Protein AF-0000000080599894 (afdb_homodimer)

InterPro domains:
  IPR005841 Alpha-D-phosphohexomutase superfamily [PR00509] (97-111)
  IPR005841 Alpha-D-phosphohexomutase superfamily [PR00509] (175-194)
  IPR005841 Alpha-D-phosphohexomutase superfamily [PR00509] (235-250)
  IPR005844 Alpha-D-phosphohexomutase, alpha/beta/alpha domain I [PF02878] (3-137)
  IPR005845 Alpha-D-phosphohexomutase, alpha/beta/alpha domain II [PF02879] (159-255)
  IPR005846 Alpha-D-phosphohexomutase, alpha/beta/alpha domain III [PF02880] (259-369)
  IPR006352 Phosphoglucosamine mutase, bacterial type [TIGR01455] (5-380)
  IPR006352 Phosphoglucosamine mutase, bacterial type [cd05802] (4-382)
  IPR016055 Alpha-D-phosphohexomutase, alpha/beta/alpha I/II/III [SSF53738] (3-182)
  IPR016055 Alpha-D-phosphohexomutase, alpha/beta/alpha I/II/III [SSF53738] (158-258)
  IPR016055 Alpha-D-phosphohexomutase, alpha/beta/alpha I/II/III [SSF53738] (259-366)
  IPR016066 Alpha-D-phosphohexomutase, conserved site [PS00710] (98-107)
  IPR050060 Phosphoglucosamine mutase [PTHR42946] (4-364)

Organism: Caenorhabditis remanei (NCBI:txid31234)

Secondary structure (DSSP, 8-state):
---S-BTTBEEEEBTTTB-HHHHHHHHHHHHHHHTHHHHHTTS--EEEEEE-S-THHHHHHHHHHHHHHHTT-EEEEEEE--HHHHHHHHHHHT-SEEEEE--TTS-TTEEEEEEEETTTEEPPHHHHHHHHHHTTSPPPPP-GGGSPPEEE-TTHHHHHHHHHHHTTTT---TT-EEEEE-TTSTHHHHHHHHHHHTT-EEEEES----SS-TTSS-STT--HHHHHHHHHHT-SEEEEE-TTS--EEEEETTS-EE-HHHHHHHHHHHHHHTT-SGGGEEEEETTS-HHHHHHHHHTT-EEEEE-SSHHHHHHHHHHHT-SEEE-TTS-EEETTT-SS--HHHHHHHHHHHHHHH---HHHHGGGS----------TT--/---S-BTTBEEEEBTTTB-HHHHHHHHHHHHHHHTHHHHHTTS--EEEEEE-S-THHHHHHHHHHHHHHHTT-EEEEEEE--HHHHHHHHHHHT-SEEEEE--TTS-TTEEEEEEEETTTEEPPHHHHHHHHHHTTSPPPPP-GGGSPPEEE-TTHHHHHHHHHHHTTTT---TT-EEEEE-TTSTHHHHHHHHHHHTT-EEEEES----SS-TTSS-STT--HHHHHHHHHHT-SEEEEE-TTS--EEEEETTS-EE-HHHHHHHHHHHHHHTT-SGGGEEEEETTS-HHHHHHHHHTT-EEEEE-SSHHHHHHHHHHHT-SEEE-TTS-EEETTT-SS--HHHHHHHHHHHHHHH---HHHHGGGS----------TT--

Foldseek 3Di:
DPQCQDQFFHKDQECPRQDLVNLLLLLLLCLVLLVVVCVVVVHAAEEEEEEKLAPSSVSSSVSNCNNNQQNQHAYAYAYQAFLQLQLQVLAVVQGQKYKYWAPWQDASSMIGIGMAGRNSAGDDPVSSVSSVVSSVDDRDTDDDPSGYHYDYPVCSLVVVLVLLLVVLVPQALAPFEEEEWEQLASCLPNLVVSNVVSHYHYHYDSNNHDNHRRNPCTFLVHCVVVLVVLQVVQGQKYWGAHRNQLFIWMAGSNSDTCFQLLLQQLVLVVCVVVVNFPVLEEEEEPPHFPQSCVLSVVVVHHYHYFHDGQVGSLVVCVVVVGQWYAYRSGNIDGPVRTNGRGHSSSVVVLSSSCSVVVDGSVVSSVSTDGDDDPPPPDPPRD/DPQCQDQFFHKDQECPRQDLVNLLLLLLLCLVLLVVVCVVVVHAAEEEEEEKLAPSSVSSSVSNCNNNQQNQHAYAYAYQAFLQLQLQVLAVVQGQKYKYWAPWQDARRMIGIGMAGRNSAGDDPVSSVSSVVSSVDDRDTDDDPSGYHYDYPVCSLVVVLVLLLVVLVPQALAPFEEEEWEQLASCLPRLVVSNVVSHYHYHYDSNNHDNHRRNPCTFLVHCVVVLVVLQVVQGQKYWGAHRNQLFIWMAGSNSDTCFQLLLQLLVLLVCVVVVNFVVLEEEEEPPHFPQSCVLSVVVVHHYHYFHDGQVGSLVVCVVVVGQWYAYRSGNIDGPVRTNGRGHSSSVVVLSSSCSVVVDGSVVSSVSTDGDDDPPPPDPPRD

Solvent-accessible surface area (backbone atoms only — not comparable to full-atom values): 36675 Å² total; per-residue (Å²): 129,77,76,68,58,55,89,77,28,33,70,31,46,26,27,71,68,47,26,46,66,53,33,19,45,49,26,33,17,38,42,60,60,59,27,42,66,30,54,75,66,73,42,75,26,34,32,38,37,30,18,24,49,36,40,62,34,49,19,36,51,25,10,26,49,8,19,22,10,36,52,24,22,28,33,33,40,45,48,64,35,22,50,35,46,47,25,47,49,11,36,73,71,64,26,39,20,28,38,36,31,44,42,44,71,45,56,36,42,38,28,21,45,29,59,23,33,54,62,13,28,69,64,54,70,68,56,53,50,50,26,59,56,40,54,78,45,87,79,72,51,27,45,56,88,48,37,15,47,74,42,78,34,87,58,48,67,58,57,44,45,53,50,56,59,55,72,49,72,79,62,54,31,64,90,39,33,37,29,39,26,18,6,15,17,16,30,35,65,54,47,62,49,46,46,42,74,40,40,25,46,75,47,77,40,46,55,72,57,76,29,64,50,25,36,65,81,29,13,54,88,28,52,64,63,51,32,53,48,16,49,76,70,64,19,47,27,24,36,19,17,25,16,21,19,31,19,26,28,36,25,22,40,86,40,49,79,36,43,16,43,44,48,49,48,47,49,50,53,53,28,45,77,69,73,58,30,39,91,35,32,40,31,33,28,68,82,47,51,63,19,46,57,50,39,31,51,76,66,70,29,44,73,47,70,30,59,86,51,69,65,44,33,49,50,54,28,66,76,70,60,34,28,39,30,30,34,52,82,9,36,34,28,46,51,88,80,34,68,45,31,26,10,59,59,50,47,52,50,53,51,42,49,29,53,73,68,70,43,56,49,63,62,52,46,60,66,42,53,87,50,95,69,90,75,79,79,66,88,85,73,119,128,78,75,70,60,56,92,79,28,32,70,32,46,26,27,71,68,47,26,43,66,55,33,19,44,49,25,34,18,37,42,59,60,59,27,41,67,30,53,76,66,73,42,76,26,34,32,36,37,32,17,24,50,37,40,60,33,48,20,36,50,24,10,26,48,7,18,22,10,36,53,25,24,29,33,34,40,45,48,65,34,22,52,36,48,48,25,47,49,12,35,74,72,64,26,38,21,25,37,37,32,43,42,42,72,45,56,35,41,39,28,21,45,29,60,24,34,57,63,14,28,70,65,53,69,70,56,53,50,49,26,59,56,40,55,76,45,86,79,73,51,28,46,57,88,47,38,15,48,75,42,77,36,87,58,49,67,57,56,44,43,53,51,56,58,56,73,48,72,79,62,54,32,65,90,39,33,36,29,38,25,17,5,15,17,15,29,35,62,54,46,62,49,46,46,41,74,40,40,26,46,76,47,79,41,46,56,74,58,75,28,64,50,26,35,64,79,29,14,54,88,27,53,65,64,51,30,52,49,16,50,76,69,63,20,50,28,24,36,19,17,25,15,20,19,32,20,25,29,36,23,22,42,85,40,49,78,37,44,16,43,44,49,49,47,46,50,50,53,52,29,45,75,69,72,58,29,38,91,35,35,39,32,35,29,68,80,44,49,63,20,45,57,49,37,32,50,77,67,70,28,45,73,48,71,30,57,87,51,68,64,44,33,49,50,54,28,65,76,71,60,35,27,39,29,31,35,50,82,9,38,35,29,44,49,87,80,35,68,44,32,26,9,59,58,51,47,52,52,53,50,43,49,29,55,73,69,69,44,55,49,63,62,53,48,59,66,43,55,88,53,98,70,90,75,78,78,66,89,86,75,119

Radius of gyration: 31.08 Å; Cα contacts (8 Å, |Δi|>4): 1995; chains: 2; bounding box: 52×96×67 Å

Structure (mmCIF, N/CA/C/O backbone):
data_AF-0000000080599894-model_v1
#
loop_
_entity.id
_entity.type
_entity.pdbx_description
1 polymer 'Phosphoglucosamine mutase'
#
loop_
_atom_site.group_PDB
_atom_site.id
_atom_site.type_symbol
_atom_site.label_atom_id
_atom_site.label_alt_id
_atom_site.label_comp_id
_atom_site.label_asym_id
_atom_site.label_entity_id
_atom_site.label_seq_id
_atom_site.pdbx_PDB_ins_code
_atom_site.Cartn_x
_atom_site.Cartn_y
_atom_site.Cartn_z
_atom_site.occupancy
_atom_site.B_iso_or_equiv
_atom_site.auth_seq_id
_atom_site.auth_comp_id
_atom_site.auth_asym_id
_atom_site.auth_atom_id
_atom_site.pdbx_PDB_model_num
ATOM 1 N N . MET A 1 1 ? 5.992 -26.5 19.812 1 36.72 1 MET A N 1
ATOM 2 C CA . MET A 1 1 ? 5.199 -25.75 18.844 1 36.72 1 MET A CA 1
ATOM 3 C C . MET A 1 1 ? 5.406 -26.297 17.438 1 36.72 1 MET A C 1
ATOM 5 O O . MET A 1 1 ? 6.539 -26.562 17.031 1 36.72 1 MET A O 1
ATOM 9 N N . GLY A 1 2 ? 4.48 -26.938 16.906 1 52.28 2 GLY A N 1
ATOM 10 C CA . GLY A 1 2 ? 4.641 -27.594 15.625 1 52.28 2 GLY A CA 1
ATOM 11 C C . GLY A 1 2 ? 5.266 -26.703 14.57 1 52.28 2 GLY A C 1
ATOM 12 O O . GLY A 1 2 ? 5.359 -25.484 14.766 1 52.28 2 GLY A O 1
ATOM 13 N N . ARG A 1 3 ? 5.883 -27.25 13.578 1 75.62 3 ARG A N 1
ATOM 14 C CA . ARG A 1 3 ? 6.574 -26.562 12.5 1 75.62 3 ARG A CA 1
ATOM 15 C C . ARG A 1 3 ? 5.656 -25.547 11.82 1 75.62 3 ARG A C 1
ATOM 17 O O . ARG A 1 3 ? 4.527 -25.875 11.445 1 75.62 3 ARG A O 1
ATOM 24 N N . LEU A 1 4 ? 6.035 -24.281 11.883 1 82.31 4 LEU A N 1
ATOM 25 C CA . LEU A 1 4 ? 5.293 -23.172 11.289 1 82.31 4 LEU A CA 1
ATOM 26 C C . LEU A 1 4 ? 5.117 -23.359 9.789 1 82.31 4 LEU A C 1
ATOM 28 O O . LEU A 1 4 ? 4.016 -23.188 9.266 1 82.31 4 LEU A O 1
ATOM 32 N N . PHE A 1 5 ? 6.207 -23.781 9.258 1 84.69 5 PHE A N 1
ATOM 33 C CA . PHE A 1 5 ? 6.164 -24.016 7.812 1 84.69 5 PHE A CA 1
ATOM 34 C C . PHE A 1 5 ? 5.637 -25.406 7.496 1 84.69 5 PHE A C 1
ATOM 36 O O . PHE A 1 5 ? 6.172 -26.406 7.977 1 84.69 5 PHE A O 1
ATOM 43 N N . GLY A 1 6 ? 4.543 -25.438 6.762 1 77.56 6 GLY A N 1
ATOM 44 C CA . GLY A 1 6 ? 4.074 -26.703 6.219 1 77.56 6 GLY A CA 1
ATOM 45 C C . GLY A 1 6 ? 4.742 -27.078 4.91 1 77.56 6 GLY A C 1
ATOM 46 O O . GLY A 1 6 ? 5.922 -26.797 4.707 1 77.56 6 GLY A O 1
ATOM 47 N N . THR A 1 7 ? 4.062 -27.812 4.105 1 66.75 7 THR A N 1
ATOM 48 C CA . THR A 1 7 ? 4.605 -28.281 2.84 1 66.75 7 THR A CA 1
ATOM 49 C C . THR A 1 7 ? 4.918 -27.125 1.91 1 66.75 7 THR A C 1
ATOM 51 O O . THR A 1 7 ? 5.914 -27.156 1.181 1 66.75 7 THR A O 1
ATOM 54 N N . ASP A 1 8 ? 4.094 -26.109 1.947 1 76.06 8 ASP A N 1
ATOM 55 C CA . ASP A 1 8 ? 4.316 -25 1.024 1 76.06 8 ASP A CA 1
ATOM 56 C C . ASP A 1 8 ? 4.105 -23.656 1.718 1 76.06 8 ASP A C 1
ATOM 58 O O . ASP A 1 8 ? 3.324 -22.828 1.251 1 76.06 8 ASP A O 1
ATOM 62 N N . GLY A 1 9 ? 4.852 -23.453 2.82 1 87.06 9 GLY A N 1
ATOM 63 C CA . GLY A 1 9 ? 4.773 -22.188 3.514 1 87.06 9 GLY A CA 1
ATOM 64 C C . GLY A 1 9 ? 3.873 -22.219 4.734 1 87.06 9 GLY A C 1
ATOM 65 O O . GLY A 1 9 ? 3.604 -23.297 5.277 1 87.06 9 GLY A O 1
ATOM 66 N N . VAL A 1 10 ? 3.533 -21.109 5.215 1 93.62 10 VAL A N 1
ATOM 67 C CA . VAL A 1 10 ? 2.635 -20.953 6.355 1 93.62 10 VAL A CA 1
ATOM 68 C C . VAL A 1 10 ? 1.199 -20.781 5.859 1 93.62 10 VAL A C 1
ATOM 70 O O . VAL A 1 10 ? 0.938 -20 4.953 1 93.62 10 VAL A O 1
ATOM 73 N N . ARG A 1 11 ? 0.28 -21.625 6.445 1 95.19 11 ARG A N 1
ATOM 74 C CA . ARG A 1 11 ? -1.118 -21.547 6.031 1 95.19 11 ARG A CA 1
ATOM 75 C C . ARG A 1 11 ? -2.051 -21.734 7.227 1 95.19 11 ARG A C 1
ATOM 77 O O . ARG A 1 11 ? -1.687 -22.375 8.211 1 95.19 11 ARG A O 1
ATOM 84 N N . GLY A 1 12 ? -3.172 -21.141 7.098 1 97 12 GLY A N 1
ATOM 85 C CA . GLY A 1 12 ? -4.215 -21.281 8.102 1 97 12 GLY A CA 1
ATOM 86 C C . GLY A 1 12 ? -5.285 -20.219 8 1 97 12 GLY A C 1
ATOM 87 O O . GLY A 1 12 ? -5.336 -19.469 7.023 1 97 12 GLY A O 1
ATOM 88 N N . LEU A 1 13 ? -6.203 -20.25 8.953 1 98.12 13 LEU A N 1
ATOM 89 C CA . LEU A 1 13 ? -7.246 -19.234 9.008 1 98.12 13 LEU A CA 1
ATOM 90 C C . LEU A 1 13 ? -6.645 -17.844 9.219 1 98.12 13 LEU A C 1
ATOM 92 O O . LEU A 1 13 ? -5.957 -17.609 10.219 1 98.12 13 LEU A O 1
ATOM 96 N N . ALA A 1 14 ? -6.898 -16.938 8.273 1 98.5 14 ALA A N 1
ATOM 97 C CA . ALA A 1 14 ? -6.379 -15.57 8.391 1 98.5 14 ALA A CA 1
ATOM 98 C C . ALA A 1 14 ? -7.008 -14.844 9.578 1 98.5 14 ALA A C 1
ATOM 100 O O . ALA A 1 14 ? -8.211 -14.953 9.812 1 98.5 14 ALA A O 1
ATOM 101 N N . GLY A 1 15 ? -6.219 -14.109 10.305 1 98 15 GLY A N 1
ATOM 102 C CA . GLY A 1 15 ? -6.691 -13.406 11.477 1 98 15 GLY A CA 1
ATOM 103 C C . GLY A 1 15 ? -6.551 -14.211 12.758 1 98 15 GLY A C 1
ATOM 104 O O . GLY A 1 15 ? -6.602 -13.648 13.859 1 98 15 GLY A O 1
ATOM 105 N N . VAL A 1 16 ? -6.344 -15.523 12.617 1 97.19 16 VAL A N 1
ATOM 106 C CA . VAL A 1 16 ? -6.211 -16.406 13.773 1 97.19 16 VAL A CA 1
ATOM 107 C C . VAL A 1 16 ? -4.891 -17.156 13.703 1 97.19 16 VAL A C 1
ATOM 109 O O . VAL A 1 16 ? -4.004 -16.969 14.539 1 97.19 16 VAL A O 1
ATOM 112 N N . ASP A 1 17 ? -4.727 -17.953 12.594 1 96.62 17 ASP A N 1
ATOM 113 C CA . ASP A 1 17 ? -3.486 -18.703 12.391 1 96.62 17 ASP A CA 1
ATOM 114 C C . ASP A 1 17 ? -2.434 -17.828 11.711 1 96.62 17 ASP A C 1
ATOM 116 O O . ASP A 1 17 ? -1.253 -17.891 12.062 1 96.62 17 ASP A O 1
ATOM 120 N N . VAL A 1 18 ? -2.861 -17.109 10.719 1 98 18 VAL A N 1
ATOM 121 C CA . VAL A 1 18 ? -2.012 -16.172 10 1 98 18 VAL A CA 1
ATOM 122 C C . VAL A 1 18 ? -2.391 -14.742 10.375 1 98 18 VAL A C 1
ATOM 124 O O . VAL A 1 18 ? -3.211 -14.109 9.703 1 98 18 VAL A O 1
ATOM 127 N N . THR A 1 19 ? -1.774 -14.234 11.406 1 98.12 19 THR A N 1
ATOM 128 C CA . THR A 1 19 ? -2.102 -12.914 11.93 1 98.12 19 THR A CA 1
ATOM 129 C C . THR A 1 19 ? -1.172 -11.852 11.352 1 98.12 19 THR A C 1
ATOM 131 O O . THR A 1 19 ? -0.152 -12.18 10.742 1 98.12 19 THR A O 1
ATOM 134 N N . ALA A 1 20 ? -1.531 -10.602 11.555 1 98.5 20 ALA A N 1
ATOM 135 C CA . ALA A 1 20 ? -0.668 -9.5 11.133 1 98.5 20 ALA A CA 1
ATOM 136 C C . ALA A 1 20 ? 0.67 -9.539 11.859 1 98.5 20 ALA A C 1
ATOM 138 O O . ALA A 1 20 ? 1.718 -9.273 11.266 1 98.5 20 ALA A O 1
ATOM 139 N N . GLU A 1 21 ? 0.65 -9.875 13.133 1 97.19 21 GLU A N 1
ATOM 140 C CA . GLU A 1 21 ? 1.863 -9.961 13.945 1 97.19 21 GLU A CA 1
ATOM 141 C C . GLU A 1 21 ? 2.787 -11.062 13.43 1 97.19 21 GLU A C 1
ATOM 143 O O . GLU A 1 21 ? 3.998 -10.859 13.305 1 97.19 21 GLU A O 1
ATOM 148 N N . LEU A 1 22 ? 2.154 -12.195 13.164 1 97.19 22 LEU A N 1
ATOM 149 C CA . LEU A 1 22 ? 2.938 -13.305 12.641 1 97.19 22 LEU A CA 1
ATOM 150 C C . LEU A 1 22 ? 3.578 -12.938 11.305 1 97.19 22 LEU A C 1
ATOM 152 O O . LEU A 1 22 ? 4.758 -13.219 11.078 1 97.19 22 LEU A O 1
ATOM 156 N N . ALA A 1 23 ? 2.789 -12.375 10.406 1 98.62 23 ALA A N 1
ATOM 157 C CA . ALA A 1 23 ? 3.268 -11.992 9.086 1 98.62 23 ALA A CA 1
ATOM 158 C C . ALA A 1 23 ? 4.434 -11.016 9.188 1 98.62 23 ALA A C 1
ATOM 160 O O . ALA A 1 23 ? 5.434 -11.148 8.477 1 98.62 23 ALA A O 1
ATOM 161 N N . LEU A 1 24 ? 4.312 -10 10.078 1 98.5 24 LEU A N 1
ATOM 162 C CA . LEU A 1 24 ? 5.352 -9 10.273 1 98.5 24 LEU A CA 1
ATOM 163 C C . LEU A 1 24 ? 6.641 -9.641 10.773 1 98.5 24 LEU A C 1
ATOM 165 O O . LEU A 1 24 ? 7.715 -9.406 10.219 1 98.5 24 LEU A O 1
ATOM 169 N N . GLY A 1 25 ? 6.523 -10.445 11.789 1 97.94 25 GLY A N 1
ATOM 170 C CA . GLY A 1 25 ? 7.691 -11.109 12.344 1 97.94 25 GLY A CA 1
ATOM 171 C C . GLY A 1 25 ? 8.352 -12.07 11.359 1 97.94 25 GLY A C 1
ATOM 172 O O . GLY A 1 25 ? 9.578 -12.148 11.297 1 97.94 25 GLY A O 1
ATOM 173 N N . LEU A 1 26 ? 7.508 -12.797 10.664 1 98.12 26 LEU A N 1
ATOM 174 C CA . LEU A 1 26 ? 8.008 -13.719 9.648 1 98.12 26 LEU A CA 1
ATOM 175 C C . LEU A 1 26 ? 8.805 -12.969 8.578 1 98.12 26 LEU A C 1
ATOM 177 O O . LEU A 1 26 ? 9.859 -13.438 8.156 1 98.12 26 LEU A O 1
ATOM 181 N N . ALA A 1 27 ? 8.297 -11.867 8.18 1 98.56 27 ALA A N 1
ATOM 182 C CA . ALA A 1 27 ? 8.953 -11.055 7.156 1 98.56 27 ALA A CA 1
ATOM 183 C C . ALA A 1 27 ? 10.289 -10.523 7.652 1 98.56 27 ALA A C 1
ATOM 185 O O . ALA A 1 27 ? 11.281 -10.516 6.914 1 98.56 27 ALA A O 1
ATOM 186 N N . GLN A 1 28 ? 10.352 -10.039 8.891 1 98.5 28 GLN A N 1
ATOM 187 C CA . GLN A 1 28 ? 11.602 -9.555 9.461 1 98.5 28 GLN A CA 1
ATOM 188 C C . GLN A 1 28 ? 12.641 -10.672 9.531 1 98.5 28 GLN A C 1
ATOM 190 O O . GLN A 1 28 ? 13.812 -10.453 9.227 1 98.5 28 GLN A O 1
ATOM 195 N N . SER A 1 29 ? 12.18 -11.844 9.938 1 98.06 29 SER A N 1
ATOM 196 C CA . SER A 1 29 ? 13.07 -12.992 10.031 1 98.06 29 SER A CA 1
ATOM 197 C C . SER A 1 29 ? 13.57 -13.422 8.656 1 98.06 29 SER A C 1
ATOM 199 O O . SER A 1 29 ? 14.742 -13.758 8.484 1 98.06 29 SER A O 1
ATOM 201 N N . ALA A 1 30 ? 12.648 -13.43 7.695 1 98.12 30 ALA A N 1
ATOM 202 C CA . ALA A 1 30 ? 13.031 -13.758 6.324 1 98.12 30 ALA A CA 1
ATOM 203 C C . ALA A 1 30 ? 14.047 -12.75 5.781 1 98.12 30 ALA A C 1
ATOM 205 O O . ALA A 1 30 ? 14.977 -13.125 5.066 1 98.12 30 ALA A O 1
ATOM 206 N N . ALA A 1 31 ? 13.828 -11.461 6.082 1 98.25 31 ALA A N 1
ATOM 207 C CA . ALA A 1 31 ? 14.773 -10.43 5.66 1 98.25 31 ALA A CA 1
ATOM 208 C C . ALA A 1 31 ? 16.188 -10.734 6.16 1 98.25 31 ALA A C 1
ATOM 210 O O . ALA A 1 31 ? 17.156 -10.57 5.43 1 98.25 31 ALA A O 1
ATOM 211 N N . PHE A 1 32 ? 16.266 -11.141 7.383 1 97.06 32 PHE A N 1
ATOM 212 C CA . PHE A 1 32 ? 17.531 -11.461 8.008 1 97.06 32 PHE A CA 1
ATOM 213 C C . PHE A 1 32 ? 18.203 -12.641 7.316 1 97.06 32 PHE A C 1
ATOM 215 O O . PHE A 1 32 ? 19.406 -12.609 7.047 1 97.06 32 PHE A O 1
ATOM 222 N N . VAL A 1 33 ? 17.453 -13.703 7.008 1 97.81 33 VAL A N 1
ATOM 223 C CA . VAL A 1 33 ? 18.016 -14.953 6.5 1 97.81 33 VAL A CA 1
ATOM 224 C C . VAL A 1 33 ? 18.234 -14.852 4.992 1 97.81 33 VAL A C 1
ATOM 226 O O . VAL A 1 33 ? 19.328 -15.148 4.496 1 97.81 33 VAL A O 1
ATOM 229 N N . LEU A 1 34 ? 17.266 -14.367 4.242 1 98.38 34 LEU A N 1
ATOM 230 C CA . LEU A 1 34 ? 17.297 -14.383 2.781 1 98.38 34 LEU A CA 1
ATOM 231 C C . LEU A 1 34 ? 18.031 -13.156 2.244 1 98.38 34 LEU A C 1
ATOM 233 O O . LEU A 1 34 ? 18.406 -13.125 1.07 1 98.38 34 LEU A O 1
ATOM 237 N N . GLY A 1 35 ? 18.203 -12.164 3.098 1 97.12 35 GLY A N 1
ATOM 238 C CA . GLY A 1 35 ? 18.938 -10.977 2.699 1 97.12 35 GLY A CA 1
ATOM 239 C C . GLY A 1 35 ? 20.422 -11.062 2.988 1 97.12 35 GLY A C 1
ATOM 240 O O . GLY A 1 35 ? 21.156 -10.094 2.795 1 97.12 35 GLY A O 1
ATOM 241 N N . ARG A 1 36 ? 20.906 -12.164 3.465 1 95.56 36 ARG A N 1
ATOM 242 C CA . ARG A 1 36 ? 22.266 -12.344 3.934 1 95.56 36 ARG A CA 1
ATOM 243 C C . ARG A 1 36 ? 23.266 -12.039 2.828 1 95.56 36 ARG A C 1
ATOM 245 O O . ARG A 1 36 ? 24.281 -11.359 3.062 1 95.56 36 ARG A O 1
ATOM 252 N N . ASP A 1 37 ? 23.031 -12.555 1.626 1 95.19 37 ASP A N 1
ATOM 253 C CA . ASP A 1 37 ? 23.953 -12.344 0.521 1 95.19 37 ASP A CA 1
ATOM 254 C C . ASP A 1 37 ? 24.078 -10.859 0.178 1 95.19 37 ASP A C 1
ATOM 256 O O . ASP A 1 37 ? 25.172 -10.359 -0.074 1 95.19 37 ASP A O 1
ATOM 260 N N . ALA A 1 38 ? 23 -10.219 0.155 1 96.06 38 ALA A N 1
ATOM 261 C CA . ALA A 1 38 ? 23.016 -8.781 -0.11 1 96.06 38 ALA A CA 1
ATOM 262 C C . ALA A 1 38 ? 23.844 -8.039 0.941 1 96.06 38 ALA A C 1
ATOM 264 O O . ALA A 1 38 ? 24.625 -7.156 0.607 1 96.06 38 ALA A O 1
ATOM 265 N N . ARG A 1 39 ? 23.609 -8.359 2.178 1 92.56 39 ARG A N 1
ATOM 266 C CA . ARG A 1 39 ? 24.344 -7.73 3.266 1 92.56 39 ARG A CA 1
ATOM 267 C C . ARG A 1 39 ? 25.844 -7.977 3.121 1 92.56 39 ARG A C 1
ATOM 269 O O . ARG A 1 39 ? 26.656 -7.07 3.332 1 92.56 39 ARG A O 1
ATOM 276 N N . THR A 1 40 ? 26.234 -9.18 2.77 1 94.56 40 THR A N 1
ATOM 277 C CA . THR A 1 40 ? 27.625 -9.531 2.566 1 94.56 40 THR A CA 1
ATOM 278 C C . THR A 1 40 ? 28.234 -8.719 1.429 1 94.56 40 THR A C 1
ATOM 280 O O . THR A 1 40 ? 29.406 -8.359 1.472 1 94.56 40 THR A O 1
ATOM 283 N N . GLU A 1 41 ? 27.453 -8.406 0.515 1 96.12 41 GLU A N 1
ATOM 284 C CA . GLU A 1 41 ? 27.891 -7.641 -0.641 1 96.12 41 GLU A CA 1
ATOM 285 C C . GLU A 1 41 ? 27.734 -6.141 -0.398 1 96.12 41 GLU A C 1
ATOM 287 O O . GLU A 1 41 ? 27.953 -5.332 -1.305 1 96.12 41 GLU A O 1
ATOM 292 N N . SER A 1 42 ? 27.281 -5.754 0.702 1 94.38 42 SER A N 1
ATOM 293 C CA . SER A 1 42 ? 27.109 -4.363 1.113 1 94.38 42 SER A CA 1
ATOM 294 C C . SER A 1 42 ? 26.094 -3.646 0.227 1 94.38 42 SER A C 1
ATOM 296 O O . SER A 1 42 ? 26.328 -2.512 -0.197 1 94.38 42 SER A O 1
ATOM 298 N N . ARG A 1 43 ? 25.156 -4.371 -0.14 1 95.75 43 ARG A N 1
ATOM 299 C CA . ARG A 1 43 ? 24.047 -3.781 -0.873 1 95.75 43 ARG A CA 1
ATOM 300 C C . ARG A 1 43 ? 22.719 -4.031 -0.153 1 95.75 43 ARG A C 1
ATOM 302 O O . ARG A 1 43 ? 22.625 -4.926 0.689 1 95.75 43 ARG A O 1
ATOM 309 N N . ARG A 1 44 ? 21.75 -3.316 -0.478 1 97 44 ARG A N 1
ATOM 310 C CA . ARG A 1 44 ? 20.406 -3.504 0.079 1 97 44 ARG A CA 1
ATOM 311 C C . ARG A 1 44 ? 19.672 -4.637 -0.632 1 97 44 ARG A C 1
ATOM 313 O O . ARG A 1 44 ? 19.703 -4.727 -1.861 1 97 44 ARG A O 1
ATOM 320 N N . ALA A 1 45 ? 19.078 -5.492 0.141 1 98.69 45 ALA A N 1
ATOM 321 C CA . ALA A 1 45 ? 18.297 -6.578 -0.44 1 98.69 45 ALA A CA 1
ATOM 322 C C . ALA A 1 45 ? 17 -6.055 -1.036 1 98.69 45 ALA A C 1
ATOM 324 O O . ALA A 1 45 ? 16.453 -5.051 -0.572 1 98.69 45 ALA A O 1
ATOM 325 N N . THR A 1 46 ? 16.531 -6.699 -2.047 1 98.88 46 THR A N 1
ATOM 326 C CA . THR A 1 46 ? 15.234 -6.426 -2.666 1 98.88 46 THR A CA 1
ATOM 327 C C . THR A 1 46 ? 14.344 -7.664 -2.623 1 98.88 46 THR A C 1
ATOM 329 O O . THR A 1 46 ? 14.812 -8.781 -2.877 1 98.88 46 THR A O 1
ATOM 332 N N . ALA A 1 47 ? 13.117 -7.457 -2.268 1 98.94 47 ALA A N 1
ATOM 333 C CA . ALA A 1 47 ? 12.133 -8.539 -2.264 1 98.94 47 ALA A CA 1
ATOM 334 C C . ALA A 1 47 ? 10.906 -8.164 -3.092 1 98.94 47 ALA A C 1
ATOM 336 O O . ALA A 1 47 ? 10.461 -7.012 -3.072 1 98.94 47 ALA A O 1
ATOM 337 N N . ILE A 1 48 ? 10.32 -9.133 -3.785 1 98.94 48 ILE A N 1
ATOM 338 C CA . ILE A 1 48 ? 9.039 -8.992 -4.465 1 98.94 48 ILE A CA 1
ATOM 339 C C . ILE A 1 48 ? 7.922 -9.531 -3.576 1 98.94 48 ILE A C 1
ATOM 341 O O . ILE A 1 48 ? 8.016 -10.648 -3.059 1 98.94 48 ILE A O 1
ATOM 345 N N . VAL A 1 49 ? 6.895 -8.758 -3.352 1 98.94 49 VAL A N 1
ATOM 346 C CA . VAL A 1 49 ? 5.734 -9.195 -2.584 1 98.94 49 VAL A CA 1
ATOM 347 C C . VAL A 1 49 ? 4.504 -9.258 -3.486 1 98.94 49 VAL A C 1
ATOM 349 O O . VAL A 1 49 ? 4.211 -8.297 -4.207 1 98.94 49 VAL A O 1
ATOM 352 N N . ALA A 1 50 ? 3.828 -10.367 -3.539 1 98.94 50 ALA A N 1
ATOM 353 C CA . ALA A 1 50 ? 2.617 -10.57 -4.328 1 98.94 50 ALA A CA 1
ATOM 354 C C . ALA A 1 50 ? 1.542 -11.281 -3.514 1 98.94 50 ALA A C 1
ATOM 356 O O . ALA A 1 50 ? 1.826 -11.836 -2.445 1 98.94 50 ALA A O 1
ATOM 357 N N . ARG A 1 51 ? 0.349 -11.242 -4.008 1 98.88 51 ARG A N 1
ATOM 358 C CA . ARG A 1 51 ? -0.75 -11.898 -3.303 1 98.88 51 ARG A CA 1
ATOM 359 C C . ARG A 1 51 ? -1.825 -12.359 -4.277 1 98.88 51 ARG A C 1
ATOM 361 O O . ARG A 1 51 ? -1.819 -11.977 -5.449 1 98.88 51 ARG A O 1
ATOM 368 N N . ASP A 1 52 ? -2.641 -13.266 -3.818 1 98.88 52 ASP A N 1
ATOM 369 C CA . ASP A 1 52 ? -3.893 -13.531 -4.52 1 98.88 52 ASP A CA 1
ATOM 370 C C . ASP A 1 52 ? -4.992 -12.578 -4.062 1 98.88 52 ASP A C 1
ATOM 372 O O . ASP A 1 52 ? -4.746 -11.68 -3.254 1 98.88 52 ASP A O 1
ATOM 376 N N . PRO A 1 53 ? -6.223 -12.648 -4.547 1 98.75 53 PRO A N 1
ATOM 377 C CA . PRO A 1 53 ? -7.184 -11.562 -4.34 1 98.75 53 PRO A CA 1
ATOM 378 C C . PRO A 1 53 ? -7.926 -11.672 -3.012 1 98.75 53 PRO A C 1
ATOM 380 O O . PRO A 1 53 ? -8.852 -10.898 -2.754 1 98.75 53 PRO A O 1
ATOM 383 N N . ARG A 1 54 ? -7.594 -12.633 -2.143 1 98.88 54 ARG A N 1
ATOM 384 C CA . ARG A 1 54 ? -8.258 -12.727 -0.845 1 98.88 54 ARG A CA 1
ATOM 385 C C . ARG A 1 54 ? -8.188 -11.391 -0.103 1 98.88 54 ARG A C 1
ATOM 387 O O . ARG A 1 54 ? -7.16 -10.711 -0.123 1 98.88 54 ARG A O 1
ATOM 394 N N . VAL A 1 55 ? -9.25 -11.055 0.604 1 98.69 55 VAL A N 1
ATOM 395 C CA . VAL A 1 55 ? -9.289 -9.789 1.335 1 98.69 55 VAL A CA 1
ATOM 396 C C . VAL A 1 55 ? -8.188 -9.781 2.398 1 98.69 55 VAL A C 1
ATOM 398 O O . VAL A 1 55 ? -7.562 -8.742 2.637 1 98.69 55 VAL A O 1
ATOM 401 N N . SER A 1 56 ? -7.957 -10.914 3.033 1 98.88 56 SER A N 1
ATOM 402 C CA . SER A 1 56 ? -6.953 -10.984 4.094 1 98.88 56 SER A CA 1
ATOM 403 C C . SER A 1 56 ? -5.555 -10.742 3.543 1 98.88 56 SER A C 1
ATOM 405 O O . SER A 1 56 ? -4.633 -10.414 4.297 1 98.88 56 SER A O 1
ATOM 407 N N . GLY A 1 57 ? -5.387 -10.953 2.264 1 98.88 57 GLY A N 1
ATOM 408 C CA . GLY A 1 57 ? -4.102 -10.672 1.641 1 98.88 57 GLY A CA 1
ATOM 409 C C . GLY A 1 57 ? -3.68 -9.219 1.77 1 98.88 57 GLY A C 1
ATOM 410 O O . GLY A 1 57 ? -2.486 -8.914 1.722 1 98.88 57 GLY A O 1
ATOM 411 N N . GLU A 1 58 ? -4.684 -8.375 1.925 1 98.81 58 GLU A N 1
ATOM 412 C CA . GLU A 1 58 ? -4.375 -6.957 2.021 1 98.81 58 GLU A CA 1
ATOM 413 C C . GLU A 1 58 ? -3.641 -6.637 3.322 1 98.81 58 GLU A C 1
ATOM 415 O O . GLU A 1 58 ? -2.578 -6.012 3.307 1 98.81 58 GLU A O 1
ATOM 420 N N . PHE A 1 59 ? -4.125 -7.117 4.492 1 98.88 59 PHE A N 1
ATOM 421 C CA . PHE A 1 59 ? -3.424 -6.773 5.723 1 98.88 59 PHE A CA 1
ATOM 422 C C . PHE A 1 59 ? -2.176 -7.633 5.891 1 98.88 59 PHE A C 1
ATOM 424 O O . PHE A 1 59 ? -1.179 -7.18 6.461 1 98.88 59 PHE A O 1
ATOM 431 N N . ILE A 1 60 ? -2.156 -8.844 5.309 1 98.94 60 ILE A N 1
ATOM 432 C CA . ILE A 1 60 ? -0.986 -9.703 5.43 1 98.94 60 ILE A CA 1
ATOM 433 C C . ILE A 1 60 ? 0.162 -9.141 4.602 1 98.94 60 ILE A C 1
ATOM 435 O O . ILE A 1 60 ? 1.297 -9.047 5.078 1 98.94 60 ILE A O 1
ATOM 439 N N . ALA A 1 61 ? -0.143 -8.766 3.367 1 98.94 61 ALA A N 1
ATOM 440 C CA . ALA A 1 61 ? 0.89 -8.18 2.514 1 98.94 61 ALA A CA 1
ATOM 441 C C . ALA A 1 61 ? 1.417 -6.875 3.102 1 98.94 61 ALA A C 1
ATOM 443 O O . ALA A 1 61 ? 2.611 -6.582 3.01 1 98.94 61 ALA A O 1
ATOM 444 N N . ALA A 1 62 ? 0.507 -6.098 3.68 1 98.94 62 ALA A N 1
ATOM 445 C CA . ALA A 1 62 ? 0.927 -4.859 4.332 1 98.94 62 ALA A CA 1
ATOM 446 C C . ALA A 1 62 ? 1.873 -5.148 5.496 1 98.94 62 ALA A C 1
ATOM 448 O O . ALA A 1 62 ? 2.904 -4.488 5.641 1 98.94 62 ALA A O 1
ATOM 449 N N . ALA A 1 63 ? 1.566 -6.094 6.316 1 98.94 63 ALA A N 1
ATOM 450 C CA . ALA A 1 63 ? 2.414 -6.484 7.441 1 98.94 63 ALA A CA 1
ATOM 451 C C . ALA A 1 63 ? 3.762 -7.012 6.957 1 98.94 63 ALA A C 1
ATOM 453 O O . ALA A 1 63 ? 4.805 -6.688 7.527 1 98.94 63 ALA A O 1
ATOM 454 N N . VAL A 1 64 ? 3.715 -7.797 5.883 1 98.94 64 VAL A N 1
ATOM 455 C CA . VAL A 1 64 ? 4.938 -8.344 5.297 1 98.94 64 VAL A CA 1
ATOM 456 C C . VAL A 1 64 ? 5.824 -7.203 4.797 1 98.94 64 VAL A C 1
ATOM 458 O O . VAL A 1 64 ? 7.016 -7.156 5.109 1 98.94 64 VAL A O 1
ATOM 461 N N . ALA A 1 65 ? 5.242 -6.293 4.082 1 98.94 65 ALA A N 1
ATOM 462 C CA . ALA A 1 65 ? 6.004 -5.164 3.549 1 98.94 65 ALA A CA 1
ATOM 463 C C . ALA A 1 65 ? 6.598 -4.32 4.676 1 98.94 65 ALA A C 1
ATOM 465 O O . ALA A 1 65 ? 7.75 -3.887 4.59 1 98.94 65 ALA A O 1
ATOM 466 N N . ALA A 1 66 ? 5.797 -4.113 5.699 1 98.94 66 ALA A N 1
ATOM 467 C CA . ALA A 1 66 ? 6.277 -3.361 6.859 1 98.94 66 ALA A CA 1
ATOM 468 C C . ALA A 1 66 ? 7.465 -4.062 7.508 1 98.94 66 ALA A C 1
ATOM 470 O O . ALA A 1 66 ? 8.461 -3.42 7.852 1 98.94 66 ALA A O 1
ATOM 471 N N . GLY A 1 67 ? 7.328 -5.359 7.66 1 98.88 67 GLY A N 1
ATOM 472 C CA . GLY A 1 67 ? 8.406 -6.125 8.258 1 98.88 67 GLY A CA 1
ATOM 473 C C . GLY A 1 67 ? 9.688 -6.086 7.438 1 98.88 67 GLY A C 1
ATOM 474 O O . GLY A 1 67 ? 10.773 -5.91 7.988 1 98.88 67 GLY A O 1
ATOM 475 N N . LEU A 1 68 ? 9.562 -6.238 6.16 1 98.88 68 LEU A N 1
ATOM 476 C CA . LEU A 1 68 ? 10.719 -6.238 5.27 1 98.88 68 LEU A CA 1
ATOM 477 C C . LEU A 1 68 ? 11.398 -4.875 5.266 1 98.88 68 LEU A C 1
ATOM 479 O O . LEU A 1 68 ? 12.609 -4.777 5.492 1 98.88 68 LEU A O 1
ATOM 483 N N . ALA A 1 69 ? 10.625 -3.818 5.074 1 98.88 69 ALA A N 1
ATOM 484 C CA . ALA A 1 69 ? 11.195 -2.477 4.965 1 98.88 69 ALA A CA 1
ATOM 485 C C . ALA A 1 69 ? 11.82 -2.035 6.285 1 98.88 69 ALA A C 1
ATOM 487 O O . ALA A 1 69 ? 12.875 -1.394 6.297 1 98.88 69 ALA A O 1
ATOM 488 N N . SER A 1 70 ? 11.188 -2.355 7.418 1 98.69 70 SER A N 1
ATOM 489 C CA . SER A 1 70 ? 11.727 -2.004 8.727 1 98.69 70 SER A CA 1
ATOM 490 C C . SER A 1 70 ? 13.039 -2.732 8.992 1 98.69 70 SER A C 1
ATOM 492 O O . SER A 1 70 ? 13.82 -2.32 9.859 1 98.69 70 SER A O 1
ATOM 494 N N . ALA A 1 71 ? 13.219 -3.822 8.25 1 98.25 71 ALA A N 1
ATOM 495 C CA . ALA A 1 71 ? 14.453 -4.594 8.383 1 98.25 71 ALA A CA 1
ATOM 496 C C . ALA A 1 71 ? 15.469 -4.211 7.312 1 98.25 71 ALA A C 1
ATOM 498 O O . ALA A 1 71 ? 16.5 -4.867 7.16 1 98.25 71 ALA A O 1
ATOM 499 N N . GLY A 1 72 ? 15.188 -3.197 6.523 1 98.19 72 GLY A N 1
ATOM 500 C CA . GLY A 1 72 ? 16.156 -2.645 5.586 1 98.19 72 GLY A CA 1
ATOM 501 C C . GLY A 1 72 ? 16.062 -3.254 4.199 1 98.19 72 GLY A C 1
ATOM 502 O O . GLY A 1 72 ? 16.984 -3.137 3.4 1 98.19 72 GLY A O 1
ATOM 503 N N . VAL A 1 73 ? 15.008 -3.98 3.914 1 98.75 73 VAL A N 1
ATOM 504 C CA . VAL A 1 73 ? 14.82 -4.605 2.609 1 98.75 73 VAL A CA 1
ATOM 505 C C . VAL A 1 73 ? 13.93 -3.729 1.738 1 98.75 73 VAL A C 1
ATOM 507 O O . VAL A 1 73 ? 12.883 -3.256 2.189 1 98.75 73 VAL A O 1
ATOM 510 N N . ASP A 1 74 ? 14.359 -3.43 0.509 1 98.81 74 ASP A N 1
ATOM 511 C CA . ASP A 1 74 ? 13.484 -2.762 -0.45 1 98.81 74 ASP A CA 1
ATOM 512 C C . ASP A 1 74 ? 12.391 -3.709 -0.952 1 98.81 74 ASP A C 1
ATOM 514 O O . ASP A 1 74 ? 12.68 -4.852 -1.313 1 98.81 74 ASP A O 1
ATOM 518 N N . VAL A 1 75 ? 11.195 -3.207 -0.97 1 98.94 75 VAL A N 1
ATOM 519 C CA . VAL A 1 75 ? 10.047 -4.02 -1.348 1 98.94 75 VAL A CA 1
ATOM 520 C C . VAL A 1 75 ? 9.477 -3.527 -2.678 1 98.94 75 VAL A C 1
ATOM 522 O O . VAL A 1 75 ? 9.203 -2.336 -2.84 1 98.94 75 VAL A O 1
ATOM 525 N N . LEU A 1 76 ? 9.359 -4.391 -3.594 1 98.94 76 LEU A N 1
ATOM 526 C CA . LEU A 1 76 ? 8.555 -4.184 -4.793 1 98.94 76 LEU A CA 1
ATOM 527 C C . LEU A 1 76 ? 7.219 -4.914 -4.684 1 98.94 76 LEU A C 1
ATOM 529 O O . LEU A 1 76 ? 7.176 -6.148 -4.707 1 98.94 76 LEU A O 1
ATOM 533 N N . ASP A 1 77 ? 6.145 -4.164 -4.527 1 98.88 77 ASP A N 1
ATOM 534 C CA . ASP A 1 77 ? 4.805 -4.715 -4.367 1 98.88 77 ASP A CA 1
ATOM 535 C C . ASP A 1 77 ? 4.16 -5 -5.723 1 98.88 77 ASP A C 1
ATOM 537 O O . ASP A 1 77 ? 3.723 -4.078 -6.414 1 98.88 77 ASP A O 1
ATOM 541 N N . ALA A 1 78 ? 3.965 -6.258 -6.055 1 98.88 78 ALA A N 1
ATOM 542 C CA . ALA A 1 78 ? 3.477 -6.668 -7.371 1 98.88 78 ALA A CA 1
ATOM 543 C C . ALA A 1 78 ? 1.957 -6.797 -7.375 1 98.88 78 ALA A C 1
ATOM 545 O O . ALA A 1 78 ? 1.354 -7.074 -8.414 1 98.88 78 ALA A O 1
ATOM 546 N N . GLY A 1 79 ? 1.303 -6.582 -6.238 1 98.38 79 GLY A N 1
ATOM 547 C CA . GLY A 1 79 ? -0.147 -6.676 -6.172 1 98.38 79 GLY A CA 1
ATOM 548 C C . GLY A 1 79 ? -0.668 -8.086 -6.387 1 98.38 79 GLY A C 1
ATOM 549 O O . GLY A 1 79 ? -0.098 -9.047 -5.871 1 98.38 79 GLY A O 1
ATOM 550 N N . VAL A 1 80 ? -1.794 -8.188 -7.02 1 98.75 80 VAL A N 1
ATOM 551 C CA . VAL A 1 80 ? -2.447 -9.469 -7.262 1 98.75 80 VAL A CA 1
ATOM 552 C C . VAL A 1 80 ? -1.897 -10.094 -8.547 1 98.75 80 VAL A C 1
ATOM 554 O O . VAL A 1 80 ? -2.18 -9.617 -9.648 1 98.75 80 VAL A O 1
ATOM 557 N N . ILE A 1 81 ? -1.11 -11.109 -8.398 1 98.75 81 ILE A N 1
ATOM 558 C CA . ILE A 1 81 ? -0.589 -11.891 -9.516 1 98.75 81 ILE A CA 1
ATOM 559 C C . ILE A 1 81 ? -0.45 -13.352 -9.109 1 98.75 81 ILE A C 1
ATOM 561 O O . ILE A 1 81 ? -0.442 -13.672 -7.914 1 98.75 81 ILE A O 1
ATOM 565 N N . PRO A 1 82 ? -0.322 -14.258 -10.008 1 98.88 82 PRO A N 1
ATOM 566 C CA . PRO A 1 82 ? -0.185 -15.68 -9.695 1 98.88 82 PRO A CA 1
ATOM 567 C C . PRO A 1 82 ? 1.118 -16 -8.961 1 98.88 82 PRO A C 1
ATOM 569 O O . PRO A 1 82 ? 2.096 -15.258 -9.086 1 98.88 82 PRO A O 1
ATOM 572 N N . THR A 1 83 ? 1.135 -17.109 -8.227 1 98.75 83 THR A N 1
ATOM 573 C CA . THR A 1 83 ? 2.326 -17.594 -7.543 1 98.75 83 THR A CA 1
ATOM 574 C C . THR A 1 83 ? 3.477 -17.781 -8.531 1 98.75 83 THR A C 1
ATOM 576 O O . THR A 1 83 ? 4.59 -17.312 -8.289 1 98.75 83 THR A O 1
ATOM 579 N N . PRO A 1 84 ? 3.266 -18.422 -9.68 1 98.81 84 PRO A N 1
ATOM 580 C CA . PRO A 1 84 ? 4.391 -18.578 -10.602 1 98.81 84 PRO A CA 1
ATOM 581 C C . PRO A 1 84 ? 4.887 -17.25 -11.156 1 98.81 84 PRO A C 1
ATOM 583 O O . PRO A 1 84 ? 6.066 -17.109 -11.5 1 98.81 84 PRO A O 1
ATOM 586 N N . ALA A 1 85 ? 3.992 -16.25 -11.289 1 98.94 85 ALA A N 1
ATOM 587 C CA . ALA A 1 85 ? 4.434 -14.922 -11.711 1 98.94 85 ALA A CA 1
ATOM 588 C C . ALA A 1 85 ? 5.391 -14.312 -10.688 1 98.94 85 ALA A C 1
ATOM 590 O O . ALA A 1 85 ? 6.414 -13.727 -11.062 1 98.94 85 ALA A O 1
ATOM 591 N N . ALA A 1 86 ? 5.066 -14.453 -9.438 1 98.88 86 ALA A N 1
ATOM 592 C CA . ALA A 1 86 ? 5.945 -13.961 -8.383 1 98.88 86 ALA A CA 1
ATOM 593 C C . ALA A 1 86 ? 7.324 -14.609 -8.469 1 98.88 86 ALA A C 1
ATOM 595 O O . ALA A 1 86 ? 8.344 -13.922 -8.406 1 98.88 86 ALA A O 1
ATOM 596 N N . ALA A 1 87 ? 7.328 -15.906 -8.648 1 98.81 87 ALA A N 1
ATOM 597 C CA . ALA A 1 87 ? 8.594 -16.641 -8.781 1 98.81 87 ALA A CA 1
ATOM 598 C C . ALA A 1 87 ? 9.383 -16.156 -9.992 1 98.81 87 ALA A C 1
ATOM 600 O O . ALA A 1 87 ? 10.578 -15.891 -9.891 1 98.81 87 ALA A O 1
ATOM 601 N N . TYR A 1 88 ? 8.703 -15.992 -11.086 1 98.88 88 TYR A N 1
ATOM 602 C CA . TYR A 1 88 ? 9.336 -15.516 -12.312 1 98.88 88 TYR A CA 1
ATOM 603 C C . TYR A 1 88 ? 9.945 -14.133 -12.102 1 98.88 88 TYR A C 1
ATOM 605 O O . TYR A 1 88 ? 11.078 -13.883 -12.516 1 98.88 88 TYR A O 1
ATOM 613 N N . LEU A 1 89 ? 9.18 -13.242 -11.445 1 98.94 89 LEU A N 1
ATOM 614 C CA . LEU A 1 89 ? 9.602 -11.852 -11.289 1 98.94 89 LEU A CA 1
ATOM 615 C C . LEU A 1 89 ? 10.836 -11.766 -10.398 1 98.94 89 LEU A C 1
ATOM 617 O O . LEU A 1 89 ? 11.688 -10.891 -10.602 1 98.94 89 LEU A O 1
ATOM 621 N N . VAL A 1 90 ? 10.945 -12.664 -9.375 1 98.88 90 VAL A N 1
ATOM 622 C CA . VAL A 1 90 ? 12.148 -12.688 -8.547 1 98.88 90 VAL A CA 1
ATOM 623 C C . VAL A 1 90 ? 13.367 -12.961 -9.422 1 98.88 90 VAL A C 1
ATOM 625 O O . VAL A 1 90 ? 14.375 -12.242 -9.336 1 98.88 90 VAL A O 1
ATOM 628 N N . ALA A 1 91 ? 13.227 -13.938 -10.289 1 98.69 91 ALA A N 1
ATOM 629 C CA . ALA A 1 91 ? 14.336 -14.289 -11.172 1 98.69 91 ALA A CA 1
ATOM 630 C C . ALA A 1 91 ? 14.594 -13.18 -12.195 1 98.69 91 ALA A C 1
ATOM 632 O O . ALA A 1 91 ? 15.742 -12.781 -12.406 1 98.69 91 ALA A O 1
ATOM 633 N N . ASP A 1 92 ? 13.57 -12.719 -12.773 1 98.56 92 ASP A N 1
ATOM 634 C CA . ASP A 1 92 ? 13.633 -11.75 -13.859 1 98.56 92 ASP A CA 1
ATOM 635 C C . ASP A 1 92 ? 14.289 -10.445 -13.406 1 98.56 92 ASP A C 1
ATOM 637 O O . ASP A 1 92 ? 15.07 -9.844 -14.141 1 98.56 92 ASP A O 1
ATOM 641 N N . THR A 1 93 ? 14.016 -9.984 -12.195 1 98.44 93 THR A N 1
ATOM 642 C CA . THR A 1 93 ? 14.492 -8.695 -11.703 1 98.44 93 THR A CA 1
ATOM 643 C C . THR A 1 93 ? 15.836 -8.844 -11 1 98.44 93 THR A C 1
ATOM 645 O O . THR A 1 93 ? 16.531 -7.855 -10.75 1 98.44 93 THR A O 1
ATOM 648 N N . GLY A 1 94 ? 16.188 -10.07 -10.672 1 98.38 94 GLY A N 1
ATOM 649 C CA . GLY A 1 94 ? 17.375 -10.289 -9.852 1 98.38 94 GLY A CA 1
ATOM 650 C C . GLY A 1 94 ? 17.156 -9.961 -8.391 1 98.38 94 GLY A C 1
ATOM 651 O O . GLY A 1 94 ? 18.109 -9.727 -7.652 1 98.38 94 GLY A O 1
ATOM 652 N N . ALA A 1 95 ? 15.906 -9.867 -7.938 1 98.75 95 ALA A N 1
ATOM 653 C CA . ALA A 1 95 ? 15.609 -9.656 -6.523 1 98.75 95 ALA A CA 1
ATOM 654 C C . ALA A 1 95 ? 16.203 -10.773 -5.664 1 98.75 95 ALA A C 1
ATOM 656 O O . ALA A 1 95 ? 16.406 -11.891 -6.145 1 98.75 95 ALA A O 1
ATOM 657 N N . ASP A 1 96 ? 16.422 -10.469 -4.43 1 98.81 96 ASP A N 1
ATOM 658 C CA . ASP A 1 96 ? 17.094 -11.414 -3.533 1 98.81 96 ASP A CA 1
ATOM 659 C C . ASP A 1 96 ? 16.125 -12.516 -3.1 1 98.81 96 ASP A C 1
ATOM 661 O O . ASP A 1 96 ? 16.547 -13.648 -2.852 1 98.81 96 ASP A O 1
ATOM 665 N N . PHE A 1 97 ? 14.867 -12.203 -2.955 1 98.75 97 PHE A N 1
ATOM 666 C CA . PHE A 1 97 ? 13.859 -13.203 -2.633 1 98.75 97 PHE A CA 1
ATOM 667 C C . PHE A 1 97 ? 12.461 -12.672 -2.916 1 98.75 97 PHE A C 1
ATOM 669 O O . PHE A 1 97 ? 12.305 -11.555 -3.406 1 98.75 97 PHE A O 1
ATOM 676 N N . GLY A 1 98 ? 11.438 -13.516 -2.789 1 98.81 98 GLY A N 1
ATOM 677 C CA . GLY A 1 98 ? 10.047 -13.141 -2.994 1 98.81 98 GLY A CA 1
ATOM 678 C C . GLY A 1 98 ? 9.117 -13.688 -1.924 1 98.81 98 GLY A C 1
ATOM 679 O O . GLY A 1 98 ? 9.453 -14.648 -1.23 1 98.81 98 GLY A O 1
ATOM 680 N N . VAL A 1 99 ? 8.008 -13.016 -1.743 1 98.88 99 VAL A N 1
ATOM 681 C CA . VAL A 1 99 ? 6.957 -13.445 -0.829 1 98.88 99 VAL A CA 1
ATOM 682 C C . VAL A 1 99 ? 5.625 -13.508 -1.569 1 98.88 99 VAL A C 1
ATOM 684 O O . VAL A 1 99 ? 5.23 -12.547 -2.238 1 98.88 99 VAL A O 1
ATOM 687 N N . MET A 1 100 ? 4.949 -14.625 -1.486 1 98.88 100 MET A N 1
ATOM 688 C CA . MET A 1 100 ? 3.605 -14.805 -2.033 1 98.88 100 MET A CA 1
ATOM 689 C C . MET A 1 100 ? 2.59 -15.031 -0.921 1 98.88 100 MET A C 1
ATOM 691 O O . MET A 1 100 ? 2.711 -15.992 -0.151 1 98.88 100 MET A O 1
ATOM 695 N N . VAL A 1 101 ? 1.632 -14.172 -0.839 1 98.94 101 VAL A N 1
ATOM 696 C CA . VAL A 1 101 ? 0.554 -14.305 0.136 1 98.94 101 VAL A CA 1
ATOM 697 C C . VAL A 1 101 ? -0.64 -15.008 -0.504 1 98.94 101 VAL A C 1
ATOM 699 O O . VAL A 1 101 ? -1.415 -14.391 -1.236 1 98.94 101 VAL A O 1
ATOM 702 N N . SER A 1 102 ? -0.764 -16.266 -0.217 1 98.5 102 SER A N 1
ATOM 703 C CA . SER A 1 102 ? -1.828 -17.062 -0.805 1 98.5 102 SER A CA 1
ATOM 704 C C . SER A 1 102 ? -1.945 -18.422 -0.109 1 98.5 102 SER A C 1
ATOM 706 O O . SER A 1 102 ? -0.942 -18.984 0.326 1 98.5 102 SER A O 1
ATOM 708 N N . ALA A 1 103 ? -3.166 -18.891 -0.043 1 97.56 103 ALA A N 1
ATOM 709 C CA . ALA A 1 103 ? -3.404 -20.25 0.422 1 97.56 103 ALA A CA 1
ATOM 710 C C . ALA A 1 103 ? -3.816 -21.156 -0.733 1 97.56 103 ALA A C 1
ATOM 712 O O . ALA A 1 103 ? -4.551 -22.125 -0.536 1 97.56 103 ALA A O 1
ATOM 713 N N . SER A 1 104 ? -3.471 -20.734 -1.873 1 96.31 104 SER A N 1
ATOM 714 C CA . SER A 1 104 ? -3.674 -21.547 -3.064 1 96.31 104 SER A CA 1
ATOM 715 C C . SER A 1 104 ? -5.145 -21.922 -3.238 1 96.31 104 SER A C 1
ATOM 717 O O . SER A 1 104 ? -5.992 -21.047 -3.42 1 96.31 104 SER A O 1
ATOM 719 N N . HIS A 1 105 ? -5.477 -23.25 -3.064 1 96.75 105 HIS A N 1
ATOM 720 C CA . HIS A 1 105 ? -6.809 -23.719 -3.406 1 96.75 105 HIS A CA 1
ATOM 721 C C . HIS A 1 105 ? -7.734 -23.688 -2.193 1 96.75 105 HIS A C 1
ATOM 723 O O . HIS A 1 105 ? -8.906 -24.047 -2.295 1 96.75 105 HIS A O 1
ATOM 729 N N . ASN A 1 106 ? -7.254 -23.188 -1.031 1 97.12 106 ASN A N 1
ATOM 730 C CA . ASN A 1 106 ? -8.078 -23.141 0.175 1 97.12 106 ASN A CA 1
ATOM 731 C C . ASN A 1 106 ? -9.234 -22.172 0.027 1 97.12 106 ASN A C 1
ATOM 733 O O . ASN A 1 106 ? -9.203 -21.281 -0.829 1 97.12 106 ASN A O 1
ATOM 737 N N . PRO A 1 107 ? -10.211 -22.375 0.893 1 97.69 107 PRO A N 1
ATOM 738 C CA . PRO A 1 107 ? -11.297 -21.391 0.903 1 97.69 107 PRO A CA 1
ATOM 739 C C . PRO A 1 107 ? -10.82 -19.984 1.278 1 97.69 107 PRO A C 1
ATOM 741 O O . PRO A 1 107 ? -9.75 -19.828 1.867 1 97.69 107 PRO A O 1
ATOM 744 N N . ALA A 1 108 ? -11.633 -19 1.003 1 98 108 ALA A N 1
ATOM 745 C CA . ALA A 1 108 ? -11.289 -17.578 1.071 1 98 108 ALA A CA 1
ATOM 746 C C . ALA A 1 108 ? -10.844 -17.188 2.477 1 98 108 ALA A C 1
ATOM 748 O O . ALA A 1 108 ? -9.93 -16.375 2.639 1 98 108 ALA A O 1
ATOM 749 N N . PRO A 1 109 ? -11.414 -17.766 3.582 1 98.38 109 PRO A N 1
ATOM 750 C CA . PRO A 1 109 ? -11.023 -17.312 4.918 1 98.38 109 PRO A CA 1
ATOM 751 C C . PRO A 1 109 ? -9.602 -17.734 5.289 1 98.38 109 PRO A C 1
ATOM 753 O O . PRO A 1 109 ? -9.016 -17.172 6.215 1 98.38 109 PRO A O 1
ATOM 756 N N . ASP A 1 110 ? -9.133 -18.719 4.562 1 98.31 110 ASP A N 1
ATOM 757 C CA . ASP A 1 110 ? -7.75 -19.125 4.773 1 98.31 110 ASP A CA 1
ATOM 758 C C . ASP A 1 110 ? -6.781 -18.219 4.012 1 98.31 110 ASP A C 1
ATOM 760 O O . ASP A 1 110 ? -7.172 -17.562 3.047 1 98.31 110 ASP A O 1
ATOM 764 N N . ASN A 1 111 ? -5.59 -18.156 4.453 1 98.5 111 ASN A N 1
ATOM 765 C CA . ASN A 1 111 ? -4.496 -17.531 3.711 1 98.5 111 ASN A CA 1
ATOM 766 C C . ASN A 1 111 ? -3.15 -18.156 4.082 1 98.5 111 ASN A C 1
ATOM 768 O O . ASN A 1 111 ? -3.092 -19.109 4.852 1 98.5 111 ASN A O 1
ATOM 772 N N . GLY A 1 112 ? -2.098 -17.688 3.408 1 98.12 112 GLY A N 1
ATOM 773 C CA . GLY A 1 112 ? -0.772 -18.25 3.635 1 98.12 112 GLY A CA 1
ATOM 774 C C . GLY A 1 112 ? 0.344 -17.344 3.139 1 98.12 112 GLY A C 1
ATOM 775 O O . GLY A 1 112 ? 0.089 -16.328 2.484 1 98.12 112 GLY A O 1
ATOM 776 N N . ILE A 1 113 ? 1.534 -17.656 3.582 1 98.56 113 ILE A N 1
ATOM 777 C CA . ILE A 1 113 ? 2.744 -16.953 3.186 1 98.56 113 ILE A CA 1
ATOM 778 C C . ILE A 1 113 ? 3.787 -17.938 2.684 1 98.56 113 ILE A C 1
ATOM 780 O O . ILE A 1 113 ? 4.152 -18.875 3.396 1 98.56 113 ILE A O 1
ATOM 784 N N . LYS A 1 114 ? 4.191 -17.75 1.42 1 96.62 114 LYS A N 1
ATOM 785 C CA . LYS A 1 114 ? 5.262 -18.516 0.79 1 96.62 114 LYS A CA 1
ATOM 786 C C . LYS A 1 114 ? 6.457 -17.609 0.463 1 96.62 114 LYS A C 1
ATOM 788 O O . LYS A 1 114 ? 6.285 -16.438 0.147 1 96.62 114 LYS A O 1
ATOM 793 N N . PHE A 1 115 ? 7.637 -18.234 0.547 1 97.94 115 PHE A N 1
ATOM 794 C CA . PHE A 1 115 ? 8.836 -17.5 0.171 1 97.94 115 PHE A CA 1
ATOM 795 C C . PHE A 1 115 ? 9.508 -18.141 -1.035 1 97.94 115 PHE A C 1
ATOM 797 O O . PHE A 1 115 ? 9.445 -19.359 -1.213 1 97.94 115 PHE A O 1
ATOM 804 N N . PHE A 1 116 ? 10.086 -17.344 -1.846 1 97.94 116 PHE A N 1
ATOM 805 C CA . PHE A 1 116 ? 10.961 -17.766 -2.932 1 97.94 116 PHE A CA 1
ATOM 806 C C . PHE A 1 116 ? 12.383 -17.25 -2.717 1 97.94 116 PHE A C 1
ATOM 808 O O . PHE A 1 116 ? 12.578 -16.078 -2.361 1 97.94 116 PHE A O 1
ATOM 815 N N . ALA A 1 117 ? 13.336 -18.094 -2.914 1 97.31 117 ALA A N 1
ATOM 816 C CA . ALA A 1 117 ? 14.742 -17.688 -2.875 1 97.31 117 ALA A CA 1
ATOM 817 C C . ALA A 1 117 ? 15.156 -17 -4.172 1 97.31 117 ALA A C 1
ATOM 819 O O . ALA A 1 117 ? 14.359 -16.891 -5.105 1 97.31 117 ALA A O 1
ATOM 820 N N . ALA A 1 118 ? 16.375 -16.469 -4.145 1 97.62 118 ALA A N 1
ATOM 821 C CA . ALA A 1 118 ? 16.953 -15.906 -5.363 1 97.62 118 ALA A CA 1
ATOM 822 C C . ALA A 1 118 ? 16.766 -16.844 -6.547 1 97.62 118 ALA A C 1
ATOM 824 O O . ALA A 1 118 ? 16.875 -18.062 -6.402 1 97.62 118 ALA A O 1
ATOM 825 N N . GLY A 1 119 ? 16.391 -16.234 -7.672 1 97.75 119 GLY A N 1
ATOM 826 C CA . GLY A 1 119 ? 16.125 -17.047 -8.859 1 97.75 119 GLY A CA 1
ATOM 827 C C . GLY A 1 119 ? 14.688 -17.531 -8.93 1 97.75 119 GLY A C 1
ATOM 828 O O . GLY A 1 119 ? 14.305 -18.219 -9.883 1 97.75 119 GLY A O 1
ATOM 829 N N . GLY A 1 120 ? 13.883 -17.203 -7.922 1 98.06 120 GLY A N 1
ATOM 830 C CA . GLY A 1 120 ? 12.484 -17.594 -7.918 1 98.06 120 GLY A CA 1
ATOM 831 C C . GLY A 1 120 ? 12.266 -19.047 -7.508 1 98.06 120 GLY A C 1
ATOM 832 O O . GLY A 1 120 ? 11.312 -19.688 -7.941 1 98.06 120 GLY A O 1
ATOM 833 N N . ARG A 1 121 ? 13.125 -19.578 -6.723 1 96.62 121 ARG A N 1
ATOM 834 C CA . ARG A 1 121 ? 13.078 -21 -6.344 1 96.62 121 ARG A CA 1
ATOM 835 C C . ARG A 1 121 ? 12.453 -21.172 -4.961 1 96.62 121 ARG A C 1
ATOM 837 O O . ARG A 1 121 ? 12.586 -20.297 -4.102 1 96.62 121 ARG A O 1
ATOM 844 N N . LYS A 1 122 ? 11.812 -22.281 -4.789 1 94.88 122 LYS A N 1
ATOM 845 C CA . LYS A 1 122 ? 11.289 -22.594 -3.459 1 94.88 122 LYS A CA 1
ATOM 846 C C . LYS A 1 122 ? 12.422 -22.734 -2.445 1 94.88 122 LYS A C 1
ATOM 848 O O . LYS A 1 122 ? 13.539 -23.094 -2.803 1 94.88 122 LYS A O 1
ATOM 853 N N . LEU A 1 123 ? 12.086 -22.469 -1.218 1 94.69 123 LEU A N 1
ATOM 854 C CA . LEU A 1 123 ? 13.094 -22.562 -0.167 1 94.69 123 LEU A CA 1
ATOM 855 C C . LEU A 1 123 ? 13.422 -24.016 0.162 1 94.69 123 LEU A C 1
ATOM 857 O O . LEU A 1 123 ? 12.523 -24.859 0.191 1 94.69 123 LEU A O 1
ATOM 861 N N . ALA A 1 124 ? 14.656 -24.234 0.422 1 91.19 124 ALA A N 1
ATOM 862 C CA . ALA A 1 124 ? 15.039 -25.516 1.036 1 91.19 124 ALA A CA 1
ATOM 863 C C . ALA A 1 124 ? 14.547 -25.594 2.479 1 91.19 124 ALA A C 1
ATOM 865 O O . ALA A 1 124 ? 14.383 -24.562 3.145 1 91.19 124 ALA A O 1
ATOM 866 N N . ASP A 1 125 ? 14.359 -26.766 2.963 1 89.81 125 ASP A N 1
ATOM 867 C CA . ASP A 1 125 ? 13.867 -26.984 4.32 1 89.81 125 ASP A CA 1
ATOM 868 C C . ASP A 1 125 ? 14.773 -26.312 5.348 1 89.81 125 ASP A C 1
ATOM 870 O O . ASP A 1 125 ? 14.289 -25.75 6.332 1 89.81 125 ASP A O 1
ATOM 874 N N . GLU A 1 126 ? 16.047 -26.391 5.121 1 93.69 126 GLU A N 1
ATOM 875 C CA . GLU A 1 126 ? 17.016 -25.844 6.074 1 93.69 126 GLU A CA 1
ATOM 876 C C . GLU A 1 126 ? 16.859 -24.328 6.195 1 93.69 126 GLU A C 1
ATOM 878 O O . GLU A 1 126 ? 17.062 -23.781 7.277 1 93.69 126 GLU A O 1
ATOM 883 N N . ILE A 1 127 ? 16.547 -23.672 5.105 1 95 127 ILE A N 1
ATOM 884 C CA . ILE A 1 127 ? 16.375 -22.219 5.109 1 95 127 ILE A CA 1
ATOM 885 C C . ILE A 1 127 ? 15.102 -21.859 5.855 1 95 127 ILE A C 1
ATOM 887 O O . ILE A 1 127 ? 15.07 -20.859 6.59 1 95 127 ILE A O 1
ATOM 891 N N . GLU A 1 128 ? 14.023 -22.625 5.66 1 94.62 128 GLU A N 1
ATOM 892 C CA . GLU A 1 128 ? 12.797 -22.422 6.418 1 94.62 128 GLU A CA 1
ATOM 893 C C . GLU A 1 128 ? 13.039 -22.547 7.918 1 94.62 128 GLU A C 1
ATOM 895 O O . GLU A 1 128 ? 12.516 -21.766 8.711 1 94.62 128 GLU A O 1
ATOM 900 N N . ASP A 1 129 ? 13.828 -23.531 8.25 1 94.94 129 ASP A N 1
ATOM 901 C CA . ASP A 1 129 ? 14.18 -23.734 9.648 1 94.94 129 ASP A CA 1
ATOM 902 C C . ASP A 1 129 ? 14.938 -22.531 10.203 1 94.94 129 ASP A C 1
ATOM 904 O O . ASP A 1 129 ? 14.734 -22.141 11.359 1 94.94 129 ASP A O 1
ATOM 908 N N . GLU A 1 130 ? 15.82 -22.016 9.383 1 96.62 130 GLU A N 1
ATOM 909 C CA . GLU A 1 130 ? 16.578 -20.844 9.797 1 96.62 130 GLU A CA 1
ATOM 910 C C . GLU A 1 130 ? 15.664 -19.641 10.039 1 96.62 130 GLU A C 1
ATOM 912 O O . GLU A 1 130 ? 15.867 -18.891 10.992 1 96.62 130 GLU A O 1
ATOM 917 N N . ILE A 1 131 ? 14.695 -19.469 9.203 1 97 131 ILE A N 1
ATOM 918 C CA . ILE A 1 131 ? 13.75 -18.375 9.344 1 97 131 ILE A CA 1
ATOM 919 C C . ILE A 1 131 ? 12.938 -18.547 10.625 1 97 131 ILE A C 1
ATOM 921 O O . ILE A 1 131 ? 12.75 -17.578 11.375 1 97 131 ILE A O 1
ATOM 925 N N . GLU A 1 132 ? 12.469 -19.75 10.852 1 95.62 132 GLU A N 1
ATOM 926 C CA . GLU A 1 132 ? 11.711 -20.031 12.062 1 95.62 132 GLU A CA 1
ATOM 927 C C . GLU A 1 132 ? 12.547 -19.75 13.312 1 95.62 132 GLU A C 1
ATOM 929 O O . GLU A 1 132 ? 12.039 -19.203 14.289 1 95.62 132 GLU A O 1
ATOM 934 N N . ALA A 1 133 ? 13.797 -20.156 13.258 1 96 133 ALA A N 1
ATOM 935 C CA . ALA A 1 133 ? 14.703 -19.906 14.383 1 96 133 ALA A CA 1
ATOM 936 C C . ALA A 1 133 ? 14.891 -18.406 14.609 1 96 133 ALA A C 1
ATOM 938 O O . ALA A 1 133 ? 14.969 -17.953 15.75 1 96 133 ALA A O 1
ATOM 939 N N . ALA A 1 134 ? 14.953 -17.688 13.516 1 96.19 134 ALA A N 1
ATOM 940 C CA . ALA A 1 134 ? 15.164 -16.25 13.586 1 96.19 134 ALA A CA 1
ATOM 941 C C . ALA A 1 134 ? 13.969 -15.547 14.227 1 96.19 134 ALA A C 1
ATOM 943 O O . ALA A 1 134 ? 14.109 -14.461 14.789 1 96.19 134 ALA A O 1
ATOM 944 N N . MET A 1 135 ? 12.812 -16.125 14.133 1 95.62 135 MET A N 1
ATOM 945 C CA . MET A 1 135 ? 11.594 -15.539 14.695 1 95.62 135 MET A CA 1
ATOM 946 C C . MET A 1 135 ? 11.672 -15.484 16.219 1 95.62 135 MET A C 1
ATOM 948 O O . MET A 1 135 ? 10.938 -14.727 16.859 1 95.62 135 MET A O 1
ATOM 952 N N . GLN A 1 136 ? 12.531 -16.266 16.797 1 93.94 136 GLN A N 1
ATOM 953 C CA . GLN A 1 136 ? 12.641 -16.359 18.25 1 93.94 136 GLN A CA 1
ATOM 954 C C . GLN A 1 136 ? 13.586 -15.289 18.797 1 93.94 136 GLN A C 1
ATOM 956 O O . GLN A 1 136 ? 13.719 -15.133 20.016 1 93.94 136 GLN A O 1
ATOM 961 N N . ARG A 1 137 ? 14.227 -14.578 17.891 1 90.31 137 ARG A N 1
ATOM 962 C CA . ARG A 1 137 ? 15.156 -13.531 18.297 1 90.31 137 ARG A CA 1
ATOM 963 C C . ARG A 1 137 ? 14.555 -12.148 18.078 1 90.31 137 ARG A C 1
ATOM 965 O O . ARG A 1 137 ? 13.703 -11.969 17.203 1 90.31 137 ARG A O 1
ATOM 972 N N . PRO A 1 138 ? 14.984 -11.242 18.953 1 88.94 138 PRO A N 1
ATOM 973 C CA . PRO A 1 138 ? 14.531 -9.875 18.688 1 88.94 138 PRO A CA 1
ATOM 974 C C . PRO A 1 138 ? 15.039 -9.344 17.344 1 88.94 138 PRO A C 1
ATOM 976 O O . PRO A 1 138 ? 16.172 -9.633 16.938 1 88.94 138 PRO A O 1
ATOM 979 N N . HIS A 1 139 ? 14.156 -8.672 16.719 1 88.81 139 HIS A N 1
ATOM 980 C CA . HIS A 1 139 ? 14.539 -8.07 15.453 1 88.81 139 HIS A CA 1
ATOM 981 C C . HIS A 1 139 ? 15.102 -6.664 15.656 1 88.81 139 HIS A C 1
ATOM 983 O O . HIS A 1 139 ? 14.516 -5.855 16.375 1 88.81 139 HIS A O 1
ATOM 989 N N . ALA A 1 140 ? 16.312 -6.465 15.172 1 84.38 140 ALA A N 1
ATOM 990 C CA . ALA A 1 140 ? 16.891 -5.121 15.227 1 84.38 140 ALA A CA 1
ATOM 991 C C . ALA A 1 140 ? 16.297 -4.227 14.141 1 84.38 140 ALA A C 1
ATOM 993 O O . ALA A 1 140 ? 16.266 -4.602 12.969 1 84.38 140 ALA A O 1
ATOM 994 N N . GLY A 1 141 ? 15.758 -3.148 14.547 1 90.62 141 GLY A N 1
ATOM 995 C CA . GLY A 1 141 ? 15.258 -2.207 13.555 1 90.62 141 GLY A CA 1
ATOM 996 C C . GLY A 1 141 ? 16.359 -1.428 12.867 1 90.62 141 GLY A C 1
ATOM 997 O O . GLY A 1 141 ? 17.516 -1.435 13.312 1 90.62 141 GLY A O 1
ATOM 998 N N . THR A 1 142 ? 16.062 -0.954 11.68 1 96.69 142 THR A N 1
ATOM 999 C CA . THR A 1 142 ? 16.953 -0.062 10.953 1 96.69 142 THR A CA 1
ATOM 1000 C C . THR A 1 142 ? 16.469 1.382 11.039 1 96.69 142 THR A C 1
ATOM 1002 O O . THR A 1 142 ? 15.312 1.634 11.359 1 96.69 142 THR A O 1
ATOM 1005 N N . THR A 1 143 ? 17.406 2.334 10.867 1 97.75 143 THR A N 1
ATOM 1006 C CA . THR A 1 143 ? 17.078 3.748 10.984 1 97.75 143 THR A CA 1
ATOM 1007 C C . THR A 1 143 ? 17.641 4.539 9.805 1 97.75 143 THR A C 1
ATOM 1009 O O . THR A 1 143 ? 18.531 4.062 9.102 1 97.75 143 THR A O 1
ATOM 1012 N N . GLY A 1 144 ? 17.047 5.707 9.602 1 97.38 144 GLY A N 1
ATOM 1013 C CA . GLY A 1 144 ? 17.562 6.625 8.602 1 97.38 144 GLY A CA 1
ATOM 1014 C C . GLY A 1 144 ? 17.656 6.016 7.219 1 97.38 144 GLY A C 1
ATOM 1015 O O . GLY A 1 144 ? 16.672 5.453 6.723 1 97.38 144 GLY A O 1
ATOM 1016 N N . ARG A 1 145 ? 18.812 6.031 6.672 1 97 145 ARG A N 1
ATOM 1017 C CA . ARG A 1 145 ? 19.016 5.629 5.281 1 97 145 ARG A CA 1
ATOM 1018 C C . ARG A 1 145 ? 19.016 4.109 5.145 1 97 145 ARG A C 1
ATOM 1020 O O . ARG A 1 145 ? 18.938 3.582 4.035 1 97 145 ARG A O 1
ATOM 1027 N N . GLU A 1 146 ? 19.047 3.385 6.234 1 97.38 146 GLU A N 1
ATOM 1028 C CA . GLU A 1 146 ? 19.062 1.926 6.195 1 97.38 146 GLU A CA 1
ATOM 1029 C C . GLU A 1 146 ? 17.656 1.354 6.074 1 97.38 146 GLU A C 1
ATOM 1031 O O . GLU A 1 146 ? 17.484 0.161 5.805 1 97.38 146 GLU A O 1
ATOM 1036 N N . VAL A 1 147 ? 16.641 2.201 6.234 1 98.44 147 VAL A N 1
ATOM 1037 C CA . VAL A 1 147 ? 15.25 1.774 6.102 1 98.44 147 VAL A CA 1
ATOM 1038 C C . VAL A 1 147 ? 14.945 1.453 4.641 1 98.44 147 VAL A C 1
ATOM 1040 O O . VAL A 1 147 ? 15.367 2.18 3.738 1 98.44 147 VAL A O 1
ATOM 1043 N N . GLY A 1 148 ? 14.273 0.316 4.41 1 98.56 148 GLY A N 1
ATOM 1044 C CA . GLY A 1 148 ? 13.891 -0.065 3.061 1 98.56 148 GLY A CA 1
ATOM 1045 C C . GLY A 1 148 ? 12.719 0.735 2.521 1 98.56 148 GLY A C 1
ATOM 1046 O O . GLY A 1 148 ? 11.953 1.319 3.291 1 98.56 148 GLY A O 1
ATOM 1047 N N . ARG A 1 149 ? 12.594 0.73 1.221 1 98.56 149 ARG A N 1
ATOM 1048 C CA . ARG A 1 149 ? 11.484 1.38 0.524 1 98.56 149 ARG A CA 1
ATOM 1049 C C . ARG A 1 149 ? 10.391 0.378 0.19 1 98.56 149 ARG A C 1
ATOM 1051 O O . ARG A 1 149 ? 10.648 -0.82 0.065 1 98.56 149 ARG A O 1
ATOM 1058 N N . ILE A 1 150 ? 9.219 0.863 0.148 1 98.75 150 ILE A N 1
ATOM 1059 C CA . ILE A 1 150 ? 8.086 0.118 -0.388 1 98.75 150 ILE A CA 1
ATOM 1060 C C . ILE A 1 150 ? 7.555 0.813 -1.641 1 98.75 150 ILE A C 1
ATOM 1062 O O . ILE A 1 150 ? 7.074 1.946 -1.572 1 98.75 150 ILE A O 1
ATOM 1066 N N . ARG A 1 151 ? 7.695 0.172 -2.785 1 98.12 151 ARG A N 1
ATOM 1067 C CA . ARG A 1 151 ? 7.285 0.77 -4.055 1 98.12 151 ARG A CA 1
ATOM 1068 C C . ARG A 1 151 ? 6.391 -0.179 -4.844 1 98.12 151 ARG A C 1
ATOM 1070 O O . ARG A 1 151 ? 6.516 -1.4 -4.723 1 98.12 151 ARG A O 1
ATOM 1077 N N . ARG A 1 152 ? 5.512 0.393 -5.609 1 97.81 152 ARG A N 1
ATOM 1078 C CA . ARG A 1 152 ? 4.695 -0.401 -6.52 1 97.81 152 ARG A CA 1
ATOM 1079 C C . ARG A 1 152 ? 5.535 -0.951 -7.668 1 97.81 152 ARG A C 1
ATOM 1081 O O . ARG A 1 152 ? 6.348 -0.23 -8.25 1 97.81 152 ARG A O 1
ATOM 1088 N N . PHE A 1 153 ? 5.371 -2.217 -7.918 1 98.31 153 PHE A N 1
ATOM 1089 C CA . PHE A 1 153 ? 5.969 -2.828 -9.094 1 98.31 153 PHE A CA 1
ATOM 1090 C C . PHE A 1 153 ? 5.07 -2.658 -10.312 1 98.31 153 PHE A C 1
ATOM 1092 O O . PHE A 1 153 ? 4.32 -3.568 -10.672 1 98.31 153 PHE A O 1
ATOM 1099 N N . ALA A 1 154 ? 5.133 -1.631 -11.109 1 95.44 154 ALA A N 1
ATOM 1100 C CA . ALA A 1 154 ? 4.141 -1.143 -12.062 1 95.44 154 ALA A CA 1
ATOM 1101 C C . ALA A 1 154 ? 4.035 -2.07 -13.266 1 95.44 154 ALA A C 1
ATOM 1103 O O . ALA A 1 154 ? 2.959 -2.227 -13.852 1 95.44 154 ALA A O 1
ATOM 1104 N N . ASP A 1 155 ? 5.066 -2.773 -13.703 1 97.56 155 ASP A N 1
ATOM 1105 C CA . ASP A 1 155 ? 4.98 -3.564 -14.922 1 97.56 155 ASP A CA 1
ATOM 1106 C C . ASP A 1 155 ? 5.102 -5.055 -14.625 1 97.56 155 ASP A C 1
ATOM 1108 O O . ASP A 1 155 ? 5.512 -5.836 -15.484 1 97.56 155 ASP A O 1
ATOM 1112 N N . ALA A 1 156 ? 4.777 -5.422 -13.383 1 98.44 156 ALA A N 1
ATOM 1113 C CA . ALA A 1 156 ? 4.887 -6.812 -12.938 1 98.44 156 ALA A CA 1
ATOM 1114 C C . ALA A 1 156 ? 4.078 -7.738 -13.836 1 98.44 156 ALA A C 1
ATOM 1116 O O . ALA A 1 156 ? 4.602 -8.727 -14.359 1 98.44 156 ALA A O 1
ATOM 1117 N N . GLU A 1 157 ? 2.799 -7.441 -14.102 1 98.25 157 GLU A N 1
ATOM 1118 C CA . GLU A 1 157 ? 1.912 -8.273 -14.906 1 98.25 157 GLU A CA 1
ATOM 1119 C C . GLU A 1 157 ? 2.414 -8.375 -16.344 1 98.25 157 GLU A C 1
ATOM 1121 O O . GLU A 1 157 ? 2.451 -9.469 -16.922 1 98.25 157 GLU A O 1
ATOM 1126 N N . ASP A 1 158 ? 2.826 -7.266 -16.922 1 98.5 158 ASP A N 1
ATOM 1127 C CA . ASP A 1 158 ? 3.262 -7.219 -18.312 1 98.5 158 ASP A CA 1
ATOM 1128 C C . ASP A 1 158 ? 4.492 -8.094 -18.531 1 98.5 158 ASP A C 1
ATOM 1130 O O . ASP A 1 158 ? 4.598 -8.781 -19.547 1 98.5 158 ASP A O 1
ATOM 1134 N N . ARG A 1 159 ? 5.414 -8.023 -17.594 1 98.69 159 ARG A N 1
ATOM 1135 C CA . ARG A 1 159 ? 6.629 -8.82 -17.703 1 98.69 159 ARG A CA 1
ATOM 1136 C C . ARG A 1 159 ? 6.301 -10.312 -17.766 1 98.69 159 ARG A C 1
ATOM 1138 O O . ARG A 1 159 ? 6.883 -11.047 -18.562 1 98.69 159 ARG A O 1
ATOM 1145 N N . TYR A 1 160 ? 5.379 -10.703 -16.984 1 98.88 160 TYR A N 1
ATOM 1146 C CA . TYR A 1 160 ? 4.988 -12.109 -16.938 1 98.88 160 TYR A CA 1
ATOM 1147 C C . TYR A 1 160 ? 4.215 -12.5 -18.188 1 98.88 160 TYR A C 1
ATOM 1149 O O . TYR A 1 160 ? 4.414 -13.586 -18.734 1 98.88 160 TYR A O 1
ATOM 1157 N N . VAL A 1 161 ? 3.355 -11.648 -18.672 1 98.88 161 VAL A N 1
ATOM 1158 C CA . VAL A 1 161 ? 2.596 -11.898 -19.891 1 98.88 161 VAL A CA 1
ATOM 1159 C C . VAL A 1 161 ? 3.555 -12.109 -21.062 1 98.88 161 VAL A C 1
ATOM 1161 O O . VAL A 1 161 ? 3.41 -13.062 -21.828 1 98.88 161 VAL A O 1
ATOM 1164 N N . VAL A 1 162 ? 4.531 -11.258 -21.156 1 98.81 162 VAL A N 1
ATOM 1165 C CA . VAL A 1 162 ? 5.508 -11.344 -22.234 1 98.81 162 VAL A CA 1
ATOM 1166 C C . VAL A 1 162 ? 6.285 -12.656 -22.125 1 98.81 162 VAL A C 1
ATOM 1168 O O . VAL A 1 162 ? 6.531 -13.32 -23.141 1 98.81 162 VAL A O 1
ATOM 1171 N N . HIS A 1 163 ? 6.648 -13.016 -20.938 1 98.88 163 HIS A N 1
ATOM 1172 C CA . HIS A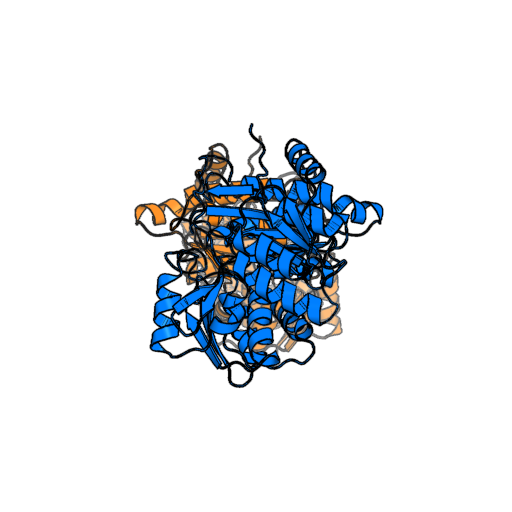 1 163 ? 7.328 -14.281 -20.703 1 98.88 163 HIS A CA 1
ATOM 1173 C C . HIS A 1 163 ? 6.484 -15.453 -21.188 1 98.88 163 HIS A C 1
ATOM 1175 O O . HIS A 1 163 ? 6.969 -16.297 -21.953 1 98.88 163 HIS A O 1
ATOM 1181 N N . LEU A 1 164 ? 5.227 -15.5 -20.781 1 98.94 164 LEU A N 1
ATOM 1182 C CA . LEU A 1 164 ? 4.336 -16.594 -21.156 1 98.94 164 LEU A CA 1
ATOM 1183 C C . LEU A 1 164 ? 4.203 -16.703 -22.672 1 98.94 164 LEU A C 1
ATOM 1185 O O . LEU A 1 164 ? 4.293 -17.812 -23.219 1 98.94 164 LEU A O 1
ATOM 1189 N N . LEU A 1 165 ? 4.012 -15.555 -23.297 1 98.88 165 LEU A N 1
ATOM 1190 C CA . LEU A 1 165 ? 3.871 -15.562 -24.75 1 98.88 165 LEU A CA 1
ATOM 1191 C C . LEU A 1 165 ? 5.145 -16.078 -25.422 1 98.88 165 LEU A C 1
ATOM 1193 O O . LEU A 1 165 ? 5.082 -16.797 -26.406 1 98.88 165 LEU A O 1
ATOM 1197 N N . GLY A 1 166 ? 6.27 -15.711 -24.891 1 98.75 166 GLY A N 1
ATOM 1198 C CA . GLY A 1 166 ? 7.547 -16.141 -25.438 1 98.75 166 GLY A CA 1
ATOM 1199 C C . GLY A 1 166 ? 7.742 -17.641 -25.391 1 98.75 166 GLY A C 1
ATOM 1200 O O . GLY A 1 166 ? 8.43 -18.219 -26.234 1 98.75 166 GLY A O 1
ATOM 1201 N N . THR A 1 167 ? 7.152 -18.328 -24.453 1 98.69 167 THR A N 1
ATOM 1202 C CA . THR A 1 167 ? 7.34 -19.75 -24.281 1 98.69 167 THR A CA 1
ATOM 1203 C C . THR A 1 167 ? 6.691 -20.531 -25.422 1 98.69 167 THR A C 1
ATOM 1205 O O . THR A 1 167 ? 6.98 -21.719 -25.609 1 98.69 167 THR A O 1
ATOM 1208 N N . LEU A 1 168 ? 5.793 -19.906 -26.156 1 98.44 168 LEU A N 1
ATOM 1209 C CA . LEU A 1 168 ? 5.066 -20.578 -27.234 1 98.44 168 LEU A CA 1
ATOM 1210 C C . LEU A 1 168 ? 5.93 -20.688 -28.484 1 98.44 168 LEU A C 1
ATOM 1212 O O . LEU A 1 168 ? 5.594 -21.438 -29.406 1 98.44 168 LEU A O 1
ATOM 1216 N N . GLU A 1 169 ? 7.023 -19.969 -28.531 1 96.94 169 GLU A N 1
ATOM 1217 C CA . GLU A 1 169 ? 7.988 -20.031 -29.625 1 96.94 169 GLU A CA 1
ATOM 1218 C C . GLU A 1 169 ? 7.312 -19.828 -30.969 1 96.94 169 GLU A C 1
ATOM 1220 O O . GLU A 1 169 ? 7.523 -20.609 -31.906 1 96.94 169 GLU A O 1
ATOM 1225 N N . GLY A 1 170 ? 6.363 -18.938 -31.016 1 96.62 170 GLY A N 1
ATOM 1226 C CA . GLY A 1 170 ? 5.762 -18.531 -32.281 1 96.62 170 GLY A CA 1
ATOM 1227 C C . GLY A 1 170 ? 4.453 -19.25 -32.562 1 96.62 170 GLY A C 1
ATOM 1228 O O . GLY A 1 170 ? 3.729 -18.859 -33.5 1 96.62 170 GLY A O 1
ATOM 1229 N N . VAL A 1 171 ? 4.145 -20.297 -31.828 1 98.06 171 VAL A N 1
ATOM 1230 C CA . VAL A 1 171 ? 2.861 -20.969 -32.031 1 98.06 171 VAL A CA 1
ATOM 1231 C C . VAL A 1 171 ? 1.722 -20.016 -31.688 1 98.06 171 VAL A C 1
ATOM 1233 O O . VAL A 1 171 ? 1.763 -19.328 -30.672 1 98.06 171 VAL A O 1
ATOM 1236 N N . ARG A 1 172 ? 0.776 -19.938 -32.562 1 98.5 172 ARG A N 1
ATOM 1237 C CA . ARG A 1 172 ? -0.417 -19.125 -32.375 1 98.5 172 ARG A CA 1
ATOM 1238 C C . ARG A 1 172 ? -1.631 -19.984 -32.062 1 98.5 172 ARG A C 1
ATOM 1240 O O . ARG A 1 172 ? -1.667 -21.172 -32.438 1 98.5 172 ARG A O 1
ATOM 1247 N N . LEU A 1 173 ? -2.623 -19.391 -31.406 1 98.81 173 LEU A N 1
ATOM 1248 C CA . LEU A 1 173 ? -3.801 -20.156 -31 1 98.81 173 LEU A CA 1
ATOM 1249 C C . LEU A 1 173 ? -5.031 -19.703 -31.797 1 98.81 173 LEU A C 1
ATOM 1251 O O . LEU A 1 173 ? -6.16 -19.906 -31.344 1 98.81 173 LEU A O 1
ATOM 1255 N N . ASP A 1 174 ? -4.77 -19.125 -32.938 1 98.25 174 ASP A N 1
ATOM 1256 C CA . ASP A 1 174 ? -5.871 -18.703 -33.812 1 98.25 174 ASP A CA 1
ATOM 1257 C C . ASP A 1 174 ? -6.793 -19.875 -34.125 1 98.25 174 ASP A C 1
ATOM 1259 O O . ASP A 1 174 ? -6.324 -20.969 -34.438 1 98.25 174 ASP A O 1
ATOM 1263 N N . GLY A 1 175 ? -8.133 -19.578 -34.094 1 97.5 175 GLY A N 1
ATOM 1264 C CA . GLY A 1 175 ? -9.109 -20.578 -34.438 1 97.5 175 GLY A CA 1
ATOM 1265 C C . GLY A 1 175 ? -9.539 -21.438 -33.25 1 97.5 175 GLY A C 1
ATOM 1266 O O . GLY A 1 175 ? -10.523 -22.172 -33.344 1 97.5 175 GLY A O 1
ATOM 1267 N N . LEU A 1 176 ? -8.867 -21.391 -32.125 1 98.62 176 LEU A N 1
ATOM 1268 C CA . LEU A 1 176 ? -9.234 -22.141 -30.938 1 98.62 176 LEU A CA 1
ATOM 1269 C C . LEU A 1 176 ? -10.141 -21.297 -30.031 1 98.62 176 LEU A C 1
ATOM 1271 O O . LEU A 1 176 ? -9.883 -20.109 -29.812 1 98.62 176 LEU A O 1
ATOM 1275 N N . HIS A 1 177 ? -11.203 -21.875 -29.625 1 98.88 177 HIS A N 1
ATOM 1276 C CA . HIS A 1 177 ? -12.055 -21.297 -28.594 1 98.88 177 HIS A CA 1
ATOM 1277 C C . HIS A 1 177 ? -11.781 -21.938 -27.234 1 98.88 177 HIS A C 1
ATOM 1279 O O . HIS A 1 177 ? -11.977 -23.141 -27.062 1 98.88 177 HIS A O 1
ATOM 1285 N N . VAL A 1 178 ? -11.352 -21.125 -26.297 1 98.94 178 VAL A N 1
ATOM 1286 C CA . VAL A 1 178 ? -10.953 -21.625 -24.984 1 98.94 178 VAL A CA 1
ATOM 1287 C C . VAL A 1 178 ? -11.844 -21.016 -23.906 1 98.94 178 VAL A C 1
ATOM 1289 O O . VAL A 1 178 ? -12.039 -19.797 -23.875 1 98.94 178 VAL A O 1
ATOM 1292 N N . VAL A 1 179 ? -12.398 -21.844 -23.047 1 98.94 179 VAL A N 1
ATOM 1293 C CA . VAL A 1 179 ? -13.055 -21.375 -21.828 1 98.94 179 VAL A CA 1
ATOM 1294 C C . VAL A 1 179 ? -12.062 -21.359 -20.672 1 98.94 179 VAL A C 1
ATOM 1296 O O . VAL A 1 179 ? -11.398 -22.375 -20.406 1 98.94 179 VAL A O 1
ATOM 1299 N N . LEU A 1 180 ? -11.906 -20.203 -20.031 1 98.94 180 LEU A N 1
ATOM 1300 C CA . LEU A 1 180 ? -10.992 -20.062 -18.906 1 98.94 180 LEU A CA 1
ATOM 1301 C C . LEU A 1 180 ? -11.758 -19.875 -17.609 1 98.94 180 LEU A C 1
ATOM 1303 O O . LEU A 1 180 ? -12.57 -18.953 -17.484 1 98.94 180 LEU A O 1
ATOM 1307 N N . ASP A 1 181 ? -11.555 -20.781 -16.688 1 98.94 181 ASP A N 1
ATOM 1308 C CA . ASP A 1 181 ? -12.016 -20.641 -15.32 1 98.94 181 ASP A CA 1
ATOM 1309 C C . ASP A 1 181 ? -10.898 -20.109 -14.422 1 98.94 181 ASP A C 1
ATOM 1311 O O . ASP A 1 181 ? -9.969 -20.844 -14.078 1 98.94 181 ASP A O 1
ATOM 1315 N N . CYS A 1 182 ? -11.055 -18.891 -13.945 1 98.94 182 CYS A N 1
ATOM 1316 C CA . CYS A 1 182 ? -9.961 -18.234 -13.234 1 98.94 182 CYS A CA 1
ATOM 1317 C C . CYS A 1 182 ? -10.156 -18.328 -11.727 1 98.94 182 CYS A C 1
ATOM 1319 O O . CYS A 1 182 ? -9.445 -17.672 -10.969 1 98.94 182 CYS A O 1
ATOM 1321 N N . ALA A 1 183 ? -11.172 -19.031 -11.281 1 98.88 183 ALA A N 1
ATOM 1322 C CA . ALA A 1 183 ? -11.414 -19.375 -9.883 1 98.88 183 ALA A CA 1
ATOM 1323 C C . ALA A 1 183 ? -11.617 -18.109 -9.047 1 98.88 183 ALA A C 1
ATOM 1325 O O . ALA A 1 183 ? -11.406 -18.125 -7.828 1 98.88 183 ALA A O 1
ATOM 1326 N N . HIS A 1 184 ? -11.891 -17.016 -9.656 1 98.81 184 HIS A N 1
ATOM 1327 C CA . HIS A 1 184 ? -11.906 -15.711 -9 1 98.81 184 HIS A CA 1
ATOM 1328 C C . HIS A 1 184 ? -10.594 -15.453 -8.266 1 98.81 184 HIS A C 1
ATOM 1330 O O . HIS A 1 184 ? -10.586 -14.867 -7.18 1 98.81 184 HIS A O 1
ATOM 1336 N N . GLY A 1 185 ? -9.469 -16 -8.867 1 98.88 185 GLY A N 1
ATOM 1337 C CA . GLY A 1 185 ? -8.164 -15.922 -8.234 1 98.88 185 GLY A CA 1
ATOM 1338 C C . GLY A 1 185 ? -7.203 -15.008 -8.961 1 98.88 185 GLY A C 1
ATOM 1339 O O . GLY A 1 185 ? -7.621 -14.039 -9.602 1 98.88 185 GLY A O 1
ATOM 1340 N N . ALA A 1 186 ? -5.945 -15.258 -8.805 1 98.88 186 ALA A N 1
ATOM 1341 C CA . ALA A 1 186 ? -4.867 -14.398 -9.273 1 98.88 186 ALA A CA 1
ATOM 1342 C C . ALA A 1 186 ? -4.73 -14.461 -10.789 1 98.88 186 ALA A C 1
ATOM 1344 O O . ALA A 1 186 ? -4.078 -13.602 -11.398 1 98.88 186 ALA A O 1
ATOM 1345 N N . ALA A 1 187 ? -5.355 -15.422 -11.383 1 98.75 187 ALA A N 1
ATOM 1346 C CA . ALA A 1 187 ? -5.266 -15.57 -12.836 1 98.75 187 ALA A CA 1
ATOM 1347 C C . ALA A 1 187 ? -6.289 -14.688 -13.547 1 98.75 187 ALA A C 1
ATOM 1349 O O . ALA A 1 187 ? -6.281 -14.586 -14.773 1 98.75 187 ALA A O 1
ATOM 1350 N N . ALA A 1 188 ? -7.168 -14.031 -12.836 1 98.62 188 ALA A N 1
ATOM 1351 C CA . ALA A 1 188 ? -8.352 -13.375 -13.383 1 98.62 188 ALA A CA 1
ATOM 1352 C C . ALA A 1 188 ? -7.973 -12.352 -14.445 1 98.62 188 ALA A C 1
ATOM 1354 O O . ALA A 1 188 ? -8.703 -12.172 -15.43 1 98.62 188 ALA A O 1
ATOM 1355 N N . GLY A 1 189 ? -6.883 -11.695 -14.273 1 98 189 GLY A N 1
ATOM 1356 C CA . GLY A 1 189 ? -6.449 -10.703 -15.25 1 98 189 GLY A CA 1
ATOM 1357 C C . GLY A 1 189 ? -5.543 -11.281 -16.312 1 98 189 GLY A C 1
ATOM 1358 O O . GLY A 1 189 ? -5.863 -11.219 -17.516 1 98 189 GLY A O 1
ATOM 1359 N N . ILE A 1 190 ? -4.566 -12.039 -15.961 1 98.75 190 ILE A N 1
ATOM 1360 C CA . ILE A 1 190 ? -3.443 -12.414 -16.812 1 98.75 190 ILE A CA 1
ATOM 1361 C C . ILE A 1 190 ? -3.857 -13.555 -17.734 1 98.75 190 ILE A C 1
ATOM 1363 O O . ILE A 1 190 ? -3.512 -13.555 -18.922 1 98.75 190 ILE A O 1
ATOM 1367 N N . SER A 1 191 ? -4.578 -14.5 -17.266 1 98.88 191 SER A N 1
ATOM 1368 C CA . SER A 1 191 ? -4.891 -15.68 -18.062 1 98.88 191 SER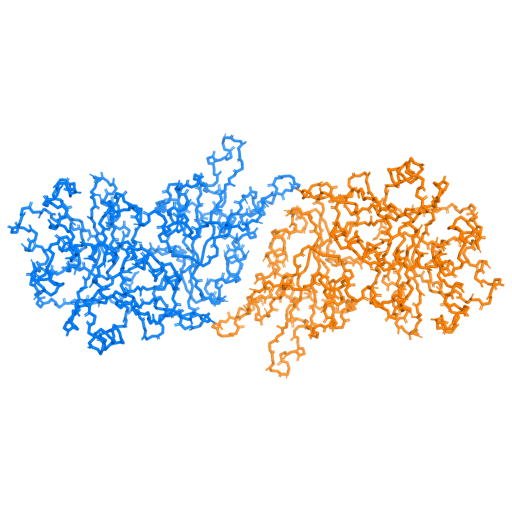 A CA 1
ATOM 1369 C C . SER A 1 191 ? -5.703 -15.32 -19.297 1 98.88 191 SER A C 1
ATOM 1371 O O . SER A 1 191 ? -5.309 -15.625 -20.422 1 98.88 191 SER A O 1
ATOM 1373 N N . PRO A 1 192 ? -6.855 -14.562 -19.109 1 98.94 192 PRO A N 1
ATOM 1374 C CA . PRO A 1 192 ? -7.582 -14.156 -20.312 1 98.94 192 PRO A CA 1
ATOM 1375 C C . PRO A 1 192 ? -6.734 -13.312 -21.266 1 98.94 192 PRO A C 1
ATOM 1377 O O . PRO A 1 192 ? -6.816 -13.477 -22.484 1 98.94 192 PRO A O 1
ATOM 1380 N N . GLU A 1 193 ? -5.898 -12.469 -20.703 1 98.81 193 GLU A N 1
ATOM 1381 C CA . GLU A 1 193 ? -5.07 -11.594 -21.531 1 98.81 193 GLU A CA 1
ATOM 1382 C C . GLU A 1 193 ? -4.098 -12.398 -22.391 1 98.81 193 GLU A C 1
ATOM 1384 O O . GLU A 1 193 ? -4.008 -12.195 -23.594 1 98.81 193 GLU A O 1
ATOM 1389 N N . VAL A 1 194 ? -3.424 -13.312 -21.812 1 98.81 194 VAL A N 1
ATOM 1390 C CA . VAL A 1 194 ? -2.342 -14 -22.516 1 98.81 194 VAL A CA 1
ATOM 1391 C C . VAL A 1 194 ? -2.922 -14.953 -23.547 1 98.81 194 VAL A C 1
ATOM 1393 O O . VAL A 1 194 ? -2.35 -15.133 -24.641 1 98.81 194 VAL A O 1
ATOM 1396 N N . PHE A 1 195 ? -4.023 -15.625 -23.297 1 98.94 195 PHE A N 1
ATOM 1397 C CA . PHE A 1 195 ? -4.66 -16.484 -24.281 1 98.94 195 PHE A CA 1
ATOM 1398 C C . PHE A 1 195 ? -5.172 -15.68 -25.453 1 98.94 195 PHE A C 1
ATOM 1400 O O . PHE A 1 195 ? -5.023 -16.094 -26.609 1 98.94 195 PHE A O 1
ATOM 1407 N N . SER A 1 196 ? -5.793 -14.5 -25.156 1 98.88 196 SER A N 1
ATOM 1408 C CA . SER A 1 196 ? -6.25 -13.609 -26.219 1 98.88 196 SER A CA 1
ATOM 1409 C C . SER A 1 196 ? -5.082 -13.109 -27.062 1 98.88 196 SER A C 1
ATOM 1411 O O . SER A 1 196 ? -5.152 -13.109 -28.281 1 98.88 196 SER A O 1
ATOM 1413 N N . ASP A 1 197 ? -4.035 -12.727 -26.375 1 98.81 197 ASP A N 1
ATOM 1414 C CA . ASP A 1 197 ? -2.857 -12.211 -27.078 1 98.81 197 ASP A CA 1
ATOM 1415 C C . ASP A 1 197 ? -2.223 -13.297 -27.938 1 98.81 197 ASP A C 1
ATOM 1417 O O . ASP A 1 197 ? -1.617 -12.992 -28.969 1 98.81 197 ASP A O 1
ATOM 1421 N N . ALA A 1 198 ? -2.371 -14.531 -27.531 1 98.81 198 ALA A N 1
ATOM 1422 C CA . ALA A 1 198 ? -1.834 -15.648 -28.312 1 98.81 198 ALA A CA 1
ATOM 1423 C C . ALA A 1 198 ? -2.723 -15.961 -29.516 1 98.81 198 ALA A C 1
ATOM 1425 O O . ALA A 1 198 ? -2.346 -16.75 -30.375 1 98.81 198 ALA A O 1
ATOM 1426 N N . GLY A 1 199 ? -3.938 -15.414 -29.531 1 98.81 199 GLY A N 1
ATOM 1427 C CA . GLY A 1 199 ? -4.773 -15.523 -30.703 1 98.81 199 GLY A CA 1
ATOM 1428 C C . GLY A 1 199 ? -6.078 -16.25 -30.453 1 98.81 199 GLY A C 1
ATOM 1429 O O . GLY A 1 199 ? -6.961 -16.281 -31.312 1 98.81 199 GLY A O 1
ATOM 1430 N N . ALA A 1 200 ? -6.305 -16.781 -29.297 1 98.88 200 ALA A N 1
ATOM 1431 C CA . ALA A 1 200 ? -7.48 -17.594 -29.031 1 98.88 200 ALA A CA 1
ATOM 1432 C C . ALA A 1 200 ? -8.727 -16.734 -28.844 1 98.88 200 ALA A C 1
ATOM 1434 O O . ALA A 1 200 ? -8.633 -15.594 -28.375 1 98.88 200 ALA A O 1
ATOM 1435 N N . LYS A 1 201 ? -9.859 -17.234 -29.266 1 98.88 201 LYS A N 1
ATOM 1436 C CA . LYS A 1 201 ? -11.133 -16.734 -28.734 1 98.88 201 LYS A CA 1
ATOM 1437 C C . LYS A 1 201 ? -11.352 -17.203 -27.297 1 98.88 201 LYS A C 1
ATOM 1439 O O . LYS A 1 201 ? -11.203 -18.391 -27 1 98.88 201 LYS A O 1
ATOM 1444 N N . VAL A 1 202 ? -11.734 -16.281 -26.406 1 98.88 202 VAL A N 1
ATOM 1445 C CA . VAL A 1 202 ? -11.766 -16.656 -24.984 1 98.88 202 VAL A CA 1
ATOM 1446 C C . VAL A 1 202 ? -13.156 -16.391 -24.422 1 98.88 202 VAL A C 1
ATOM 1448 O O . VAL A 1 202 ? -13.773 -15.359 -24.719 1 98.88 202 VAL A O 1
ATOM 1451 N N . THR A 1 203 ? -13.719 -17.328 -23.797 1 98.94 203 THR A N 1
ATOM 1452 C CA . THR A 1 203 ? -14.82 -17.172 -22.844 1 98.94 203 THR A CA 1
ATOM 1453 C C . THR A 1 203 ? -14.328 -17.359 -21.406 1 98.94 203 THR A C 1
ATOM 1455 O O . THR A 1 203 ? -13.68 -18.359 -21.094 1 98.94 203 THR A O 1
ATOM 1458 N N . VAL A 1 204 ? -14.602 -16.375 -20.547 1 98.88 204 VAL A N 1
ATOM 1459 C CA . VAL A 1 204 ? -13.992 -16.391 -19.219 1 98.88 204 VAL A CA 1
ATOM 1460 C C . VAL A 1 204 ? -15.07 -16.531 -18.141 1 98.88 204 VAL A C 1
ATOM 1462 O O . VAL A 1 204 ? -16.141 -15.906 -18.25 1 98.88 204 VAL A O 1
ATOM 1465 N N . ILE A 1 205 ? -14.883 -17.391 -17.219 1 98.81 205 ILE A N 1
ATOM 1466 C CA . ILE A 1 205 ? -15.719 -17.484 -16.016 1 98.81 205 ILE A CA 1
ATOM 1467 C C . ILE A 1 205 ? -14.836 -17.391 -14.773 1 98.81 205 ILE A C 1
ATOM 1469 O O . ILE A 1 205 ? -13.617 -17.531 -14.852 1 98.81 205 ILE A O 1
ATOM 1473 N N . GLY A 1 206 ? -15.453 -17.109 -13.641 1 98.5 206 GLY A N 1
ATOM 1474 C CA . GLY A 1 206 ? -14.703 -17.016 -12.398 1 98.5 206 GLY A CA 1
ATOM 1475 C C . GLY A 1 206 ? -13.656 -15.914 -12.422 1 98.5 206 GLY A C 1
ATOM 1476 O O . GLY A 1 206 ? -12.555 -16.078 -11.898 1 98.5 206 GLY A O 1
ATOM 1477 N N . ASN A 1 207 ? -13.883 -14.742 -13.031 1 98.38 207 ASN A N 1
ATOM 1478 C CA . ASN A 1 207 ? -12.859 -13.719 -13.203 1 98.38 207 ASN A CA 1
ATOM 1479 C C . ASN A 1 207 ? -13.281 -12.383 -12.586 1 98.38 207 ASN A C 1
ATOM 1481 O O . ASN A 1 207 ? -12.883 -11.32 -13.062 1 98.38 207 ASN A O 1
ATOM 1485 N N . ASP A 1 208 ? -14.102 -12.445 -11.57 1 98.31 208 ASP A N 1
ATOM 1486 C CA . ASP A 1 208 ? -14.555 -11.258 -10.852 1 98.31 208 ASP A CA 1
ATOM 1487 C C . ASP A 1 208 ? -14.281 -11.375 -9.359 1 98.31 208 ASP A C 1
ATOM 1489 O O . ASP A 1 208 ? -15.211 -11.414 -8.555 1 98.31 208 ASP A O 1
ATOM 1493 N N . PRO A 1 209 ? -13.016 -11.359 -8.984 1 98.75 209 PRO A N 1
ATOM 1494 C CA . PRO A 1 209 ? -12.688 -11.492 -7.559 1 98.75 209 PRO A CA 1
ATOM 1495 C C . PRO A 1 209 ? -13.227 -10.344 -6.715 1 98.75 209 PRO A C 1
ATOM 1497 O O . PRO A 1 209 ? -13.148 -9.18 -7.125 1 98.75 209 PRO A O 1
ATOM 1500 N N . ASP A 1 210 ? -13.758 -10.664 -5.523 1 98.12 210 ASP A N 1
ATOM 1501 C CA . ASP A 1 210 ? -14.297 -9.625 -4.648 1 98.12 210 ASP A CA 1
ATOM 1502 C C . ASP A 1 210 ? -13.703 -9.734 -3.244 1 98.12 210 ASP A C 1
ATOM 1504 O O . ASP A 1 210 ? -14.188 -9.086 -2.312 1 98.12 210 ASP A O 1
ATOM 1508 N N . GLY A 1 211 ? -12.711 -10.586 -3.092 1 98.12 211 GLY A N 1
ATOM 1509 C CA . GLY A 1 211 ? -12.047 -10.758 -1.807 1 98.12 211 GLY A CA 1
ATOM 1510 C C . GLY A 1 211 ? -12.57 -11.945 -1.021 1 98.12 211 GLY A C 1
ATOM 1511 O O . GLY A 1 211 ? -11.93 -12.406 -0.078 1 98.12 211 GLY A O 1
ATOM 1512 N N . PHE A 1 212 ? -13.719 -12.523 -1.424 1 98.44 212 PHE A N 1
ATOM 1513 C CA . PHE A 1 212 ? -14.383 -13.516 -0.577 1 98.44 212 PHE A CA 1
ATOM 1514 C C . PHE A 1 212 ? -14.789 -14.734 -1.389 1 98.44 212 PHE A C 1
ATOM 1516 O O . PHE A 1 212 ? -15.148 -15.773 -0.824 1 98.44 212 PHE A O 1
ATOM 1523 N N . ASN A 1 213 ? -14.648 -14.633 -2.703 1 98.56 213 ASN A N 1
ATOM 1524 C CA . ASN A 1 213 ? -15.273 -15.648 -3.539 1 98.56 213 ASN A CA 1
ATOM 1525 C C . ASN A 1 213 ? -14.227 -16.531 -4.219 1 98.56 213 ASN A C 1
ATOM 1527 O O . ASN A 1 213 ? -14.57 -17.391 -5.031 1 98.56 213 ASN A O 1
ATOM 1531 N N . ILE A 1 214 ? -12.953 -16.359 -3.916 1 98.75 214 ILE A N 1
ATOM 1532 C CA . ILE A 1 214 ? -11.883 -17.172 -4.492 1 98.75 214 ILE A CA 1
ATOM 1533 C C . ILE A 1 214 ? -12.148 -18.656 -4.23 1 98.75 214 ILE A C 1
ATOM 1535 O O . ILE A 1 214 ? -12.484 -19.031 -3.109 1 98.75 214 ILE A O 1
ATOM 1539 N N . ASN A 1 215 ? -12.117 -19.531 -5.238 1 98.62 215 ASN A N 1
ATOM 1540 C CA . ASN A 1 215 ? -12.227 -21 -5.18 1 98.62 215 ASN A CA 1
ATOM 1541 C C . ASN A 1 215 ? -13.617 -21.438 -4.746 1 98.62 215 ASN A C 1
ATOM 1543 O O . ASN A 1 215 ? -13.836 -22.609 -4.441 1 98.62 215 ASN A O 1
ATOM 1547 N N . ASP A 1 216 ? -14.562 -20.516 -4.645 1 98.5 216 ASP A N 1
ATOM 1548 C CA . ASP A 1 216 ? -15.883 -20.844 -4.113 1 98.5 216 ASP A CA 1
ATOM 1549 C C . ASP A 1 216 ? -16.734 -21.547 -5.164 1 98.5 216 ASP A C 1
ATOM 1551 O O . ASP A 1 216 ? -17.484 -20.891 -5.902 1 98.5 216 ASP A O 1
ATOM 1555 N N . GLY A 1 217 ? -16.656 -22.875 -5.164 1 98.19 217 GLY A N 1
ATOM 1556 C CA . GLY A 1 217 ? -17.406 -23.672 -6.121 1 98.19 217 GLY A CA 1
ATOM 1557 C C . GLY A 1 217 ? -16.953 -23.469 -7.555 1 98.19 217 GLY A C 1
ATOM 1558 O O . GLY A 1 217 ? -17.75 -23.641 -8.484 1 98.19 217 GLY A O 1
ATOM 1559 N N . ILE A 1 218 ? -15.789 -23.125 -7.789 1 98.19 218 ILE A N 1
ATOM 1560 C CA . ILE A 1 218 ? -15.25 -22.797 -9.102 1 98.19 218 ILE A CA 1
ATOM 1561 C C . ILE A 1 218 ? -13.758 -23.094 -9.141 1 98.19 218 ILE A C 1
ATOM 1563 O O . ILE A 1 218 ? -13.133 -23.312 -8.094 1 98.19 218 ILE A O 1
ATOM 1567 N N . GLY A 1 219 ? -13.172 -23.25 -10.328 1 98.44 219 GLY A N 1
ATOM 1568 C CA . GLY A 1 219 ? -11.742 -23.5 -10.461 1 98.44 219 GLY A CA 1
ATOM 1569 C C . GLY A 1 219 ? -11.391 -24.969 -10.594 1 98.44 219 GLY A C 1
ATOM 1570 O O . GLY A 1 219 ? -12.258 -25.797 -10.867 1 98.44 219 GLY A O 1
ATOM 1571 N N . SER A 1 220 ? -10.117 -25.25 -10.383 1 98.38 220 SER A N 1
ATOM 1572 C CA . SER A 1 220 ? -9.578 -26.578 -10.672 1 98.38 220 SER A CA 1
ATOM 1573 C C . SER A 1 220 ? -10.078 -27.609 -9.664 1 98.38 220 SER A C 1
ATOM 1575 O O . SER A 1 220 ? -10.016 -28.812 -9.922 1 98.38 220 SER A O 1
ATOM 1577 N N . THR A 1 221 ? -10.656 -27.094 -8.531 1 96.88 221 THR A N 1
ATOM 1578 C CA . THR A 1 221 ? -11.18 -28.047 -7.559 1 96.88 221 THR A CA 1
ATOM 1579 C C . THR A 1 221 ? -12.672 -28.266 -7.754 1 96.88 221 THR A C 1
ATOM 1581 O O . THR A 1 221 ? -13.273 -29.125 -7.113 1 96.88 221 THR A O 1
ATOM 1584 N N . HIS A 1 222 ? -13.297 -27.5 -8.578 1 98.25 222 HIS A N 1
ATOM 1585 C CA . HIS A 1 222 ? -14.703 -27.594 -8.945 1 98.25 222 HIS A CA 1
ATOM 1586 C C . HIS A 1 222 ? -14.906 -27.344 -10.438 1 98.25 222 HIS A C 1
ATOM 1588 O O . HIS A 1 222 ? -15.18 -26.203 -10.844 1 98.25 222 HIS A O 1
ATOM 1594 N N . LEU A 1 223 ? -15.023 -28.406 -11.227 1 98.75 223 LEU A N 1
ATOM 1595 C CA . LEU A 1 223 ? -14.93 -28.266 -12.672 1 98.75 223 LEU A CA 1
ATOM 1596 C C . LEU A 1 223 ? -16.312 -28.203 -13.305 1 98.75 223 LEU A C 1
ATOM 1598 O O . LEU A 1 223 ? -16.438 -28 -14.516 1 98.75 223 LEU A O 1
ATOM 1602 N N . GLU A 1 224 ? -17.375 -28.297 -12.516 1 98.62 224 GLU A N 1
ATOM 1603 C CA . GLU A 1 224 ? -18.734 -28.453 -13.031 1 98.62 224 GLU A CA 1
ATOM 1604 C C . GLU A 1 224 ? -19.109 -27.281 -13.938 1 98.62 224 GLU A C 1
ATOM 1606 O O . GLU A 1 224 ? -19.625 -27.5 -15.047 1 98.62 224 GLU A O 1
ATOM 1611 N N . GLN A 1 225 ? -18.844 -26.109 -13.484 1 98.62 225 GLN A N 1
ATOM 1612 C CA . GLN A 1 225 ? -19.219 -24.938 -14.266 1 98.62 225 GLN A CA 1
ATOM 1613 C C . GLN A 1 225 ? -18.391 -24.844 -15.547 1 98.62 225 GLN A C 1
ATOM 1615 O O . GLN A 1 225 ? -18.875 -24.406 -16.578 1 98.62 225 GLN A O 1
ATOM 1620 N N . LEU A 1 226 ? -17.172 -25.219 -15.461 1 98.88 226 LEU A N 1
ATOM 1621 C CA . LEU A 1 226 ? -16.328 -25.219 -16.656 1 98.88 226 LEU A CA 1
ATOM 1622 C C . LEU A 1 226 ? -16.844 -26.203 -17.688 1 98.88 226 LEU A C 1
ATOM 1624 O O . LEU A 1 226 ? -16.953 -25.859 -18.875 1 98.88 226 LEU A O 1
ATOM 1628 N N . ILE A 1 227 ? -17.141 -27.391 -17.266 1 98.88 227 ILE A N 1
ATOM 1629 C CA . ILE A 1 227 ? -17.672 -28.438 -18.156 1 98.88 227 ILE A CA 1
ATOM 1630 C C . ILE A 1 227 ? -18.922 -27.938 -18.844 1 98.88 227 ILE A C 1
ATOM 1632 O O . ILE A 1 227 ? -19.047 -28.031 -20.078 1 98.88 227 ILE A O 1
ATOM 1636 N N . GLU A 1 228 ? -19.812 -27.375 -18.062 1 98.81 228 GLU A N 1
ATOM 1637 C CA . GLU A 1 228 ? -21.078 -26.859 -18.609 1 98.81 228 GLU A CA 1
ATOM 1638 C C . GLU A 1 228 ? -20.812 -25.75 -19.641 1 98.81 228 GLU A C 1
ATOM 1640 O O . GLU A 1 228 ? -21.438 -25.734 -20.703 1 98.81 228 GLU A O 1
ATOM 1645 N N . THR A 1 229 ? -19.906 -24.859 -19.328 1 98.88 229 THR A N 1
ATOM 1646 C CA . THR A 1 229 ? -19.641 -23.719 -20.203 1 98.88 229 THR A CA 1
ATOM 1647 C C . THR A 1 229 ? -18.984 -24.188 -21.5 1 98.88 229 THR A C 1
ATOM 1649 O O . THR A 1 229 ? -19.297 -23.672 -22.578 1 98.88 229 THR A O 1
ATOM 1652 N N . VAL A 1 230 ? -18.047 -25.125 -21.422 1 98.88 230 VAL A N 1
ATOM 1653 C CA . VAL A 1 230 ? -17.391 -25.672 -22.609 1 98.88 230 VAL A CA 1
ATOM 1654 C C . VAL A 1 230 ? -18.438 -26.266 -23.547 1 98.88 230 VAL A C 1
ATOM 1656 O O . VAL A 1 230 ? -18.453 -25.969 -24.75 1 98.88 230 VAL A O 1
ATOM 1659 N N . ARG A 1 231 ? -19.312 -27.031 -23.062 1 98.62 231 ARG A N 1
ATOM 1660 C CA . ARG A 1 231 ? -20.344 -27.688 -23.844 1 98.62 231 ARG A CA 1
ATOM 1661 C C . ARG A 1 231 ? -21.297 -26.672 -24.453 1 98.62 231 ARG A C 1
ATOM 1663 O O . ARG A 1 231 ? -21.609 -26.75 -25.641 1 98.62 231 ARG A O 1
AT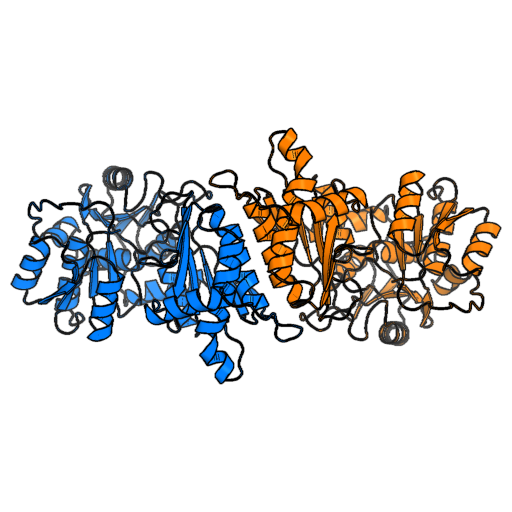OM 1670 N N . SER A 1 232 ? -21.75 -25.719 -23.625 1 98.69 232 SER A N 1
ATOM 1671 C CA . SER A 1 232 ? -22.781 -24.781 -24.047 1 98.69 232 SER A CA 1
ATOM 1672 C C . SER A 1 232 ? -22.234 -23.797 -25.078 1 98.69 232 SER A C 1
ATOM 1674 O O . SER A 1 232 ? -22.984 -23.328 -25.953 1 98.69 232 SER A O 1
ATOM 1676 N N . THR A 1 233 ? -20.938 -23.516 -25.062 1 98.69 233 THR A N 1
ATOM 1677 C CA . THR A 1 233 ? -20.359 -22.531 -25.969 1 98.69 233 THR A CA 1
ATOM 1678 C C . THR A 1 233 ? -19.75 -23.219 -27.188 1 98.69 233 THR A C 1
ATOM 1680 O O . THR A 1 233 ? -19.406 -22.547 -28.172 1 98.69 233 THR A O 1
ATOM 1683 N N . GLY A 1 234 ? -19.562 -24.547 -27.109 1 98.5 234 GLY A N 1
ATOM 1684 C CA . GLY A 1 234 ? -18.922 -25.266 -28.188 1 98.5 234 GLY A CA 1
ATOM 1685 C C . GLY A 1 234 ? -17.422 -25.016 -28.266 1 98.5 234 GLY A C 1
ATOM 1686 O O . GLY A 1 234 ? -16.828 -25.047 -29.344 1 98.5 234 GLY A O 1
ATOM 1687 N N . ALA A 1 235 ? -16.844 -24.75 -27.125 1 98.88 235 ALA A N 1
ATOM 1688 C CA . ALA A 1 235 ? -15.406 -24.469 -27.078 1 98.88 235 ALA A CA 1
ATOM 1689 C C . ALA A 1 235 ? -14.586 -25.719 -27.359 1 98.88 235 ALA A C 1
ATOM 1691 O O . ALA A 1 235 ? -15.086 -26.844 -27.203 1 98.88 235 ALA A O 1
ATOM 1692 N N . ASP A 1 236 ? -13.375 -25.438 -27.797 1 98.81 236 ASP A N 1
ATOM 1693 C CA . ASP A 1 236 ? -12.477 -26.547 -28.125 1 98.81 236 ASP A CA 1
ATOM 1694 C C . ASP A 1 236 ? -11.852 -27.141 -26.859 1 98.81 236 ASP A C 1
ATOM 1696 O O . ASP A 1 236 ? -11.492 -28.312 -26.844 1 98.81 236 ASP A O 1
ATOM 1700 N N . LEU A 1 237 ? -11.68 -26.312 -25.875 1 98.31 237 LEU A N 1
ATOM 1701 C CA . LEU A 1 237 ? -11.125 -26.766 -24.594 1 98.31 237 LEU A CA 1
ATOM 1702 C C . LEU A 1 237 ? -11.469 -25.797 -23.484 1 98.31 237 LEU A C 1
ATOM 1704 O O . LEU A 1 237 ? -11.82 -24.641 -23.734 1 98.31 237 LEU A O 1
ATOM 1708 N N . GLY A 1 238 ? -11.516 -26.312 -22.281 1 98.94 238 GLY A N 1
ATOM 1709 C CA . GLY A 1 238 ? -11.594 -25.531 -21.047 1 98.94 238 GLY A CA 1
ATOM 1710 C C . GLY A 1 238 ? -10.359 -25.672 -20.172 1 98.94 238 GLY A C 1
ATOM 1711 O O . GLY A 1 238 ? -9.766 -26.75 -20.094 1 98.94 238 GLY A O 1
ATOM 1712 N N . ILE A 1 239 ? -9.93 -24.609 -19.547 1 98.94 239 ILE A N 1
ATOM 1713 C CA . ILE A 1 239 ? -8.82 -24.578 -18.609 1 98.94 239 ILE A CA 1
ATOM 1714 C C . ILE A 1 239 ? -9.305 -24.031 -17.266 1 98.94 239 ILE A C 1
ATOM 1716 O O . ILE A 1 239 ? -9.961 -22.984 -17.203 1 98.94 239 ILE A O 1
ATOM 1720 N N . ALA A 1 240 ? -8.977 -24.766 -16.203 1 98.94 240 ALA A N 1
ATOM 1721 C CA . ALA A 1 240 ? -9.32 -24.312 -14.859 1 98.94 240 ALA A CA 1
ATOM 1722 C C . ALA A 1 240 ? -8.062 -24.078 -14.023 1 98.94 240 ALA A C 1
ATOM 1724 O O . ALA A 1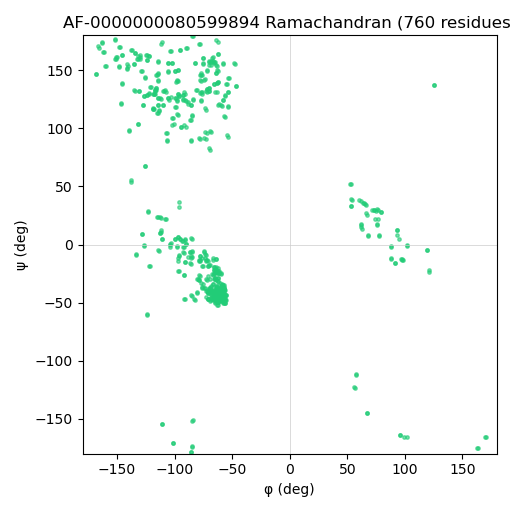 240 ? -7.172 -24.938 -13.984 1 98.94 240 ALA A O 1
ATOM 1725 N N . HIS A 1 241 ? -7.977 -22.922 -13.398 1 98.88 241 HIS A N 1
ATOM 1726 C CA . HIS A 1 241 ? -6.914 -22.594 -12.453 1 98.88 241 HIS A CA 1
ATOM 1727 C C . HIS A 1 241 ? -7.406 -22.688 -11.016 1 98.88 241 HIS A C 1
ATOM 1729 O O . HIS A 1 241 ? -8.609 -22.844 -10.773 1 98.88 241 HIS A O 1
ATOM 1735 N N . ASP A 1 242 ? -6.508 -22.688 -10.031 1 98.44 242 ASP A N 1
ATOM 1736 C CA . ASP A 1 242 ? -6.887 -22.469 -8.641 1 98.44 242 ASP A CA 1
ATOM 1737 C C . ASP A 1 242 ? -6.566 -21.031 -8.203 1 98.44 242 ASP A C 1
ATOM 1739 O O . ASP A 1 242 ? -6.258 -20.188 -9.039 1 98.44 242 ASP A O 1
ATOM 1743 N N . GLY A 1 243 ? -6.668 -20.734 -6.98 1 98.5 243 GLY A N 1
ATOM 1744 C CA . GLY A 1 243 ? -6.668 -19.375 -6.457 1 98.5 243 GLY A CA 1
ATOM 1745 C C . GLY A 1 243 ? -5.406 -18.609 -6.797 1 98.5 243 GLY A C 1
ATOM 1746 O O . GLY A 1 243 ? -5.461 -17.406 -7.062 1 98.5 243 GLY A O 1
ATOM 1747 N N . ASP A 1 244 ? -4.223 -19.266 -6.746 1 98.5 244 ASP A N 1
ATOM 1748 C CA . ASP A 1 244 ? -2.992 -18.547 -7.074 1 98.5 244 ASP A CA 1
ATOM 1749 C C . ASP A 1 244 ? -2.379 -19.078 -8.367 1 98.5 244 ASP A C 1
ATOM 1751 O O . ASP A 1 244 ? -1.219 -18.797 -8.672 1 98.5 244 ASP A O 1
ATOM 1755 N N . ALA A 1 245 ? -3.098 -19.922 -9.109 1 98.81 245 ALA A N 1
ATOM 1756 C CA . ALA A 1 245 ? -2.861 -20.328 -10.492 1 98.81 245 ALA A CA 1
ATOM 1757 C C . ALA A 1 245 ? -1.564 -21.125 -10.617 1 98.81 245 ALA A C 1
ATOM 1759 O O . ALA A 1 245 ? -0.85 -21.016 -11.617 1 98.81 245 ALA A O 1
ATOM 1760 N N . ASP A 1 246 ? -1.288 -21.906 -9.555 1 98.25 246 ASP A N 1
ATOM 1761 C CA . ASP A 1 246 ? -0.154 -22.812 -9.727 1 98.25 246 ASP A CA 1
ATOM 1762 C C . ASP A 1 246 ? -0.617 -24.203 -10.18 1 98.25 246 ASP A C 1
ATOM 1764 O O . ASP A 1 246 ? 0.199 -25.109 -10.352 1 98.25 246 ASP A O 1
ATOM 1768 N N . ARG A 1 247 ? -1.949 -24.312 -10.43 1 98.12 247 ARG A N 1
ATOM 1769 C CA . ARG A 1 247 ? -2.514 -25.547 -10.969 1 98.12 247 ARG A CA 1
ATOM 1770 C C . ARG A 1 247 ? -3.27 -25.297 -12.266 1 98.12 247 ARG A C 1
ATOM 1772 O O . ARG A 1 247 ? -3.738 -24.172 -12.508 1 98.12 247 ARG A O 1
ATOM 1779 N N . CYS A 1 248 ? -3.404 -26.375 -13 1 98.25 248 CYS A N 1
ATOM 1780 C CA . CYS A 1 248 ? -4.176 -26.375 -14.242 1 98.25 248 CYS A CA 1
ATOM 1781 C C . CYS A 1 248 ? -4.859 -27.719 -14.445 1 98.25 248 CYS A C 1
ATOM 1783 O O . CYS A 1 248 ? -4.211 -28.766 -14.406 1 98.25 248 CYS A O 1
ATOM 1785 N N . LEU A 1 249 ? -6.125 -27.734 -14.547 1 98.81 249 LEU A N 1
ATOM 1786 C CA . LEU A 1 249 ? -6.879 -28.844 -15.117 1 98.81 249 LEU A CA 1
ATOM 1787 C C . LEU A 1 249 ? -7.578 -28.422 -16.406 1 98.81 249 LEU A C 1
ATOM 1789 O O . LEU A 1 249 ? -7.77 -27.234 -16.656 1 98.81 249 LEU A O 1
ATOM 1793 N N . ALA A 1 250 ? -7.891 -29.406 -17.219 1 98.81 250 ALA A N 1
ATOM 1794 C CA . ALA A 1 250 ? -8.516 -29.078 -18.5 1 98.81 250 ALA A CA 1
ATOM 1795 C C . ALA A 1 250 ? -9.773 -29.922 -18.734 1 98.81 250 ALA A C 1
ATOM 1797 O O . ALA A 1 250 ? -10.039 -30.859 -17.969 1 98.81 250 ALA A O 1
ATOM 1798 N N . VAL A 1 251 ? -10.57 -29.406 -19.609 1 98.75 251 VAL A N 1
ATOM 1799 C CA . VAL A 1 251 ? -11.781 -30.078 -20.094 1 98.75 251 VAL A CA 1
ATOM 1800 C C . VAL A 1 251 ? -11.805 -30.047 -21.625 1 98.75 251 VAL A C 1
ATOM 1802 O O . VAL A 1 251 ? -11.555 -29.016 -22.234 1 98.75 251 VAL A O 1
ATOM 1805 N N . ASP A 1 252 ? -12.086 -31.219 -22.219 1 98.5 252 ASP A N 1
ATOM 1806 C CA . ASP A 1 252 ? -12.109 -31.234 -23.672 1 98.5 252 ASP A CA 1
ATOM 1807 C C . ASP A 1 252 ? -13.469 -30.781 -24.219 1 98.5 252 ASP A C 1
ATOM 1809 O O . ASP A 1 252 ? -14.359 -30.422 -23.438 1 98.5 252 ASP A O 1
ATOM 1813 N N . ALA A 1 253 ? -13.562 -30.766 -25.516 1 98.38 253 ALA A N 1
ATOM 1814 C CA . ALA A 1 253 ? -14.742 -30.219 -26.188 1 98.38 253 ALA A CA 1
ATOM 1815 C C . ALA A 1 253 ? -16 -31.016 -25.812 1 98.38 253 ALA A C 1
ATOM 1817 O O . ALA A 1 253 ? -17.109 -30.469 -25.859 1 98.38 253 ALA A O 1
ATOM 1818 N N . ASP A 1 254 ? -15.867 -32.25 -25.375 1 97.5 254 ASP A N 1
ATOM 1819 C CA . ASP A 1 254 ? -16.984 -33.125 -25.047 1 97.5 254 ASP A CA 1
ATOM 1820 C C . ASP A 1 254 ? -17.344 -33 -23.562 1 97.5 254 ASP A C 1
ATOM 1822 O O . ASP A 1 254 ? -18.328 -33.594 -23.109 1 97.5 254 ASP A O 1
ATOM 1826 N N . GLY A 1 255 ? -16.531 -32.281 -22.844 1 98.25 255 GLY A N 1
ATOM 1827 C CA . GLY A 1 255 ? -16.781 -32.094 -21.422 1 98.25 255 GLY A CA 1
ATOM 1828 C C . GLY A 1 255 ? -16.031 -33.094 -20.547 1 98.25 255 GLY A C 1
ATOM 1829 O O . GLY A 1 255 ? -16.25 -33.156 -19.344 1 98.25 255 GLY A O 1
ATOM 1830 N N . ALA A 1 256 ? -15.203 -33.906 -21.141 1 98.25 256 ALA A N 1
ATOM 1831 C CA . ALA A 1 256 ? -14.414 -34.844 -20.359 1 98.25 256 ALA A CA 1
ATOM 1832 C C . ALA A 1 256 ? -13.242 -34.156 -19.672 1 98.25 256 ALA A C 1
ATOM 1834 O O . ALA A 1 256 ? -12.602 -33.281 -20.25 1 98.25 256 ALA A O 1
ATOM 1835 N N . VAL A 1 257 ? -12.992 -34.594 -18.422 1 98.19 257 VAL A N 1
ATOM 1836 C CA . VAL A 1 257 ? -11.922 -34 -17.625 1 98.19 257 VAL A CA 1
ATOM 1837 C C . VAL A 1 257 ? -10.57 -34.5 -18.094 1 98.19 257 VAL A C 1
ATOM 1839 O O . VAL A 1 257 ? -10.406 -35.719 -18.344 1 98.19 257 VAL A O 1
ATOM 1842 N N . VAL A 1 258 ? -9.68 -33.656 -18.344 1 98.31 258 VAL A N 1
ATOM 1843 C CA . VAL A 1 258 ? -8.266 -33.938 -18.578 1 98.31 258 VAL A CA 1
ATOM 1844 C C . VAL A 1 258 ? -7.441 -33.5 -17.375 1 98.31 258 VAL A C 1
ATOM 1846 O O . VAL A 1 258 ? -7.039 -32.344 -17.281 1 98.31 258 VAL A O 1
ATOM 1849 N N . ASP A 1 259 ? -7.137 -34.438 -16.469 1 97.62 259 ASP A N 1
ATOM 1850 C CA . ASP A 1 259 ? -6.516 -34.094 -15.188 1 97.62 259 ASP A CA 1
ATOM 1851 C C . ASP A 1 259 ? -5 -34 -15.328 1 97.62 259 ASP A C 1
ATOM 1853 O O . ASP A 1 259 ? -4.469 -34.031 -16.438 1 97.62 259 ASP A O 1
ATOM 1857 N N . GLY A 1 260 ? -4.32 -33.812 -14.25 1 98.31 260 GLY A N 1
ATOM 1858 C CA . GLY A 1 260 ? -2.885 -33.594 -14.25 1 98.31 260 GLY A CA 1
ATOM 1859 C C . GLY A 1 260 ? -2.094 -34.719 -14.867 1 98.31 260 GLY A C 1
ATOM 1860 O O . GLY A 1 260 ? -1.078 -34.5 -15.531 1 98.31 260 GLY A O 1
ATOM 1861 N N . ASP A 1 261 ? -2.535 -35.938 -14.703 1 98.12 261 ASP A N 1
ATOM 1862 C CA . ASP A 1 261 ? -1.848 -37.062 -15.289 1 98.12 261 ASP A CA 1
ATOM 1863 C C . ASP A 1 261 ? -1.94 -37.031 -16.812 1 98.12 261 ASP A C 1
ATOM 1865 O O . ASP A 1 261 ? -0.941 -37.25 -17.5 1 98.12 261 ASP A O 1
ATOM 1869 N N . ARG A 1 262 ? -3.113 -36.812 -17.281 1 98.38 262 ARG A N 1
ATOM 1870 C CA . ARG A 1 262 ? -3.299 -36.719 -18.734 1 98.38 262 ARG A CA 1
ATOM 1871 C C . ARG A 1 262 ? -2.549 -35.531 -19.312 1 98.38 262 ARG A C 1
ATOM 1873 O O . ARG A 1 262 ? -1.979 -35.625 -20.406 1 98.38 262 ARG A O 1
ATOM 1880 N N . ILE A 1 263 ? -2.613 -34.469 -18.594 1 98.75 263 ILE A N 1
ATOM 1881 C CA . ILE A 1 263 ? -1.88 -33.281 -19.031 1 98.75 263 ILE A CA 1
ATOM 1882 C C . ILE A 1 263 ? -0.392 -33.594 -19.141 1 98.75 263 ILE A C 1
ATOM 1884 O O . ILE A 1 263 ? 0.241 -33.312 -20.156 1 98.75 263 ILE A O 1
ATOM 1888 N N . MET A 1 264 ? 0.141 -34.219 -18.125 1 98.88 264 MET A N 1
ATOM 1889 C CA . MET A 1 264 ? 1.552 -34.594 -18.125 1 98.88 264 MET A CA 1
ATOM 1890 C C . MET A 1 264 ? 1.854 -35.562 -19.266 1 98.88 264 MET A C 1
ATOM 1892 O O . MET A 1 264 ? 2.891 -35.438 -19.922 1 98.88 264 MET A O 1
ATOM 1896 N N . ALA A 1 265 ? 0.95 -36.469 -19.531 1 98.75 265 ALA A N 1
ATOM 1897 C CA . ALA A 1 265 ? 1.159 -37.406 -20.625 1 98.75 265 ALA A CA 1
ATOM 1898 C C . ALA A 1 265 ? 1.237 -36.688 -21.969 1 98.75 265 ALA A C 1
ATOM 1900 O O . ALA A 1 265 ? 2.152 -36.938 -22.75 1 98.75 265 ALA A O 1
ATOM 1901 N N . ILE A 1 266 ? 0.28 -35.844 -22.203 1 98.69 266 ILE A N 1
ATOM 1902 C CA . ILE A 1 266 ? 0.22 -35.094 -23.453 1 98.69 266 ILE A CA 1
ATOM 1903 C C . ILE A 1 266 ? 1.507 -34.281 -23.641 1 98.69 266 ILE A C 1
ATOM 1905 O O . ILE A 1 266 ? 2.137 -34.344 -24.703 1 98.69 266 ILE A O 1
ATOM 1909 N N . LEU A 1 267 ? 1.909 -33.594 -22.609 1 98.81 267 LEU A N 1
ATOM 1910 C CA . LEU A 1 267 ? 3.064 -32.719 -22.703 1 98.81 267 LEU A CA 1
ATOM 1911 C C . LEU A 1 267 ? 4.355 -33.531 -22.812 1 98.81 267 LEU A C 1
ATOM 1913 O O . LEU A 1 267 ? 5.262 -33.156 -23.562 1 98.81 267 LEU A O 1
ATOM 1917 N N . ALA A 1 268 ? 4.484 -34.594 -22.047 1 98.88 268 ALA A N 1
ATOM 1918 C CA . ALA A 1 268 ? 5.68 -35.438 -22.094 1 98.88 268 ALA A CA 1
ATOM 1919 C C . ALA A 1 268 ? 5.895 -36 -23.484 1 98.88 268 ALA A C 1
ATOM 1921 O O . ALA A 1 268 ? 7.012 -35.969 -24.016 1 98.88 268 ALA A O 1
ATOM 1922 N N . LEU A 1 269 ? 4.848 -36.5 -24.078 1 98.56 269 LEU A N 1
ATOM 1923 C CA . LEU A 1 269 ? 4.945 -37.062 -25.422 1 98.56 269 LEU A CA 1
ATOM 1924 C C . LEU A 1 269 ? 5.324 -36 -26.438 1 98.56 269 LEU A C 1
ATOM 1926 O O . LEU A 1 269 ? 6.168 -36.25 -27.312 1 98.56 269 LEU A O 1
ATOM 1930 N N . SER A 1 270 ? 4.652 -34.938 -26.344 1 98.06 270 SER A N 1
ATOM 1931 C CA . SER A 1 270 ? 4.961 -33.812 -27.25 1 98.06 270 SER A CA 1
ATOM 1932 C C . SER A 1 270 ? 6.418 -33.375 -27.109 1 98.06 270 SER A C 1
ATOM 1934 O O . SER A 1 270 ? 7.121 -33.25 -28.109 1 98.06 270 SER A O 1
ATOM 1936 N N . MET A 1 271 ? 6.875 -33.156 -25.875 1 98.44 271 MET A N 1
ATOM 1937 C CA . MET A 1 271 ? 8.234 -32.719 -25.609 1 98.44 271 MET A CA 1
ATOM 1938 C C . MET A 1 271 ? 9.258 -33.75 -26.078 1 98.44 271 MET A C 1
ATOM 1940 O O . MET A 1 271 ? 10.297 -33.406 -26.641 1 98.44 271 MET A O 1
ATOM 1944 N N . ALA A 1 272 ? 8.977 -34.969 -25.844 1 98.25 272 ALA A N 1
ATOM 1945 C CA . ALA A 1 272 ? 9.859 -36.062 -26.297 1 98.25 272 ALA A CA 1
ATOM 1946 C C . ALA A 1 272 ? 10 -36.031 -27.812 1 98.25 272 ALA A C 1
ATOM 1948 O O . ALA A 1 272 ? 11.109 -36.125 -28.344 1 98.25 272 ALA A O 1
ATOM 1949 N N . GLY A 1 273 ? 8.914 -35.906 -28.5 1 97.44 273 GLY A N 1
ATOM 1950 C CA . GLY A 1 273 ? 8.914 -35.875 -29.953 1 97.44 273 GLY A CA 1
ATOM 1951 C C . GLY A 1 273 ? 9.695 -34.688 -30.516 1 97.44 273 GLY A C 1
ATOM 1952 O O . GLY A 1 273 ? 10.227 -34.75 -31.625 1 97.44 273 GLY A O 1
ATOM 1953 N N . ARG A 1 274 ? 9.82 -33.688 -29.766 1 96.81 274 ARG A N 1
ATOM 1954 C CA . ARG A 1 274 ? 10.492 -32.469 -30.219 1 96.81 274 ARG A CA 1
ATOM 1955 C C . ARG A 1 274 ? 11.898 -32.375 -29.625 1 96.81 274 ARG A C 1
ATOM 1957 O O . ARG A 1 274 ? 12.586 -31.359 -29.828 1 96.81 274 ARG A O 1
ATOM 1964 N N . GLY A 1 275 ? 12.289 -33.312 -28.875 1 97.25 275 GLY A N 1
ATOM 1965 C CA . GLY A 1 275 ? 13.625 -33.344 -28.281 1 97.25 275 GLY A CA 1
ATOM 1966 C C . GLY A 1 275 ? 13.773 -32.375 -27.109 1 97.25 275 GLY A C 1
ATOM 1967 O O . GLY A 1 275 ? 14.875 -31.906 -26.828 1 97.25 275 GLY A O 1
ATOM 1968 N N . LYS A 1 276 ? 12.672 -32.156 -26.406 1 97.94 276 LYS A N 1
ATOM 1969 C CA . LYS A 1 276 ? 12.688 -31.156 -25.344 1 97.94 276 LYS A CA 1
ATOM 1970 C C . LYS A 1 276 ? 12.492 -31.812 -23.969 1 97.94 276 LYS A C 1
ATOM 1972 O O . LYS A 1 276 ? 12.531 -31.125 -22.953 1 97.94 276 LYS A O 1
ATOM 1977 N N . LEU A 1 277 ? 12.25 -33.094 -23.984 1 98.69 277 LEU A N 1
ATOM 1978 C CA . LEU A 1 277 ? 12.125 -33.812 -22.719 1 98.69 277 LEU A CA 1
ATOM 1979 C C . LEU A 1 277 ? 13.477 -34.375 -22.281 1 98.69 277 LEU A C 1
ATOM 1981 O O . LEU A 1 277 ? 13.898 -35.438 -22.719 1 98.69 277 LEU A O 1
ATOM 1985 N N . GLU A 1 278 ? 14.031 -33.688 -21.359 1 98.38 278 GLU A N 1
ATOM 1986 C CA . GLU A 1 278 ? 15.391 -34.031 -20.938 1 98.38 278 GLU A CA 1
ATOM 1987 C C . GLU A 1 278 ? 15.469 -35.469 -20.453 1 98.38 278 GLU A C 1
ATOM 1989 O O . GLU A 1 278 ? 14.68 -35.906 -19.594 1 98.38 278 GLU A O 1
ATOM 1994 N N . GLN A 1 279 ? 16.391 -36.281 -21.078 1 98 279 GLN A N 1
ATOM 1995 C CA . GLN A 1 279 ? 16.688 -37.656 -20.734 1 98 279 GLN A CA 1
ATOM 1996 C C . GLN A 1 279 ? 15.453 -38.531 -20.922 1 98 279 GLN A C 1
ATOM 1998 O O . GLN A 1 279 ? 15.352 -39.625 -20.328 1 98 279 GLN A O 1
ATOM 2003 N N . ASN A 1 280 ? 14.469 -38 -21.641 1 98.44 280 ASN A N 1
ATOM 2004 C CA . ASN A 1 280 ? 13.211 -38.719 -21.859 1 98.44 280 ASN A CA 1
ATOM 2005 C C . ASN A 1 280 ? 12.594 -39.188 -20.547 1 98.44 280 ASN A C 1
ATOM 2007 O O . ASN A 1 280 ? 12.281 -40.375 -20.406 1 98.44 280 ASN A O 1
ATOM 2011 N N . THR A 1 281 ? 12.469 -38.219 -19.641 1 98.81 281 THR A N 1
ATOM 2012 C CA . THR A 1 281 ? 12.055 -38.594 -18.297 1 98.81 281 THR A CA 1
ATOM 2013 C C . THR A 1 281 ? 10.969 -37.625 -17.781 1 98.81 281 THR A C 1
ATOM 2015 O O . THR A 1 281 ? 11.07 -36.406 -17.938 1 98.81 281 THR A O 1
ATOM 2018 N N . LEU A 1 282 ? 9.961 -38.188 -17.25 1 98.81 282 LEU A N 1
ATOM 2019 C CA . LEU A 1 282 ? 8.883 -37.469 -16.562 1 98.81 282 LEU A CA 1
ATOM 2020 C C . LEU A 1 282 ? 8.938 -37.719 -15.062 1 98.81 282 LEU A C 1
ATOM 2022 O O . LEU A 1 282 ? 9.133 -38.844 -14.617 1 98.81 282 LEU A O 1
ATOM 2026 N N . VAL A 1 283 ? 8.852 -36.625 -14.297 1 98.88 283 VAL A N 1
ATOM 2027 C CA . VAL A 1 283 ? 8.781 -36.781 -12.844 1 98.88 283 VAL A CA 1
ATOM 2028 C C . VAL A 1 283 ? 7.332 -36.688 -12.383 1 98.88 283 VAL A C 1
ATOM 2030 O O . VAL A 1 283 ? 6.637 -35.719 -12.68 1 98.88 283 VAL A O 1
ATOM 2033 N N . ALA A 1 284 ? 6.805 -37.656 -11.688 1 98.38 284 ALA A N 1
ATOM 2034 C CA . ALA A 1 284 ? 5.445 -37.688 -11.156 1 98.38 284 ALA A CA 1
ATOM 2035 C C . ALA A 1 284 ? 5.426 -38.25 -9.734 1 98.38 284 ALA A C 1
ATOM 2037 O O . ALA A 1 284 ? 6.441 -38.719 -9.234 1 98.38 284 ALA A O 1
ATOM 2038 N N . THR A 1 285 ? 4.309 -38.094 -9.07 1 96.81 285 THR A N 1
ATOM 2039 C CA . THR A 1 285 ? 4.215 -38.625 -7.715 1 96.81 285 THR A CA 1
ATOM 2040 C C . THR A 1 285 ? 3.701 -40.062 -7.73 1 96.81 285 THR A C 1
ATOM 2042 O O . THR A 1 285 ? 3.199 -40.531 -8.75 1 96.81 285 THR A O 1
ATOM 2045 N N . VAL A 1 286 ? 3.811 -40.656 -6.574 1 95 286 VAL A N 1
ATOM 2046 C CA . VAL A 1 286 ? 3.355 -42.031 -6.414 1 95 286 VAL A CA 1
ATOM 2047 C C . VAL A 1 286 ? 1.838 -42.094 -6.562 1 95 286 VAL A C 1
ATOM 2049 O O . VAL A 1 286 ? 1.275 -43.156 -6.793 1 95 286 VAL A O 1
ATOM 2052 N N . MET A 1 287 ? 1.231 -41 -6.555 1 94.19 287 MET A N 1
ATOM 2053 C CA . MET A 1 287 ? -0.226 -40.969 -6.609 1 94.19 287 MET A CA 1
ATOM 2054 C C . MET A 1 287 ? -0.717 -40.969 -8.055 1 94.19 287 MET A C 1
ATOM 2056 O O . MET A 1 287 ? -1.909 -41.156 -8.305 1 94.19 287 MET A O 1
ATOM 2060 N N . SER A 1 288 ? 0.153 -40.781 -8.992 1 96.06 288 SER A N 1
ATOM 2061 C CA . SER A 1 288 ? -0.25 -40.75 -10.391 1 96.06 288 SER A CA 1
ATOM 2062 C C . SER A 1 288 ? -0.855 -42.094 -10.828 1 96.06 288 SER A C 1
ATOM 2064 O O . SER A 1 288 ? -0.477 -43.156 -10.32 1 96.06 288 SER A O 1
ATOM 2066 N N . ASN A 1 289 ? -1.746 -42 -11.742 1 95.38 289 ASN A N 1
ATOM 2067 C CA . ASN A 1 289 ? -2.457 -43.188 -12.258 1 95.38 289 ASN A CA 1
ATOM 2068 C C . ASN A 1 289 ? -1.511 -44.156 -12.953 1 95.38 289 ASN A C 1
ATOM 2070 O O . ASN A 1 289 ? -0.569 -43.719 -13.633 1 95.38 289 ASN A O 1
ATOM 2074 N N . LEU A 1 290 ? -1.847 -45.406 -12.844 1 94.88 290 LEU A N 1
ATOM 2075 C CA . LEU A 1 290 ? -1.075 -46.438 -13.531 1 94.88 290 LEU A CA 1
ATOM 2076 C C . LEU A 1 290 ? -1.055 -46.188 -15.031 1 94.88 290 LEU A C 1
ATOM 2078 O O . LEU A 1 290 ? -0.055 -46.469 -15.695 1 94.88 290 LEU A O 1
ATOM 2082 N N . GLY A 1 291 ? -2.105 -45.688 -15.539 1 96.25 291 GLY A N 1
ATOM 2083 C CA . GLY A 1 291 ? -2.195 -45.375 -16.969 1 96.25 291 GLY A CA 1
ATOM 2084 C C . GLY A 1 291 ? -1.11 -44.438 -17.438 1 96.25 291 GLY A C 1
ATOM 2085 O O . GLY A 1 291 ? -0.616 -44.594 -18.562 1 96.25 291 GLY A O 1
ATOM 2086 N N . LEU A 1 292 ? -0.795 -43.5 -16.641 1 97.94 292 LEU A N 1
ATOM 2087 C CA . LEU A 1 292 ? 0.29 -42.594 -16.984 1 97.94 292 LEU A CA 1
ATOM 2088 C C . LEU A 1 292 ? 1.614 -43.344 -17.094 1 97.94 292 LEU A C 1
ATOM 2090 O O . LEU A 1 292 ? 2.346 -43.188 -18.078 1 97.94 292 LEU A O 1
ATOM 2094 N N . LYS A 1 293 ? 1.942 -44.125 -16.172 1 97.12 293 LYS A N 1
ATOM 2095 C CA . LYS A 1 293 ? 3.191 -44.906 -16.125 1 97.12 293 LYS A CA 1
ATOM 2096 C C . LYS A 1 293 ? 3.311 -45.812 -17.344 1 97.12 293 LYS A C 1
ATOM 2098 O O . LYS A 1 293 ? 4.371 -45.906 -17.969 1 97.12 293 LYS A O 1
ATOM 2103 N N . LEU A 1 294 ? 2.217 -46.469 -17.594 1 97.25 294 LEU A N 1
ATOM 2104 C CA . LEU A 1 294 ? 2.213 -47.375 -18.734 1 97.25 294 LEU A CA 1
ATOM 2105 C C . LEU A 1 294 ? 2.381 -46.625 -20.047 1 97.25 294 LEU A C 1
ATOM 2107 O O . LEU A 1 294 ? 3.148 -47.062 -20.922 1 97.25 294 LEU A O 1
ATOM 2111 N N . ALA A 1 295 ? 1.635 -45.562 -20.219 1 97.94 295 ALA A N 1
ATOM 2112 C CA . ALA A 1 295 ? 1.732 -44.781 -21.422 1 97.94 295 ALA A CA 1
ATOM 2113 C C . ALA A 1 295 ? 3.162 -44.281 -21.656 1 97.94 295 ALA A C 1
ATOM 2115 O O . ALA A 1 295 ? 3.652 -44.281 -22.781 1 97.94 295 ALA A O 1
ATOM 2116 N N . MET A 1 296 ? 3.783 -43.844 -20.609 1 98.5 296 MET A N 1
ATOM 2117 C CA . MET A 1 296 ? 5.168 -43.406 -20.703 1 98.5 296 MET A CA 1
ATOM 2118 C C . MET A 1 296 ? 6.09 -44.562 -21.078 1 98.5 296 MET A C 1
ATOM 2120 O O . MET A 1 296 ? 6.91 -44.438 -22 1 98.5 296 MET A O 1
ATOM 2124 N N . SER A 1 297 ? 5.949 -45.625 -20.406 1 97.94 297 SER A N 1
ATOM 2125 C CA . SER A 1 297 ? 6.762 -46.812 -20.703 1 97.94 297 SER A CA 1
ATOM 2126 C C . SER A 1 297 ? 6.613 -47.25 -22.156 1 97.94 297 SER A C 1
ATOM 2128 O O . SER A 1 297 ? 7.609 -47.531 -22.828 1 97.94 297 SER A O 1
ATOM 2130 N N . ASP A 1 298 ? 5.453 -47.25 -22.609 1 97.81 298 ASP A N 1
ATOM 2131 C CA . ASP A 1 298 ? 5.152 -47.688 -23.984 1 97.81 298 ASP A CA 1
ATOM 2132 C C . ASP A 1 298 ? 5.809 -46.75 -25 1 97.81 298 ASP A C 1
ATOM 2134 O O . ASP A 1 298 ? 6 -47.125 -26.156 1 97.81 298 ASP A O 1
ATOM 2138 N N . ASN A 1 299 ? 6.137 -45.625 -24.594 1 98 299 ASN A N 1
ATOM 2139 C CA . ASN A 1 299 ? 6.707 -44.625 -25.5 1 98 299 ASN A CA 1
ATOM 2140 C C . ASN A 1 299 ? 8.172 -44.344 -25.188 1 98 299 ASN A C 1
ATOM 2142 O O . ASN A 1 299 ? 8.719 -43.312 -25.609 1 98 299 ASN A O 1
ATOM 2146 N N . GLY A 1 300 ? 8.773 -45.156 -24.344 1 98.19 300 GLY A N 1
ATOM 2147 C CA . GLY A 1 300 ? 10.195 -45.031 -24.062 1 98.19 300 GLY A CA 1
ATOM 2148 C C . GLY A 1 300 ? 10.523 -43.875 -23.141 1 98.19 300 GLY A C 1
ATOM 2149 O O . GLY A 1 300 ? 11.633 -43.344 -23.203 1 98.19 300 GLY A O 1
ATOM 2150 N N . ILE A 1 301 ? 9.562 -43.438 -22.391 1 98.75 301 ILE A N 1
ATOM 2151 C CA . ILE A 1 301 ? 9.773 -42.344 -21.438 1 98.75 301 ILE A CA 1
ATOM 2152 C C . ILE A 1 301 ? 9.844 -42.875 -20.016 1 98.75 301 ILE A C 1
ATOM 2154 O O . ILE A 1 301 ? 8.969 -43.656 -19.594 1 98.75 301 ILE A O 1
ATOM 2158 N N . ASP A 1 302 ? 10.875 -42.594 -19.328 1 98.56 302 ASP A N 1
ATOM 2159 C CA . ASP A 1 302 ? 11.031 -43 -17.938 1 98.56 302 ASP A CA 1
ATOM 2160 C C . ASP A 1 302 ? 10.188 -42.125 -17.016 1 98.56 302 ASP A C 1
ATOM 2162 O O . ASP A 1 302 ? 10.023 -40.938 -17.25 1 98.56 302 ASP A O 1
ATOM 2166 N N . VAL A 1 303 ? 9.703 -42.781 -15.961 1 98.56 303 VAL A N 1
ATOM 2167 C CA . VAL A 1 303 ? 8.961 -42.031 -14.945 1 98.56 303 VAL A CA 1
ATOM 2168 C C . VAL A 1 303 ? 9.688 -42.125 -13.609 1 98.56 303 VAL A C 1
ATOM 2170 O O . VAL A 1 303 ? 9.891 -43.219 -13.07 1 98.56 303 VAL A O 1
ATOM 2173 N N . ILE A 1 304 ? 10.133 -41.031 -13.133 1 98.5 304 ILE A N 1
ATOM 2174 C CA . ILE A 1 304 ? 10.648 -40.938 -11.773 1 98.5 304 ILE A CA 1
ATOM 2175 C C . ILE A 1 304 ? 9.5 -40.625 -10.805 1 98.5 304 ILE A C 1
ATOM 2177 O O . ILE A 1 304 ? 8.805 -39.625 -10.945 1 98.5 304 ILE A O 1
ATOM 2181 N N . GLU A 1 305 ? 9.328 -41.5 -9.82 1 97.75 305 GLU A N 1
ATOM 2182 C CA . GLU A 1 305 ? 8.242 -41.344 -8.859 1 97.75 305 GLU A CA 1
ATOM 2183 C C . GLU A 1 305 ? 8.75 -40.719 -7.566 1 97.75 305 GLU A C 1
ATOM 2185 O O . GLU A 1 305 ? 9.742 -41.156 -6.996 1 97.75 305 GLU A O 1
ATOM 2190 N N . THR A 1 306 ? 8.156 -39.688 -7.176 1 96.75 306 THR A N 1
ATOM 2191 C CA . THR A 1 306 ? 8.484 -39.031 -5.922 1 96.75 306 THR A CA 1
ATOM 2192 C C . THR A 1 306 ? 7.352 -39.188 -4.914 1 96.75 306 THR A C 1
ATOM 2194 O O . THR A 1 306 ? 6.293 -39.719 -5.234 1 96.75 306 THR A O 1
ATOM 2197 N N . GLY A 1 307 ? 7.594 -38.719 -3.641 1 92.69 307 GLY A N 1
ATOM 2198 C CA . GLY A 1 307 ? 6.508 -38.594 -2.682 1 92.69 307 GLY A CA 1
ATOM 2199 C C . GLY A 1 307 ? 5.461 -37.594 -3.1 1 92.69 307 GLY A C 1
ATOM 2200 O O . GLY A 1 307 ? 5.633 -36.875 -4.098 1 92.69 307 GLY A O 1
ATOM 2201 N N . VAL A 1 308 ? 4.426 -37.531 -2.293 1 91.19 308 VAL A N 1
ATOM 2202 C CA . VAL A 1 308 ? 3.324 -36.625 -2.598 1 91.19 308 VAL A CA 1
ATOM 2203 C C . VAL A 1 308 ? 3.721 -35.188 -2.236 1 91.19 308 VAL A C 1
ATOM 2205 O O . VAL A 1 308 ? 4.273 -34.938 -1.159 1 91.19 308 VAL A O 1
ATOM 2208 N N . GLY A 1 309 ? 3.469 -34.344 -3.215 1 89.94 309 GLY A N 1
ATOM 2209 C CA . GLY A 1 309 ? 3.789 -32.938 -3.006 1 89.94 309 GLY A CA 1
ATOM 2210 C C . GLY A 1 309 ? 4.695 -32.344 -4.082 1 89.94 309 GLY A C 1
ATOM 2211 O O . GLY A 1 309 ? 5.695 -32.969 -4.453 1 89.94 309 GLY A O 1
ATOM 2212 N N . ASP A 1 310 ? 4.371 -31.172 -4.48 1 90.81 310 ASP A N 1
ATOM 2213 C CA . ASP A 1 310 ? 5.109 -30.531 -5.566 1 90.81 310 ASP A CA 1
ATOM 2214 C C . ASP A 1 310 ? 6.566 -30.281 -5.172 1 90.81 310 ASP A C 1
ATOM 2216 O O . ASP A 1 310 ? 7.445 -30.219 -6.031 1 90.81 310 ASP A O 1
ATOM 2220 N N . ARG A 1 311 ? 6.793 -30.203 -3.881 1 88.94 311 ARG A N 1
ATOM 2221 C CA . ARG A 1 311 ? 8.156 -29.984 -3.406 1 88.94 311 ARG A CA 1
ATOM 2222 C C . ARG A 1 311 ? 9.07 -31.141 -3.807 1 88.94 311 ARG A C 1
ATOM 2224 O O . ARG A 1 311 ? 10.211 -30.922 -4.203 1 88.94 311 ARG A O 1
ATOM 2231 N N . TYR A 1 312 ? 8.578 -32.281 -3.76 1 91.75 312 TYR A N 1
ATOM 2232 C CA . TYR A 1 312 ? 9.383 -33.469 -4.082 1 91.75 312 TYR A CA 1
ATOM 2233 C C . TYR A 1 312 ? 9.578 -33.594 -5.59 1 91.75 312 TYR A C 1
ATOM 22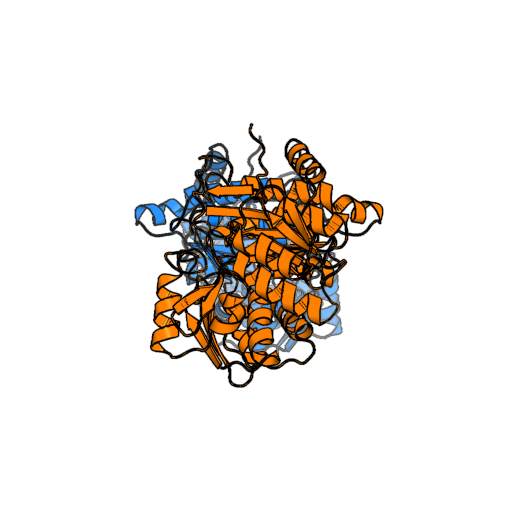35 O O . TYR A 1 312 ? 10.633 -34.031 -6.051 1 91.75 312 TYR A O 1
ATOM 2243 N N . VAL A 1 313 ? 8.562 -33.25 -6.281 1 96.5 313 VAL A N 1
ATOM 2244 C CA . VAL A 1 313 ? 8.672 -33.219 -7.738 1 96.5 313 VAL A CA 1
ATOM 2245 C C . VAL A 1 313 ? 9.766 -32.25 -8.148 1 96.5 313 VAL A C 1
ATOM 2247 O O . VAL A 1 313 ? 10.641 -32.562 -8.953 1 96.5 313 VAL A O 1
ATOM 2250 N N . LEU A 1 314 ? 9.688 -31.109 -7.551 1 95.69 314 LEU A N 1
ATOM 2251 C CA . LEU A 1 314 ? 10.648 -30.047 -7.871 1 95.69 314 LEU A CA 1
ATOM 2252 C C . LEU A 1 314 ? 12.062 -30.469 -7.488 1 95.69 314 LEU A C 1
ATOM 2254 O O . LEU A 1 314 ? 13.016 -30.188 -8.219 1 95.69 314 LEU A O 1
ATOM 2258 N N . GLU A 1 315 ? 12.211 -31.094 -6.359 1 93.75 315 GLU A N 1
ATOM 2259 C CA . GLU A 1 315 ? 13.523 -31.562 -5.926 1 93.75 315 GLU A CA 1
ATOM 2260 C C . GLU A 1 315 ? 14.125 -32.531 -6.949 1 93.75 315 GLU A C 1
ATOM 2262 O O . GLU A 1 315 ? 15.32 -32.438 -7.262 1 93.75 315 GLU A O 1
ATOM 2267 N N . ALA A 1 316 ? 13.328 -33.406 -7.457 1 96.94 316 ALA A N 1
ATOM 2268 C CA . ALA A 1 316 ? 13.797 -34.375 -8.453 1 96.94 316 ALA A CA 1
ATOM 2269 C C . ALA A 1 316 ? 14.172 -33.656 -9.758 1 96.94 316 ALA A C 1
ATOM 2271 O O . ALA A 1 316 ? 15.195 -33.969 -10.367 1 96.94 316 ALA A O 1
ATOM 2272 N N . ILE A 1 317 ? 13.391 -32.75 -10.188 1 97.94 317 ILE A N 1
ATOM 2273 C CA . ILE A 1 317 ? 13.648 -31.969 -11.398 1 97.94 317 ILE A CA 1
ATOM 2274 C C . ILE A 1 317 ? 14.977 -31.234 -11.266 1 97.94 317 ILE A C 1
ATOM 2276 O O . ILE A 1 317 ? 15.828 -31.312 -12.156 1 97.94 317 ILE A O 1
ATOM 2280 N N . ASN A 1 318 ? 15.141 -30.609 -10.164 1 95.88 318 ASN A N 1
ATOM 2281 C CA . ASN A 1 318 ? 16.344 -29.812 -9.953 1 95.88 318 ASN A CA 1
ATOM 2282 C C . ASN A 1 318 ? 17.594 -30.688 -9.844 1 95.88 318 ASN A C 1
ATOM 2284 O O . ASN A 1 318 ? 18.656 -30.312 -10.328 1 95.88 318 ASN A O 1
ATOM 2288 N N . ALA A 1 319 ? 17.469 -31.812 -9.18 1 96.31 319 ALA A N 1
ATOM 2289 C CA . ALA A 1 319 ? 18.594 -32.688 -8.922 1 96.31 319 ALA A CA 1
ATOM 2290 C C . ALA A 1 319 ? 19.172 -33.25 -10.227 1 96.31 319 ALA A C 1
ATOM 2292 O O . ALA A 1 319 ? 20.375 -33.469 -10.336 1 96.31 319 ALA A O 1
ATOM 2293 N N . HIS A 1 320 ? 18.297 -33.406 -11.258 1 97 320 HIS A N 1
ATOM 2294 C CA . HIS A 1 320 ? 18.766 -34.094 -12.445 1 97 320 HIS A CA 1
ATOM 2295 C C . HIS A 1 320 ? 18.531 -33.25 -13.703 1 97 320 HIS A C 1
ATOM 2297 O O . HIS A 1 320 ? 18.844 -33.719 -14.812 1 97 320 HIS A O 1
ATOM 2303 N N . GLY A 1 321 ? 17.938 -32.062 -13.539 1 97.62 321 GLY A N 1
ATOM 2304 C CA . GLY A 1 321 ? 17.719 -31.172 -14.656 1 97.62 321 GLY A CA 1
ATOM 2305 C C . GLY A 1 321 ? 16.594 -31.609 -15.57 1 97.62 321 GLY A C 1
ATOM 2306 O O . GLY A 1 321 ? 16.672 -31.422 -16.781 1 97.62 321 GLY A O 1
ATOM 2307 N N . TYR A 1 322 ? 15.617 -32.312 -15.008 1 98.62 322 TYR A N 1
ATOM 2308 C CA . TYR A 1 322 ? 14.5 -32.781 -15.828 1 98.62 322 TYR A CA 1
ATOM 2309 C C . TYR A 1 322 ? 13.641 -31.609 -16.297 1 98.62 322 TYR A C 1
ATOM 2311 O O . TYR A 1 322 ? 13.633 -30.547 -15.656 1 98.62 322 TYR A O 1
ATOM 2319 N N . SER A 1 323 ? 12.898 -31.797 -17.391 1 98.69 323 SER A N 1
ATOM 2320 C CA . SER A 1 323 ? 12.195 -30.703 -18.031 1 98.69 323 SER A CA 1
ATOM 2321 C C . SER A 1 323 ? 10.742 -30.625 -17.578 1 98.69 323 SER A C 1
ATOM 2323 O O . SER A 1 323 ? 10.102 -29.578 -17.703 1 98.69 323 SER A O 1
ATOM 2325 N N . LEU A 1 324 ? 10.25 -31.781 -17.094 1 98.88 324 LEU A N 1
ATOM 2326 C CA . LEU A 1 324 ? 8.812 -31.828 -16.859 1 98.88 324 LEU A CA 1
ATOM 2327 C C . LEU A 1 324 ? 8.484 -32.688 -15.641 1 98.88 324 LEU A C 1
ATOM 2329 O O . LEU A 1 324 ? 9.07 -33.75 -15.461 1 98.88 324 LEU A O 1
ATOM 2333 N N . GLY A 1 325 ? 7.594 -32.281 -14.852 1 98.75 325 GLY A N 1
ATOM 2334 C CA . GLY A 1 325 ? 7.031 -33.062 -13.758 1 98.75 325 GLY A CA 1
ATOM 2335 C C . GLY A 1 325 ? 5.762 -32.438 -13.188 1 98.75 325 GLY A C 1
ATOM 2336 O O . GLY A 1 325 ? 5.371 -31.344 -13.57 1 98.75 325 GLY A O 1
ATOM 2337 N N . GLY A 1 326 ? 5.121 -33.25 -12.32 1 98.44 326 GLY A N 1
ATOM 2338 C CA . GLY A 1 326 ? 3.908 -32.688 -11.758 1 98.44 326 GLY A CA 1
ATOM 2339 C C . GLY A 1 326 ? 3.08 -33.688 -10.984 1 98.44 326 GLY A C 1
ATOM 2340 O O . GLY A 1 326 ? 3.602 -34.719 -10.539 1 98.44 326 GLY A O 1
ATOM 2341 N N . GLU A 1 327 ? 1.848 -33.25 -10.75 1 97.44 327 GLU A N 1
ATOM 2342 C CA . GLU A 1 327 ? 0.894 -34.031 -9.977 1 97.44 327 GLU A CA 1
ATOM 2343 C C . GLU A 1 327 ? -0.451 -34.156 -10.688 1 97.44 327 GLU A C 1
ATOM 2345 O O . GLU A 1 327 ? -0.767 -33.312 -11.547 1 97.44 327 GLU A O 1
ATOM 2350 N N . GLN A 1 328 ? -1.223 -35.125 -10.219 1 96.69 328 GLN A N 1
ATOM 2351 C CA . GLN A 1 328 ? -2.549 -35.344 -10.789 1 96.69 328 GLN A CA 1
ATOM 2352 C C . GLN A 1 328 ? -3.445 -34.125 -10.57 1 96.69 328 GLN A C 1
ATOM 2354 O O . GLN A 1 328 ? -4.34 -33.875 -11.367 1 96.69 328 GLN A O 1
ATOM 2359 N N . SER A 1 329 ? -3.113 -33.344 -9.523 1 96.12 329 SER A N 1
ATOM 2360 C CA . SER A 1 329 ? -3.914 -32.188 -9.148 1 96.12 329 SER A CA 1
ATOM 2361 C C . SER A 1 329 ? -3.727 -31.047 -10.141 1 96.12 329 SER A C 1
ATOM 2363 O O . SER A 1 329 ? -4.438 -30.031 -10.078 1 96.12 329 SER A O 1
ATOM 2365 N N . GLY A 1 330 ? -2.791 -31.172 -11.047 1 97.94 330 GLY A N 1
ATOM 2366 C CA . GLY A 1 330 ? -2.615 -30.156 -12.07 1 97.94 330 GLY A CA 1
ATOM 2367 C C . GLY A 1 330 ? -1.452 -29.219 -11.781 1 97.94 330 GLY A C 1
ATOM 2368 O O . GLY A 1 330 ? -1.218 -28.266 -12.523 1 97.94 330 GLY A O 1
ATOM 2369 N N . HIS A 1 331 ? -0.795 -29.5 -10.625 1 98.06 331 HIS A N 1
ATOM 2370 C CA . HIS A 1 331 ? 0.462 -28.797 -10.383 1 98.06 331 HIS A CA 1
ATOM 2371 C C . HIS A 1 331 ? 1.57 -29.344 -11.281 1 98.06 331 HIS A C 1
ATOM 2373 O O . HIS A 1 331 ? 2.262 -30.297 -10.922 1 98.06 331 HIS A O 1
ATOM 2379 N N . VAL A 1 332 ? 1.794 -28.641 -12.422 1 98.75 332 VAL A N 1
ATOM 2380 C CA . VAL A 1 332 ? 2.727 -29.109 -13.438 1 98.75 332 VAL A CA 1
ATOM 2381 C C . VAL A 1 332 ? 3.871 -28.109 -13.594 1 98.75 332 VAL A C 1
ATOM 2383 O O . VAL A 1 332 ? 3.641 -26.906 -13.672 1 98.75 332 VAL A O 1
ATOM 2386 N N . ILE A 1 333 ? 5.066 -28.625 -13.609 1 98.75 333 ILE A N 1
ATOM 2387 C CA . ILE A 1 333 ? 6.273 -27.812 -13.688 1 98.75 333 ILE A CA 1
ATOM 2388 C C . ILE A 1 333 ? 6.98 -28.062 -15.016 1 98.75 333 ILE A C 1
ATOM 2390 O O . ILE A 1 333 ? 7.383 -29.203 -15.305 1 98.75 333 ILE A O 1
ATOM 2394 N N . MET A 1 334 ? 7.062 -27.078 -15.82 1 98.75 334 MET A N 1
ATOM 2395 C CA . MET A 1 334 ? 7.945 -27.062 -16.984 1 98.75 334 MET A CA 1
ATOM 2396 C C . MET A 1 334 ? 9.195 -26.234 -16.719 1 98.75 334 MET A C 1
ATOM 2398 O O . MET A 1 334 ? 9.172 -25 -16.828 1 98.75 334 MET A O 1
ATOM 2402 N N . SER A 1 335 ? 10.297 -26.891 -16.469 1 98.44 335 SER A N 1
ATOM 2403 C CA . SER A 1 335 ? 11.438 -26.297 -15.789 1 98.44 335 SER A CA 1
ATOM 2404 C C . SER A 1 335 ? 12.211 -25.359 -16.719 1 98.44 335 SER A C 1
ATOM 2406 O O . SER A 1 335 ? 12.984 -24.531 -16.25 1 98.44 335 SER A O 1
ATOM 2408 N N . GLU A 1 336 ? 12 -25.5 -18.031 1 97.94 336 GLU A N 1
ATOM 2409 C CA . GLU A 1 336 ? 12.625 -24.547 -18.938 1 97.94 336 GLU A CA 1
ATOM 2410 C C . GLU A 1 336 ? 12.055 -23.141 -18.75 1 97.94 336 GLU A C 1
ATOM 2412 O O . GLU A 1 336 ? 12.75 -22.156 -18.969 1 97.94 336 GLU A O 1
ATOM 2417 N N . HIS A 1 337 ? 10.859 -23.078 -18.25 1 98.38 337 HIS A N 1
ATOM 2418 C CA . HIS A 1 337 ? 10.141 -21.797 -18.312 1 98.38 337 HIS A CA 1
ATOM 2419 C C . HIS A 1 337 ? 9.75 -21.328 -16.906 1 98.38 337 HIS A C 1
ATOM 2421 O O . HIS A 1 337 ? 9.422 -20.156 -16.719 1 98.38 337 HIS A O 1
ATOM 2427 N N . ALA A 1 338 ? 9.75 -22.234 -15.961 1 98.38 338 ALA A N 1
ATOM 2428 C CA . ALA A 1 338 ? 9.242 -21.891 -14.633 1 98.38 338 ALA A CA 1
ATOM 2429 C C . ALA A 1 338 ? 9.977 -22.672 -13.547 1 98.38 338 ALA A C 1
ATOM 2431 O O . ALA A 1 338 ? 10.422 -23.797 -13.773 1 98.38 338 ALA A O 1
ATOM 2432 N N . THR A 1 339 ? 10.008 -22.078 -12.383 1 97.56 339 THR A N 1
ATOM 2433 C CA . THR A 1 339 ? 10.695 -22.719 -11.258 1 97.56 339 THR A CA 1
ATOM 2434 C C . THR A 1 339 ? 9.688 -23.328 -10.281 1 97.56 339 THR A C 1
ATOM 2436 O O . THR A 1 339 ? 10.07 -23.875 -9.25 1 97.56 339 THR A O 1
ATOM 2439 N N . THR A 1 340 ? 8.453 -23.219 -10.523 1 97.62 340 THR A N 1
ATOM 2440 C CA . THR A 1 340 ? 7.352 -23.797 -9.758 1 97.62 340 THR A CA 1
ATOM 2441 C C . THR A 1 340 ? 6.172 -24.125 -10.664 1 97.62 340 THR A C 1
ATOM 2443 O O . THR A 1 340 ? 6.219 -23.859 -11.875 1 97.62 340 THR A O 1
ATOM 2446 N N . GLY A 1 341 ? 5.191 -24.844 -10.109 1 98 341 GLY A N 1
ATOM 2447 C CA . GLY A 1 341 ? 3.996 -25.094 -10.898 1 98 341 GLY A CA 1
ATOM 2448 C C . GLY A 1 341 ? 3.363 -23.844 -11.461 1 98 341 GLY A C 1
ATOM 2449 O O . GLY A 1 341 ? 3.227 -22.844 -10.758 1 98 341 GLY A O 1
ATOM 2450 N N . ASP A 1 342 ? 3.064 -23.875 -12.734 1 98.81 342 ASP A N 1
ATOM 2451 C CA . ASP A 1 342 ? 2.479 -22.719 -13.422 1 98.81 342 ASP A CA 1
ATOM 2452 C C . ASP A 1 342 ? 1.268 -23.141 -14.258 1 98.81 342 ASP A C 1
ATOM 2454 O O . ASP A 1 342 ? 1.418 -23.656 -15.367 1 98.81 342 ASP A O 1
ATOM 2458 N N . GLY A 1 343 ? 0.144 -22.828 -13.703 1 98.94 343 GLY A N 1
ATOM 2459 C CA . GLY A 1 343 ? -1.091 -23.281 -14.328 1 98.94 343 GLY A CA 1
ATOM 2460 C C . GLY A 1 343 ? -1.383 -22.578 -15.641 1 98.94 343 GLY A C 1
ATOM 2461 O O . GLY A 1 343 ? -1.899 -23.188 -16.578 1 98.94 343 GLY A O 1
ATOM 2462 N N . ILE A 1 344 ? -1.091 -21.312 -15.727 1 98.94 344 ILE A N 1
ATOM 2463 C CA . ILE A 1 344 ? -1.354 -20.578 -16.953 1 98.94 344 ILE A CA 1
ATOM 2464 C C . ILE A 1 344 ? -0.427 -21.062 -18.062 1 98.94 344 ILE A C 1
ATOM 2466 O O . ILE A 1 344 ? -0.87 -21.312 -19.188 1 98.94 344 ILE A O 1
ATOM 2470 N N . LEU A 1 345 ? 0.812 -21.25 -17.703 1 98.94 345 LEU A N 1
ATOM 2471 C CA . LEU A 1 345 ? 1.787 -21.812 -18.641 1 98.94 345 LEU A CA 1
ATOM 2472 C C . LEU A 1 345 ? 1.34 -23.172 -19.141 1 98.94 345 LEU A C 1
ATOM 2474 O O . LEU A 1 345 ? 1.374 -23.422 -20.359 1 98.94 345 LEU A O 1
ATOM 2478 N N . THR A 1 346 ? 0.931 -24 -18.25 1 98.94 346 THR A N 1
ATOM 2479 C CA . THR A 1 346 ? 0.484 -25.344 -18.594 1 98.94 346 THR A CA 1
ATOM 2480 C C . THR A 1 346 ? -0.702 -25.297 -19.547 1 98.94 346 THR A C 1
ATOM 2482 O O . THR A 1 346 ? -0.717 -26 -20.562 1 98.94 346 THR A O 1
ATOM 2485 N N . GLY A 1 347 ? -1.667 -24.453 -19.219 1 98.94 347 GLY A N 1
ATOM 2486 C CA . GLY A 1 347 ? -2.826 -24.297 -20.094 1 98.94 347 GLY A CA 1
ATOM 2487 C C . GLY A 1 347 ? -2.469 -23.844 -21.484 1 98.94 347 GLY A C 1
ATOM 2488 O O . GLY A 1 347 ? -2.99 -24.359 -22.469 1 98.94 347 GLY A O 1
ATOM 2489 N N . LEU A 1 348 ? -1.584 -22.891 -21.578 1 98.94 348 LEU A N 1
ATOM 2490 C CA . LEU A 1 348 ? -1.125 -22.375 -22.859 1 98.94 348 LEU A CA 1
ATOM 2491 C C . LEU A 1 348 ? -0.481 -23.484 -23.688 1 98.94 348 LEU A C 1
ATOM 2493 O O . LEU A 1 348 ? -0.709 -23.578 -24.891 1 98.94 348 LEU A O 1
ATOM 2497 N N . HIS A 1 349 ? 0.247 -24.344 -23.078 1 98.88 349 HIS A N 1
ATOM 2498 C CA . HIS A 1 349 ? 0.989 -25.359 -23.812 1 98.88 349 HIS A CA 1
ATOM 2499 C C . HIS A 1 349 ? 0.079 -26.5 -24.234 1 98.88 349 HIS A C 1
ATOM 2501 O O . HIS A 1 349 ? 0.316 -27.141 -25.25 1 98.88 349 HIS A O 1
ATOM 2507 N N . ILE A 1 350 ? -0.936 -26.766 -23.469 1 98.75 350 ILE A N 1
ATOM 2508 C CA . ILE A 1 350 ? -1.948 -27.719 -23.922 1 98.75 350 ILE A CA 1
ATOM 2509 C C . ILE A 1 350 ? -2.621 -27.172 -25.188 1 98.75 350 ILE A C 1
ATOM 2511 O O . ILE A 1 350 ? -2.777 -27.906 -26.172 1 98.75 350 ILE A O 1
ATOM 2515 N N . ALA A 1 351 ? -3.039 -25.922 -25.125 1 98.88 351 ALA A N 1
ATOM 2516 C CA . ALA A 1 351 ? -3.652 -25.281 -26.281 1 98.88 351 ALA A CA 1
ATOM 2517 C C . ALA A 1 351 ? -2.701 -25.281 -27.469 1 98.88 351 ALA A C 1
ATOM 2519 O O . ALA A 1 351 ? -3.121 -25.516 -28.609 1 98.88 351 ALA A O 1
ATOM 2520 N N . ALA A 1 352 ? -1.472 -25.031 -27.219 1 98.75 352 ALA A N 1
ATOM 2521 C CA . ALA A 1 352 ? -0.466 -25.016 -28.266 1 98.75 352 ALA A CA 1
ATOM 2522 C C . ALA A 1 352 ? -0.329 -26.391 -28.922 1 98.75 352 ALA A C 1
ATOM 2524 O O . ALA A 1 352 ? -0.097 -26.484 -30.125 1 98.75 352 ALA A O 1
ATOM 2525 N N . GLU A 1 353 ? -0.417 -27.438 -28.094 1 98.5 353 GLU A N 1
ATOM 2526 C CA . GLU A 1 353 ? -0.334 -28.797 -28.641 1 98.5 353 GLU A CA 1
ATOM 2527 C C . GLU A 1 353 ? -1.507 -29.078 -29.578 1 98.5 353 GLU A C 1
ATOM 2529 O O . GLU A 1 353 ? -1.34 -29.734 -30.609 1 98.5 353 GLU A O 1
ATOM 2534 N N . ILE A 1 354 ? -2.689 -28.594 -29.172 1 98.69 354 ILE A N 1
ATOM 2535 C CA . ILE A 1 354 ? -3.854 -28.734 -30.047 1 98.69 354 ILE A CA 1
ATOM 2536 C C . ILE A 1 354 ? -3.594 -28.016 -31.375 1 98.69 354 ILE A C 1
ATOM 2538 O O . ILE A 1 354 ? -3.812 -28.578 -32.438 1 98.69 354 ILE A O 1
ATOM 2542 N N . ALA A 1 355 ? -3.092 -26.844 -31.25 1 98.38 355 ALA A N 1
ATOM 2543 C CA . ALA A 1 355 ? -2.811 -26.047 -32.438 1 98.38 355 ALA A CA 1
ATOM 2544 C C . ALA A 1 355 ? -1.731 -26.703 -33.312 1 98.38 355 ALA A C 1
ATOM 2546 O O . ALA A 1 355 ? -1.866 -26.781 -34.531 1 98.38 355 ALA A O 1
ATOM 2547 N N . ARG A 1 356 ? -0.681 -27.203 -32.75 1 97 356 ARG A N 1
ATOM 2548 C CA . ARG A 1 356 ? 0.46 -27.781 -33.438 1 97 356 ARG A CA 1
ATOM 2549 C C . ARG A 1 356 ? 0.064 -29.062 -34.156 1 97 356 ARG A C 1
ATOM 2551 O O . ARG A 1 356 ? 0.521 -29.328 -35.281 1 97 356 ARG A O 1
ATOM 2558 N N . THR A 1 357 ? -0.735 -29.844 -33.5 1 97.31 357 THR A N 1
ATOM 2559 C CA . THR A 1 357 ? -1.036 -31.172 -34.031 1 97.31 357 THR A CA 1
ATOM 2560 C C . THR A 1 357 ? -2.285 -31.141 -34.906 1 97.31 357 THR A C 1
ATOM 2562 O O . THR A 1 357 ? -2.504 -32.062 -35.719 1 97.31 357 THR A O 1
ATOM 2565 N N . GLY A 1 358 ? -3.146 -30.172 -34.625 1 97.88 358 GLY A N 1
ATOM 2566 C CA . GLY A 1 358 ? -4.438 -30.125 -35.312 1 97.88 358 GLY A CA 1
ATOM 2567 C C . GLY A 1 358 ? -5.43 -31.141 -34.75 1 97.88 358 GLY A C 1
ATOM 2568 O O . GLY A 1 358 ? -6.504 -31.344 -35.312 1 97.88 358 GLY A O 1
ATOM 2569 N N . LYS A 1 359 ? -5.109 -31.781 -33.688 1 98.31 359 LYS A N 1
ATOM 2570 C CA . LYS A 1 359 ? -5.977 -32.781 -33.031 1 98.31 359 LYS A CA 1
ATOM 2571 C C . LYS A 1 359 ? -6.754 -32.156 -31.875 1 98.31 359 LYS A C 1
ATOM 2573 O O . LYS A 1 359 ? -6.227 -31.328 -31.141 1 98.31 359 LYS A O 1
ATOM 2578 N N . PRO A 1 360 ? -8.031 -32.625 -31.812 1 98.31 360 PRO A N 1
ATOM 2579 C CA . PRO A 1 360 ? -8.75 -32.156 -30.625 1 98.31 360 PRO A CA 1
ATOM 2580 C C . PRO A 1 360 ? -8.164 -32.719 -29.328 1 98.31 360 PRO A C 1
ATOM 2582 O O . PRO A 1 360 ? -7.504 -33.75 -29.344 1 98.31 360 PRO A O 1
ATOM 2585 N N . GLU A 1 361 ? -8.438 -32.031 -28.281 1 98.06 361 GLU A N 1
ATOM 2586 C CA . GLU A 1 361 ? -7.91 -32.438 -26.984 1 98.06 361 GLU A CA 1
ATOM 2587 C C . GLU A 1 361 ? -8.32 -33.844 -26.625 1 98.06 361 GLU A C 1
ATOM 2589 O O . GLU A 1 361 ? -7.555 -34.594 -25.984 1 98.06 361 GLU A O 1
ATOM 2594 N N . SER A 1 362 ? -9.562 -34.188 -26.984 1 97.69 362 SER A N 1
ATOM 2595 C CA . SER A 1 362 ? -10.07 -35.531 -26.703 1 97.69 362 SER A CA 1
ATOM 2596 C C . SER A 1 362 ? -9.195 -36.594 -27.344 1 97.69 362 SER A C 1
ATOM 2598 O O . SER A 1 362 ? -9 -37.688 -26.781 1 97.69 362 SER A O 1
ATOM 2600 N N . GLU A 1 363 ? -8.703 -36.344 -28.5 1 98.12 363 GLU A N 1
ATOM 2601 C CA . GLU A 1 363 ? -7.809 -37.25 -29.188 1 98.12 363 GLU A CA 1
ATOM 2602 C C . GLU A 1 363 ? -6.434 -37.281 -28.516 1 98.12 363 GLU A C 1
ATOM 2604 O O . GLU A 1 363 ? -5.859 -38.375 -28.312 1 98.12 363 GLU A O 1
ATOM 2609 N N . LEU A 1 364 ? -5.902 -36.156 -28.219 1 98.12 364 LEU A N 1
ATOM 2610 C CA . LEU A 1 364 ? -4.613 -36.094 -27.547 1 98.12 364 LEU A CA 1
ATOM 2611 C C . LEU A 1 364 ? -4.66 -36.812 -26.203 1 98.12 364 LEU A C 1
ATOM 2613 O O . LEU A 1 364 ? -3.697 -37.5 -25.828 1 98.12 364 LEU A O 1
ATOM 2617 N N . ALA A 1 365 ? -5.777 -36.75 -25.484 1 97.06 365 ALA A N 1
ATOM 2618 C CA . ALA A 1 365 ? -5.93 -37.312 -24.141 1 97.06 365 ALA A CA 1
ATOM 2619 C C . ALA A 1 365 ? -6.016 -38.812 -24.156 1 97.06 365 ALA A C 1
ATOM 2621 O O . ALA A 1 365 ? -5.867 -39.469 -23.125 1 97.06 365 ALA A O 1
ATOM 2622 N N . LYS A 1 366 ? -6.176 -39.375 -25.312 1 96.19 366 LYS A N 1
ATOM 2623 C CA . LYS A 1 366 ? -6.25 -40.812 -25.453 1 96.19 366 LYS A CA 1
ATOM 2624 C C . LYS A 1 366 ? -4.871 -41.469 -25.297 1 96.19 366 LYS A C 1
ATOM 2626 O O . LYS A 1 366 ? -4.75 -42.688 -25.25 1 96.19 366 LYS A O 1
ATOM 2631 N N . CYS A 1 367 ? -3.914 -40.656 -25.188 1 94.75 367 CYS A N 1
ATOM 2632 C CA . CYS A 1 367 ? -2.547 -41.125 -25.094 1 94.75 367 CYS A CA 1
ATOM 2633 C C . CYS A 1 367 ? -2.35 -41.938 -23.797 1 94.75 367 CYS A C 1
ATOM 2635 O O . CYS A 1 367 ? -1.356 -42.656 -23.656 1 94.75 367 CYS A O 1
ATOM 2637 N N . MET A 1 368 ? -3.346 -41.844 -22.906 1 91.94 368 MET A N 1
ATOM 2638 C CA . MET A 1 368 ? -3.307 -42.719 -21.719 1 91.94 368 MET A CA 1
ATOM 2639 C C . MET A 1 368 ? -4.703 -43.219 -21.359 1 91.94 368 MET A C 1
ATOM 2641 O O . MET A 1 368 ? -5.703 -42.594 -21.75 1 91.94 368 MET A O 1
ATOM 2645 N N . THR A 1 369 ? -4.699 -44.312 -20.719 1 90.88 369 THR A N 1
ATOM 2646 C CA . THR A 1 369 ? -5.93 -44.906 -20.203 1 90.88 369 THR A CA 1
ATOM 2647 C C . THR A 1 369 ? -5.961 -44.812 -18.672 1 90.88 369 THR A C 1
ATOM 2649 O O . THR A 1 369 ? -4.949 -45.062 -18.016 1 90.88 369 THR A O 1
ATOM 2652 N N . VAL A 1 370 ? -7.047 -44.375 -18.156 1 88 370 VAL A N 1
ATOM 2653 C CA . VAL A 1 370 ? -7.164 -44.281 -16.703 1 88 370 VAL A CA 1
ATOM 2654 C C . VAL A 1 370 ? -7.57 -45.625 -16.125 1 88 370 VAL A C 1
ATOM 2656 O O . VAL A 1 370 ? -8.547 -46.25 -16.578 1 88 370 VAL A O 1
ATOM 2659 N N . TYR A 1 371 ? -6.793 -46.031 -15.242 1 87.25 371 TYR A N 1
ATOM 2660 C CA . TYR A 1 371 ? -7.102 -47.281 -14.555 1 87.25 371 TYR A CA 1
ATOM 2661 C C . TYR A 1 371 ? -7.758 -47.031 -13.203 1 87.25 371 TYR A C 1
ATOM 2663 O O . TYR A 1 371 ? -7.453 -46.031 -12.547 1 87.25 371 TYR A O 1
ATOM 2671 N N . PRO A 1 372 ? -8.789 -47.875 -12.859 1 82 372 PRO A N 1
ATOM 2672 C CA . PRO A 1 372 ? -9.398 -47.719 -11.531 1 82 372 PRO A CA 1
ATOM 2673 C C . PRO A 1 372 ? -8.375 -47.844 -10.398 1 82 372 PRO A C 1
ATOM 2675 O O . PRO A 1 372 ? -7.492 -48.688 -10.438 1 82 372 PRO A O 1
ATOM 2678 N N . GLN A 1 373 ? -8.102 -46.812 -9.75 1 72.5 373 GLN A N 1
ATOM 2679 C CA . GLN A 1 373 ? -7.141 -46.812 -8.656 1 72.5 373 GLN A CA 1
ATOM 2680 C C . GLN A 1 373 ? -7.809 -46.406 -7.344 1 72.5 373 GLN A C 1
ATOM 2682 O O . GLN A 1 373 ? -8.672 -45.531 -7.328 1 72.5 373 GLN A O 1
ATOM 2687 N N . VAL A 1 374 ? -7.93 -47.281 -6.188 1 55.47 374 VAL A N 1
ATOM 2688 C CA . VAL A 1 374 ? -8.453 -46.969 -4.859 1 55.47 374 VAL A CA 1
ATOM 2689 C C . VAL A 1 374 ? -7.445 -46.094 -4.105 1 55.47 374 VAL A C 1
ATOM 2691 O O . VAL A 1 374 ? -6.301 -46.5 -3.891 1 55.47 374 VAL A O 1
ATOM 2694 N N . LEU A 1 375 ? -7.609 -44.75 -4.254 1 51.69 375 LEU A N 1
ATOM 2695 C CA . LEU A 1 375 ? -6.758 -43.844 -3.484 1 51.69 375 LEU A CA 1
ATOM 2696 C C . LEU A 1 375 ? -7.109 -43.906 -2.002 1 51.69 375 LEU A C 1
ATOM 2698 O O . LEU A 1 375 ? -8.273 -43.781 -1.63 1 51.69 375 LEU A O 1
ATOM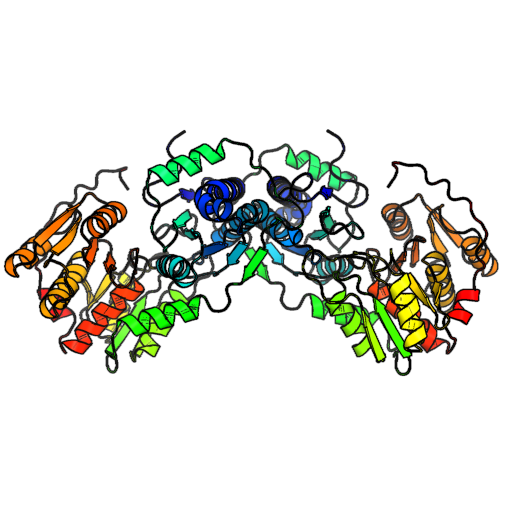 2702 N N . VAL A 1 376 ? -6.441 -44.625 -1.221 1 46.12 376 VAL A N 1
ATOM 2703 C CA . VAL A 1 376 ? -6.684 -44.625 0.218 1 46.12 376 VAL A CA 1
ATOM 2704 C C . VAL A 1 376 ? -6.25 -43.281 0.802 1 46.12 376 VAL A C 1
ATOM 2706 O O . VAL A 1 376 ? -5.066 -42.938 0.782 1 46.12 376 VAL A O 1
ATOM 2709 N N . ASN A 1 377 ? -7.141 -42.344 0.654 1 45.94 377 ASN A N 1
ATOM 2710 C CA . ASN A 1 377 ? -6.859 -41.031 1.252 1 45.94 377 ASN A CA 1
ATOM 2711 C C . ASN A 1 377 ? -6.535 -41.156 2.738 1 45.94 377 ASN A C 1
ATOM 2713 O O . ASN A 1 377 ? -7.359 -41.625 3.521 1 45.94 377 ASN A O 1
ATOM 2717 N N . VAL A 1 378 ? -5.387 -41.281 3.111 1 39.09 378 VAL A N 1
ATOM 2718 C CA . VAL A 1 378 ? -5.047 -41.25 4.531 1 39.09 378 VAL A CA 1
ATOM 2719 C C . VAL A 1 378 ? -5.172 -39.844 5.062 1 39.09 378 VAL A C 1
ATOM 2721 O O . VAL A 1 378 ? -4.562 -38.906 4.52 1 39.09 378 VAL A O 1
ATOM 2724 N N . ARG A 1 379 ? -6.039 -39.625 5.926 1 48.22 379 ARG A N 1
ATOM 2725 C CA . ARG A 1 379 ? -6.395 -38.406 6.625 1 48.22 379 ARG A CA 1
ATOM 2726 C C . ARG A 1 379 ? -5.203 -37.844 7.395 1 48.22 379 ARG A C 1
ATOM 2728 O O . ARG A 1 379 ? -4.398 -38.594 7.941 1 48.22 379 ARG A O 1
ATOM 2735 N N . GLY A 1 380 ? -4.598 -36.531 7.172 1 38.06 380 GLY A N 1
ATOM 2736 C CA . GLY A 1 380 ? -3.561 -35.812 7.898 1 38.06 380 GLY A CA 1
ATOM 2737 C C . GLY A 1 380 ? -2.361 -35.469 7.035 1 38.06 380 GLY A C 1
ATOM 2738 O O . GLY A 1 380 ? -1.354 -34.969 7.539 1 38.06 380 GLY A O 1
ATOM 2739 N N . VAL A 1 381 ? -2.066 -36.094 5.969 1 37.28 381 VAL A N 1
ATOM 2740 C CA . VAL A 1 381 ? -0.793 -35.844 5.293 1 37.28 381 VAL A CA 1
ATOM 2741 C C . VAL A 1 381 ? -0.976 -34.844 4.18 1 37.28 381 VAL A C 1
ATOM 2743 O O . VAL A 1 381 ? -1.464 -35.156 3.096 1 37.28 381 VAL A O 1
ATOM 2746 N N . ASP A 1 382 ? -1.751 -33.875 4.246 1 33 382 ASP A N 1
ATOM 2747 C CA . ASP A 1 382 ? -1.725 -32.812 3.219 1 33 382 ASP A CA 1
ATOM 2748 C C . ASP A 1 382 ? -0.416 -32.031 3.266 1 33 382 ASP A C 1
ATOM 2750 O O . ASP A 1 382 ? 0.085 -31.719 4.348 1 33 382 ASP A O 1
ATOM 2754 N N . MET B 1 1 ? 6.594 2.518 32.688 1 36.44 1 MET B N 1
ATOM 2755 C CA . MET B 1 1 ? 6.844 2.83 31.297 1 36.44 1 MET B CA 1
ATOM 2756 C C . MET B 1 1 ? 6.227 4.172 30.922 1 36.44 1 MET B C 1
ATOM 2758 O O . MET B 1 1 ? 5.086 4.457 31.281 1 36.44 1 MET B O 1
ATOM 2762 N N . GLY B 1 2 ? 6.984 5.137 30.734 1 52.28 2 GLY B N 1
ATOM 2763 C CA . GLY B 1 2 ? 6.48 6.477 30.484 1 52.28 2 GLY B CA 1
ATOM 2764 C C . GLY B 1 2 ? 5.379 6.516 29.438 1 52.28 2 GLY B C 1
ATOM 2765 O O . GLY B 1 2 ? 5.168 5.539 28.719 1 52.28 2 GLY B O 1
ATOM 2766 N N . ARG B 1 3 ? 4.539 7.488 29.469 1 75.5 3 ARG B N 1
ATOM 2767 C CA . ARG B 1 3 ? 3.398 7.676 28.578 1 75.5 3 ARG B CA 1
ATOM 2768 C C . ARG B 1 3 ? 3.828 7.621 27.109 1 75.5 3 ARG B C 1
ATOM 2770 O O . ARG B 1 3 ? 4.777 8.305 26.703 1 75.5 3 ARG B O 1
ATOM 2777 N N . LEU B 1 4 ? 3.295 6.668 26.375 1 82 4 LEU B N 1
ATOM 2778 C CA . LEU B 1 4 ? 3.578 6.453 24.969 1 82 4 LEU B CA 1
ATOM 2779 C C . LEU B 1 4 ? 3.223 7.691 24.141 1 82 4 LEU B C 1
ATOM 2781 O O . LEU B 1 4 ? 4.012 8.133 23.312 1 82 4 LEU B O 1
ATOM 2785 N N . PHE B 1 5 ? 2.094 8.18 24.531 1 84.31 5 PHE B N 1
ATOM 2786 C CA . PHE B 1 5 ? 1.644 9.367 23.812 1 84.31 5 PHE B CA 1
ATOM 2787 C C . PHE B 1 5 ? 2.242 10.625 24.422 1 84.31 5 PHE B C 1
ATOM 2789 O O . PHE B 1 5 ? 2.094 10.875 25.625 1 84.31 5 PHE B O 1
ATOM 2796 N N . GLY B 1 6 ? 2.986 11.359 23.625 1 77.19 6 GLY B N 1
ATOM 2797 C CA . GLY B 1 6 ? 3.426 12.688 24.031 1 77.19 6 GLY B CA 1
ATOM 2798 C C . GLY B 1 6 ? 2.393 13.766 23.766 1 77.19 6 GLY B C 1
ATOM 2799 O O . GLY B 1 6 ? 1.189 13.523 23.859 1 77.19 6 GLY B O 1
ATOM 2800 N N . THR B 1 7 ? 2.832 14.945 23.547 1 66.44 7 THR B N 1
ATOM 2801 C CA . THR B 1 7 ? 1.952 16.094 23.344 1 66.44 7 THR B CA 1
ATOM 2802 C C . THR B 1 7 ? 1.13 15.906 22.062 1 66.44 7 THR B C 1
ATOM 2804 O O . THR B 1 7 ? -0.042 16.281 22.016 1 66.44 7 THR B O 1
ATOM 2807 N N . ASP B 1 8 ? 1.741 15.328 21.062 1 75.5 8 ASP B N 1
ATOM 2808 C CA . ASP B 1 8 ? 1.014 15.203 19.812 1 75.5 8 ASP B CA 1
ATOM 2809 C C . ASP B 1 8 ? 1.23 13.828 19.188 1 75.5 8 ASP B C 1
ATOM 2811 O O . ASP B 1 8 ? 1.623 13.719 18.016 1 75.5 8 ASP B O 1
ATOM 2815 N N . GLY B 1 9 ? 0.952 12.781 20 1 86.81 9 GLY B N 1
ATOM 2816 C CA . GLY B 1 9 ? 1.064 11.438 19.469 1 86.81 9 GLY B CA 1
ATOM 2817 C C . GLY B 1 9 ? 2.342 10.734 19.891 1 86.81 9 GLY B C 1
ATOM 2818 O O . GLY B 1 9 ? 2.969 11.117 20.875 1 86.81 9 GLY B O 1
ATOM 2819 N N . VAL B 1 10 ? 2.637 9.688 19.25 1 93.5 10 VAL B N 1
ATOM 2820 C CA . VAL B 1 10 ? 3.848 8.906 19.484 1 93.5 10 VAL B CA 1
ATOM 2821 C C . VAL B 1 10 ? 4.957 9.383 18.547 1 93.5 10 VAL B C 1
ATOM 2823 O O . VAL B 1 10 ? 4.734 9.539 17.344 1 93.5 10 VAL B O 1
ATOM 2826 N N . ARG B 1 11 ? 6.145 9.68 19.141 1 95.12 11 ARG B N 1
ATOM 2827 C CA . ARG B 1 11 ? 7.262 10.156 18.344 1 95.12 11 ARG B CA 1
ATOM 2828 C C . ARG B 1 11 ? 8.586 9.578 18.828 1 95.12 11 ARG B C 1
ATOM 2830 O O . ARG B 1 11 ? 8.719 9.242 20.016 1 95.12 11 ARG B O 1
ATOM 2837 N N . GLY B 1 12 ? 9.469 9.453 17.922 1 97 12 GLY B N 1
ATOM 2838 C CA . GLY B 1 12 ? 10.812 9.008 18.25 1 97 12 GLY B CA 1
ATOM 2839 C C . GLY B 1 12 ? 11.586 8.523 17.031 1 97 12 GLY B C 1
ATOM 2840 O O . GLY B 1 12 ? 11.156 8.727 15.891 1 97 12 GLY B O 1
ATOM 2841 N N . LEU B 1 13 ? 12.773 8.023 17.297 1 98.12 13 LEU B N 1
ATOM 2842 C CA . LEU B 1 13 ? 13.578 7.461 16.219 1 98.12 13 LEU B CA 1
ATOM 2843 C C . LEU B 1 13 ? 12.875 6.273 15.57 1 98.12 13 LEU B C 1
ATOM 2845 O O . LEU B 1 13 ? 12.578 5.285 16.25 1 98.12 13 LEU B O 1
ATOM 2849 N N . ALA B 1 14 ? 12.617 6.367 14.266 1 98.5 14 ALA B N 1
ATOM 2850 C CA . ALA B 1 14 ? 11.969 5.273 13.547 1 98.5 14 ALA B CA 1
ATOM 2851 C C . ALA B 1 14 ? 12.859 4.035 13.508 1 98.5 14 ALA B C 1
ATOM 2853 O O . ALA B 1 14 ? 14.07 4.145 13.289 1 98.5 14 ALA B O 1
ATOM 2854 N N . GLY B 1 15 ? 12.281 2.893 13.703 1 98.06 15 GLY B N 1
ATOM 2855 C CA . GLY B 1 15 ? 13.031 1.646 13.727 1 98.06 15 GLY B CA 1
ATOM 2856 C C . GLY B 1 15 ? 13.5 1.252 15.109 1 98.06 15 GLY B C 1
ATOM 2857 O O . GLY B 1 15 ? 13.852 0.095 15.352 1 98.06 15 GLY B O 1
ATOM 2858 N N . VAL B 1 16 ? 13.469 2.211 16.047 1 97.25 16 VAL B N 1
ATOM 2859 C CA . VAL B 1 16 ? 13.906 1.953 17.406 1 97.25 16 VAL B CA 1
ATOM 2860 C C . VAL B 1 16 ? 12.789 2.303 18.391 1 97.25 16 VAL B C 1
ATOM 2862 O O . VAL B 1 16 ? 12.258 1.425 19.078 1 97.25 16 VAL B O 1
ATOM 2865 N N . ASP B 1 17 ? 12.375 3.607 18.359 1 96.69 17 ASP B N 1
ATOM 2866 C CA . ASP B 1 17 ? 11.289 4.051 19.234 1 96.69 17 ASP B CA 1
ATOM 2867 C C . ASP B 1 17 ? 9.93 3.779 18.578 1 96.69 17 ASP B C 1
ATOM 2869 O O . ASP B 1 17 ? 8.984 3.363 19.266 1 96.69 17 ASP B O 1
ATOM 2873 N N . VAL B 1 18 ? 9.836 4.082 17.312 1 98 18 VAL B N 1
ATOM 2874 C CA . VAL B 1 18 ? 8.641 3.816 16.531 1 98 18 VAL B CA 1
ATOM 2875 C C . VAL B 1 18 ? 8.898 2.639 15.586 1 98 18 VAL B C 1
ATOM 2877 O O . VAL B 1 18 ? 9.297 2.828 14.43 1 98 18 VAL B O 1
ATOM 2880 N N . THR B 1 19 ? 8.625 1.46 16.062 1 98.12 19 THR B N 1
ATOM 2881 C CA . THR B 1 19 ? 8.906 0.241 15.312 1 98.12 19 THR B CA 1
ATOM 2882 C C . THR B 1 19 ? 7.664 -0.216 14.547 1 98.12 19 THR B C 1
ATOM 2884 O O . THR B 1 19 ? 6.562 0.277 14.789 1 98.12 19 THR B O 1
ATOM 2887 N N . ALA B 1 20 ? 7.863 -1.155 13.641 1 98.5 20 ALA B N 1
ATOM 2888 C CA . ALA B 1 20 ? 6.738 -1.735 12.914 1 98.5 20 ALA B CA 1
ATOM 2889 C C . ALA B 1 20 ? 5.781 -2.453 13.859 1 98.5 20 ALA B C 1
ATOM 2891 O O . ALA B 1 20 ? 4.562 -2.377 13.703 1 98.5 20 ALA B O 1
ATOM 2892 N N . GLU B 1 21 ? 6.324 -3.131 14.852 1 97.19 21 GLU B N 1
ATOM 2893 C CA . GLU B 1 21 ? 5.523 -3.848 15.844 1 97.19 21 GLU B CA 1
ATOM 2894 C C . GLU B 1 21 ? 4.664 -2.887 16.656 1 97.19 21 GLU B C 1
ATOM 2896 O O . GLU B 1 21 ? 3.48 -3.139 16.875 1 97.19 21 GLU B O 1
ATOM 2901 N N . LEU B 1 22 ? 5.324 -1.818 17.078 1 97.19 22 LEU B N 1
ATOM 2902 C CA . LEU B 1 22 ? 4.598 -0.816 17.859 1 97.19 22 LEU B CA 1
ATOM 2903 C C . LEU B 1 22 ? 3.463 -0.215 17.031 1 97.19 22 LEU B C 1
ATOM 2905 O O . LEU B 1 22 ? 2.344 -0.063 17.531 1 97.19 22 LEU B O 1
ATOM 2909 N N . ALA B 1 23 ? 3.771 0.168 15.805 1 98.62 23 ALA B N 1
ATOM 2910 C CA . ALA B 1 23 ? 2.785 0.777 14.922 1 98.62 23 ALA B CA 1
ATOM 2911 C C . ALA B 1 23 ? 1.595 -0.152 14.703 1 98.62 23 ALA B C 1
ATOM 2913 O O . ALA B 1 23 ? 0.443 0.287 14.742 1 98.62 23 ALA B O 1
ATOM 2914 N N . LEU B 1 24 ? 1.865 -1.456 14.469 1 98.5 24 LEU B N 1
ATOM 2915 C CA . LEU B 1 24 ? 0.82 -2.449 14.242 1 98.5 24 LEU B CA 1
ATOM 2916 C C . LEU B 1 24 ? -0.074 -2.582 15.469 1 98.5 24 LEU B C 1
ATOM 2918 O O . LEU B 1 24 ? -1.301 -2.518 15.359 1 98.5 24 LEU B O 1
ATOM 2922 N N . GLY B 1 25 ? 0.535 -2.744 16.609 1 97.94 25 GLY B N 1
ATOM 2923 C CA . GLY B 1 25 ? -0.224 -2.875 17.844 1 97.94 25 GLY B CA 1
ATOM 2924 C C . GLY B 1 25 ? -1.028 -1.635 18.188 1 97.94 25 GLY B C 1
ATOM 2925 O O . GLY B 1 25 ? -2.162 -1.734 18.656 1 97.94 25 GLY B O 1
ATOM 2926 N N . LEU B 1 26 ? -0.391 -0.499 17.984 1 98.06 26 LEU B N 1
ATOM 2927 C CA . LEU B 1 26 ? -1.069 0.771 18.219 1 98.06 26 LEU B CA 1
ATOM 2928 C C . LEU B 1 26 ? -2.309 0.896 17.344 1 98.06 26 LEU B C 1
ATOM 2930 O O . LEU B 1 26 ? -3.361 1.344 17.797 1 98.06 26 LEU B O 1
ATOM 2934 N N . ALA B 1 27 ? -2.17 0.516 16.125 1 98.56 27 ALA B N 1
ATOM 2935 C CA . ALA B 1 27 ? -3.275 0.589 15.172 1 98.56 27 ALA B CA 1
ATOM 2936 C C . ALA B 1 27 ? -4.41 -0.348 15.57 1 98.56 27 ALA B C 1
ATOM 2938 O O . ALA B 1 27 ? -5.586 0.016 15.484 1 98.56 27 ALA B O 1
ATOM 2939 N N . GLN B 1 28 ? -4.094 -1.565 15.984 1 98.44 28 GLN B N 1
ATOM 2940 C CA . GLN B 1 28 ? -5.109 -2.508 16.438 1 98.44 28 GLN B CA 1
ATOM 2941 C C . GLN B 1 28 ? -5.855 -1.968 17.656 1 98.44 28 GLN B C 1
ATOM 2943 O O . GLN B 1 28 ? -7.078 -2.094 17.75 1 98.44 28 GLN B O 1
ATOM 2948 N N . SER B 1 29 ? -5.09 -1.399 18.578 1 98.12 29 SER B N 1
ATOM 2949 C CA . SER B 1 29 ? -5.684 -0.827 19.781 1 98.12 29 SER B CA 1
ATOM 2950 C C . SER B 1 29 ? -6.574 0.366 19.438 1 98.12 29 SER B C 1
ATOM 2952 O O . SER B 1 29 ? -7.656 0.519 20.016 1 98.12 29 SER B O 1
ATOM 2954 N N . ALA B 1 30 ? -6.082 1.21 18.547 1 98.12 30 ALA B N 1
ATOM 2955 C CA . ALA B 1 30 ? -6.879 2.352 18.109 1 98.12 30 ALA B CA 1
ATOM 2956 C C . ALA B 1 30 ? -8.172 1.893 17.438 1 98.12 30 ALA B C 1
ATOM 2958 O O . ALA B 1 30 ? -9.227 2.504 17.609 1 98.12 30 ALA B O 1
ATOM 2959 N N . ALA B 1 31 ? -8.07 0.84 16.609 1 98.25 31 ALA B N 1
ATOM 2960 C CA . ALA B 1 31 ? -9.258 0.285 15.961 1 98.25 31 ALA B CA 1
ATOM 2961 C C . ALA B 1 31 ? -10.312 -0.095 16.984 1 98.25 31 ALA B C 1
ATOM 2963 O O . ALA B 1 31 ? -11.508 0.155 16.797 1 98.25 31 ALA B O 1
ATOM 2964 N N . PHE B 1 32 ? -9.875 -0.705 18.047 1 97.06 32 PHE B N 1
ATOM 2965 C CA . PHE B 1 32 ? -10.766 -1.153 19.109 1 97.06 32 PHE B CA 1
ATOM 2966 C C . PHE B 1 32 ? -11.438 0.033 19.781 1 97.06 32 PHE B C 1
ATOM 2968 O O . PHE B 1 32 ? -12.641 0.006 20.047 1 97.06 32 PHE B O 1
ATOM 2975 N N . VAL B 1 33 ? -10.688 1.094 20.094 1 97.81 33 VAL B N 1
ATOM 2976 C CA . VAL B 1 33 ? -11.172 2.217 20.891 1 97.81 33 VAL B CA 1
ATOM 2977 C C . VAL B 1 33 ? -11.945 3.189 20 1 97.81 33 VAL B C 1
ATOM 2979 O O . VAL B 1 33 ? -13.078 3.568 20.312 1 97.81 33 VAL B O 1
ATOM 2982 N N . LEU B 1 34 ? -11.406 3.562 18.844 1 98.38 34 LEU B N 1
ATOM 2983 C CA . LEU B 1 34 ? -11.969 4.609 18 1 98.38 34 LEU B CA 1
ATOM 2984 C C . LEU B 1 34 ? -13.039 4.047 17.078 1 98.38 34 LEU B C 1
ATOM 2986 O O . LEU B 1 34 ? -13.812 4.805 16.484 1 98.38 34 LEU B O 1
ATOM 2990 N N . GLY B 1 35 ? -13.047 2.73 16.938 1 97.19 35 GLY B N 1
ATOM 2991 C CA . GLY B 1 35 ? -14.062 2.088 16.109 1 97.19 35 GLY B CA 1
ATOM 2992 C C . GLY B 1 35 ? -15.305 1.695 16.891 1 97.19 35 GLY B C 1
ATOM 2993 O O . GLY B 1 35 ? -16.203 1.056 16.344 1 97.19 35 GLY B O 1
ATOM 2994 N N . ARG B 1 36 ? -15.391 2.029 18.141 1 95.62 36 ARG B N 1
ATOM 2995 C CA . ARG B 1 36 ? -16.453 1.589 19.047 1 95.62 36 ARG B CA 1
ATOM 2996 C C . ARG B 1 36 ? -17.812 2.008 18.531 1 95.62 36 ARG B C 1
ATOM 2998 O O . ARG B 1 36 ? -18.766 1.215 18.562 1 95.62 36 ARG B O 1
ATOM 3005 N N . ASP B 1 37 ? -17.953 3.256 18.094 1 95.25 37 ASP B N 1
ATOM 3006 C CA . ASP B 1 37 ? -19.25 3.748 17.625 1 95.25 37 ASP B CA 1
ATOM 3007 C C . ASP B 1 37 ? -19.719 2.971 16.406 1 95.25 37 ASP B C 1
ATOM 3009 O O . ASP B 1 37 ? -20.891 2.629 16.297 1 95.25 37 ASP B O 1
ATOM 3013 N N . ALA B 1 38 ? -18.844 2.734 15.547 1 96.12 38 ALA B N 1
ATOM 3014 C CA . ALA B 1 38 ? -19.188 1.947 14.359 1 96.12 38 ALA B CA 1
ATOM 3015 C C . ALA B 1 38 ? -19.672 0.556 14.758 1 96.12 38 ALA B C 1
ATOM 3017 O O . ALA B 1 38 ? -20.672 0.065 14.211 1 96.12 38 ALA B O 1
ATOM 3018 N N . ARG B 1 39 ? -18.953 -0.079 15.641 1 92.62 39 ARG B N 1
ATOM 3019 C CA . ARG B 1 39 ? -19.344 -1.407 16.109 1 92.62 39 ARG B CA 1
ATOM 3020 C C . ARG B 1 39 ? -20.734 -1.384 16.734 1 92.62 39 ARG B C 1
ATOM 3022 O O . ARG B 1 39 ? -21.547 -2.283 16.5 1 92.62 39 ARG B O 1
ATOM 3029 N N . THR B 1 40 ? -21.016 -0.376 17.531 1 94.62 40 THR B N 1
ATOM 3030 C CA . THR B 1 40 ? -22.312 -0.222 18.172 1 94.62 40 THR B CA 1
ATOM 3031 C C . THR B 1 40 ? -23.422 -0.062 17.125 1 94.62 40 THR B C 1
ATOM 3033 O O . THR B 1 40 ? -24.547 -0.527 17.328 1 94.62 40 THR B O 1
ATOM 3036 N N . GLU B 1 41 ? -23.078 0.521 16.078 1 96.19 41 GLU B N 1
ATOM 3037 C CA . GLU B 1 41 ? -24.047 0.753 15 1 96.19 41 GLU B CA 1
ATOM 3038 C C . GLU B 1 41 ? -24.062 -0.412 14.016 1 96.19 41 GLU B C 1
ATOM 3040 O O . GLU B 1 41 ? -24.719 -0.343 12.977 1 96.19 41 GLU B O 1
ATOM 3045 N N . SER B 1 42 ? -23.297 -1.382 14.227 1 94.38 42 SER B N 1
ATOM 3046 C CA . SER B 1 42 ? -23.219 -2.59 13.414 1 94.38 42 SER B CA 1
ATOM 3047 C C . SER B 1 42 ? -22.734 -2.273 12 1 94.38 42 SER B C 1
ATOM 3049 O O . SER B 1 42 ? -23.281 -2.775 11.023 1 94.38 42 SER B O 1
ATOM 3051 N N . ARG B 1 43 ? -21.891 -1.37 11.969 1 95.69 43 ARG B N 1
ATOM 3052 C CA . ARG B 1 43 ? -21.219 -1.061 10.703 1 95.69 43 ARG B CA 1
ATOM 3053 C C . ARG B 1 43 ? -19.719 -1.192 10.828 1 95.69 43 ARG B C 1
ATOM 3055 O O . ARG B 1 43 ? -19.172 -1.18 11.93 1 95.69 43 ARG B O 1
ATOM 3062 N N . ARG B 1 44 ? -19.062 -1.286 9.766 1 97 44 ARG B N 1
ATOM 3063 C CA . ARG B 1 44 ? -17.609 -1.34 9.742 1 97 44 ARG B CA 1
ATOM 3064 C C . ARG B 1 44 ? -17 0.057 9.859 1 97 44 ARG B C 1
ATOM 3066 O O . ARG B 1 44 ? -17.469 0.997 9.211 1 97 44 ARG B O 1
ATOM 3073 N N . ALA B 1 45 ? -16.031 0.182 10.719 1 98.69 45 ALA B N 1
ATOM 3074 C CA . ALA B 1 45 ? -15.352 1.464 10.867 1 98.69 45 ALA B CA 1
ATOM 3075 C C . ALA B 1 45 ? -14.461 1.752 9.664 1 98.69 45 ALA B C 1
ATOM 3077 O O . ALA B 1 45 ? -13.961 0.827 9.016 1 98.69 45 ALA B O 1
ATOM 3078 N N . THR B 1 46 ? -14.289 2.984 9.352 1 98.88 46 THR B N 1
ATOM 3079 C CA . THR B 1 46 ? -13.375 3.453 8.32 1 98.88 46 THR B CA 1
ATOM 3080 C C . THR B 1 46 ? -12.344 4.41 8.906 1 98.88 46 THR B C 1
ATOM 3082 O O . THR B 1 46 ? -12.672 5.266 9.727 1 98.88 46 THR B O 1
ATOM 3085 N N . ALA B 1 47 ? -11.117 4.219 8.523 1 98.94 47 ALA B N 1
ATOM 3086 C CA . ALA B 1 47 ? -10.031 5.109 8.938 1 98.94 47 ALA B CA 1
ATOM 3087 C C . ALA B 1 47 ? -9.273 5.652 7.73 1 98.94 47 ALA B C 1
ATOM 3089 O O . ALA B 1 47 ? -9.047 4.93 6.758 1 98.94 47 ALA B O 1
ATOM 3090 N N . ILE B 1 48 ? -8.836 6.902 7.797 1 98.94 48 ILE B N 1
ATOM 3091 C CA . ILE B 1 48 ? -7.93 7.504 6.82 1 98.94 48 ILE B CA 1
ATOM 3092 C C . ILE B 1 48 ? -6.492 7.414 7.328 1 98.94 48 ILE B C 1
ATOM 3094 O O . ILE B 1 48 ? -6.207 7.785 8.469 1 98.94 48 ILE B O 1
ATOM 3098 N N . VAL B 1 49 ? -5.594 6.895 6.527 1 98.94 49 VAL B N 1
ATOM 3099 C CA . VAL B 1 49 ? -4.18 6.836 6.883 1 98.94 49 VAL B CA 1
ATOM 3100 C C . VAL B 1 49 ? -3.371 7.719 5.938 1 98.94 49 VAL B C 1
ATOM 3102 O O . VAL B 1 49 ? -3.518 7.629 4.715 1 98.94 49 VAL B O 1
ATOM 3105 N N . ALA B 1 50 ? -2.584 8.625 6.453 1 98.94 50 ALA B N 1
ATOM 3106 C CA . ALA B 1 50 ? -1.73 9.531 5.688 1 98.94 50 ALA B CA 1
ATOM 3107 C C . ALA B 1 50 ? -0.331 9.602 6.289 1 98.94 50 ALA B C 1
ATOM 3109 O O . ALA B 1 50 ? -0.112 9.172 7.422 1 98.94 50 ALA B O 1
ATOM 3110 N N . ARG B 1 51 ? 0.577 10.117 5.52 1 98.88 51 ARG B N 1
ATOM 3111 C CA . ARG B 1 51 ? 1.947 10.242 6.008 1 98.88 51 ARG B CA 1
ATOM 3112 C C . ARG B 1 51 ? 2.654 11.43 5.367 1 98.88 51 ARG B C 1
ATOM 3114 O O . ARG B 1 51 ? 2.16 12 4.395 1 98.88 51 ARG B O 1
ATOM 3121 N N . ASP B 1 52 ? 3.713 11.852 6.004 1 98.88 52 ASP B N 1
ATOM 3122 C CA . ASP B 1 52 ? 4.648 12.742 5.32 1 98.88 52 ASP B CA 1
ATOM 3123 C C . ASP B 1 52 ? 5.664 11.945 4.508 1 98.88 52 ASP B C 1
ATOM 3125 O O . ASP B 1 52 ? 5.59 10.711 4.441 1 98.88 52 ASP B O 1
ATOM 3129 N N . PRO B 1 53 ? 6.629 12.531 3.826 1 98.75 53 PRO B N 1
ATOM 3130 C CA . PRO B 1 53 ? 7.406 11.805 2.818 1 98.75 53 PRO B CA 1
ATOM 3131 C C . PRO B 1 53 ? 8.594 11.055 3.418 1 98.75 53 PRO B C 1
ATOM 3133 O O . PRO B 1 53 ? 9.406 10.492 2.68 1 98.75 53 PRO B O 1
ATOM 3136 N N . ARG B 1 54 ? 8.766 11.023 4.734 1 98.88 54 ARG B N 1
ATOM 3137 C CA . ARG B 1 54 ? 9.859 10.266 5.328 1 98.88 54 ARG B CA 1
ATOM 3138 C C . ARG B 1 54 ? 9.852 8.82 4.84 1 98.88 54 ARG B C 1
ATOM 3140 O O . ARG B 1 54 ? 8.789 8.203 4.719 1 98.88 54 ARG B O 1
ATOM 3147 N N . VAL B 1 55 ? 11.023 8.258 4.633 1 98.69 55 VAL B N 1
ATOM 3148 C CA . VAL B 1 55 ? 11.117 6.883 4.152 1 98.69 55 VAL B CA 1
ATOM 3149 C C . VAL B 1 55 ? 10.492 5.934 5.172 1 98.69 55 VAL B C 1
ATOM 3151 O O . VAL B 1 55 ? 9.836 4.961 4.805 1 98.69 55 VAL B O 1
ATOM 3154 N N . SER B 1 56 ? 10.695 6.211 6.445 1 98.88 56 SER B N 1
ATOM 3155 C CA . SER B 1 56 ? 10.172 5.336 7.492 1 98.88 56 SER B CA 1
ATOM 3156 C C . SER B 1 56 ? 8.648 5.34 7.5 1 98.88 56 SER B C 1
ATOM 3158 O O . SER B 1 56 ? 8.023 4.426 8.047 1 98.88 56 SER B O 1
ATOM 3160 N N . GLY B 1 57 ? 8.062 6.371 6.953 1 98.88 57 GLY B N 1
ATOM 3161 C CA . GLY B 1 57 ? 6.617 6.418 6.852 1 98.88 57 GLY B CA 1
ATOM 3162 C C . GLY B 1 57 ? 6.035 5.273 6.047 1 98.88 57 GLY B C 1
ATOM 3163 O O . GLY B 1 57 ? 4.879 4.895 6.238 1 98.88 57 GLY B O 1
ATOM 3164 N N . GLU B 1 58 ? 6.875 4.754 5.176 1 98.81 58 GLU B N 1
ATOM 3165 C CA . GLU B 1 58 ? 6.391 3.668 4.328 1 98.81 58 GLU B CA 1
ATOM 3166 C C . GLU B 1 58 ? 6.145 2.4 5.145 1 98.81 58 GLU B C 1
ATOM 3168 O O . GLU B 1 58 ? 5.062 1.814 5.078 1 98.81 58 GLU B O 1
ATOM 3173 N N . PHE B 1 59 ? 7.102 1.968 6 1 98.88 59 PHE B N 1
ATOM 3174 C CA . PHE B 1 59 ? 6.852 0.738 6.742 1 98.88 59 PHE B CA 1
ATOM 3175 C C . PHE B 1 59 ? 5.906 0.994 7.91 1 98.88 59 PHE B C 1
ATOM 3177 O O . PHE B 1 59 ? 5.125 0.117 8.289 1 98.88 59 PHE B O 1
ATOM 3184 N N . ILE B 1 60 ? 5.879 2.23 8.445 1 98.94 60 ILE B N 1
ATOM 3185 C CA . ILE B 1 60 ? 4.992 2.537 9.562 1 98.94 60 ILE B CA 1
ATOM 3186 C C . ILE B 1 60 ? 3.543 2.557 9.078 1 98.94 60 ILE B C 1
ATOM 3188 O O . ILE B 1 60 ? 2.664 1.968 9.711 1 98.94 60 ILE B O 1
ATOM 3192 N N . ALA B 1 61 ? 3.307 3.232 7.969 1 98.94 61 ALA B N 1
ATOM 3193 C CA . ALA B 1 61 ? 1.953 3.279 7.422 1 98.94 61 ALA B CA 1
ATOM 3194 C C . ALA B 1 61 ? 1.473 1.885 7.027 1 98.94 61 ALA B C 1
ATOM 3196 O O . ALA B 1 61 ? 0.297 1.556 7.199 1 98.94 61 ALA B O 1
ATOM 3197 N N . ALA B 1 62 ? 2.387 1.098 6.48 1 98.94 62 ALA B N 1
ATOM 3198 C CA . ALA B 1 62 ? 2.037 -0.278 6.137 1 98.94 62 ALA B CA 1
ATOM 3199 C C . ALA B 1 62 ? 1.642 -1.071 7.379 1 98.94 62 ALA B C 1
ATOM 3201 O O . ALA B 1 62 ? 0.643 -1.795 7.371 1 98.94 62 ALA B O 1
ATOM 3202 N N . ALA B 1 63 ? 2.381 -0.969 8.438 1 98.94 63 ALA B N 1
ATOM 3203 C CA . ALA B 1 63 ? 2.078 -1.646 9.695 1 98.94 63 ALA B CA 1
ATOM 3204 C C . ALA B 1 63 ? 0.75 -1.164 10.273 1 98.94 63 ALA B C 1
ATOM 3206 O O . ALA B 1 63 ? -0.051 -1.965 10.758 1 98.94 63 ALA B O 1
ATOM 3207 N N . VAL B 1 64 ? 0.53 0.15 10.18 1 98.94 64 VAL B N 1
ATOM 3208 C CA . VAL B 1 64 ? -0.713 0.738 10.664 1 98.94 64 VAL B CA 1
ATOM 3209 C C . VAL B 1 64 ? -1.895 0.179 9.875 1 98.94 64 VAL B C 1
ATOM 3211 O O . VAL B 1 64 ? -2.881 -0.275 10.461 1 98.94 64 VAL B O 1
ATOM 3214 N N . ALA B 1 65 ? -1.777 0.163 8.586 1 98.94 65 ALA B N 1
ATOM 3215 C CA . ALA B 1 65 ? -2.854 -0.345 7.742 1 98.94 65 ALA B CA 1
ATOM 3216 C C . ALA B 1 65 ? -3.127 -1.819 8.023 1 98.94 65 ALA B C 1
ATOM 3218 O O . ALA B 1 65 ? -4.281 -2.242 8.086 1 98.94 65 ALA B O 1
ATOM 3219 N N . ALA B 1 66 ? -2.049 -2.57 8.188 1 98.94 66 ALA B N 1
ATOM 3220 C CA . ALA B 1 66 ? -2.191 -3.986 8.516 1 98.94 66 ALA B CA 1
ATOM 3221 C C . ALA B 1 66 ? -2.93 -4.172 9.836 1 98.94 66 ALA B C 1
ATOM 3223 O O . ALA B 1 66 ? -3.822 -5.012 9.945 1 98.94 66 ALA B O 1
ATOM 3224 N N . GLY B 1 67 ? -2.527 -3.373 10.812 1 98.88 67 GLY B N 1
ATOM 3225 C CA . GLY B 1 67 ? -3.178 -3.451 12.109 1 98.88 67 GLY B CA 1
ATOM 3226 C C . GLY B 1 67 ? -4.652 -3.104 12.062 1 98.88 67 GLY B C 1
ATOM 3227 O O . GLY B 1 67 ? -5.48 -3.795 12.656 1 98.88 67 GLY B O 1
ATOM 3228 N N . LEU B 1 68 ? -4.988 -2.062 11.367 1 98.88 68 LEU B N 1
ATOM 3229 C CA . LEU B 1 68 ? -6.371 -1.615 11.258 1 98.88 68 LEU B CA 1
ATOM 3230 C C . LEU B 1 68 ? -7.223 -2.65 10.523 1 98.88 68 LEU B C 1
ATOM 3232 O O . LEU B 1 68 ? -8.266 -3.074 11.031 1 98.88 68 LEU B O 1
ATOM 3236 N N . ALA B 1 69 ? -6.754 -3.107 9.367 1 98.88 69 ALA B N 1
ATOM 3237 C CA . ALA B 1 69 ? -7.535 -4.031 8.547 1 98.88 69 ALA B CA 1
ATOM 3238 C C . ALA B 1 69 ? -7.699 -5.379 9.25 1 98.88 69 ALA B C 1
ATOM 3240 O O . ALA B 1 69 ? -8.766 -5.992 9.18 1 98.88 69 ALA B O 1
ATOM 3241 N N . SER B 1 70 ? -6.652 -5.871 9.914 1 98.69 70 SER B N 1
ATOM 3242 C CA . SER B 1 70 ? -6.73 -7.137 10.641 1 98.69 70 SER B CA 1
ATOM 3243 C C . SER B 1 70 ? -7.715 -7.051 11.797 1 98.69 70 SER B C 1
ATOM 3245 O O . SER B 1 70 ? -8.18 -8.078 12.297 1 98.69 70 SER B O 1
ATOM 3247 N N . ALA B 1 71 ? -7.973 -5.801 12.211 1 98.25 71 ALA B N 1
ATOM 3248 C CA . ALA B 1 71 ? -8.922 -5.578 13.297 1 98.25 71 ALA B CA 1
ATOM 3249 C C . ALA B 1 71 ? -10.305 -5.238 12.75 1 98.25 71 ALA B C 1
ATOM 3251 O O . ALA B 1 71 ? -11.203 -4.855 13.508 1 98.25 71 ALA B O 1
ATOM 3252 N N . GLY B 1 72 ? -10.5 -5.312 11.453 1 98.19 72 GLY B N 1
ATOM 3253 C CA . GLY B 1 72 ? -11.82 -5.176 10.852 1 98.19 72 GLY B CA 1
ATOM 3254 C C . GLY B 1 72 ? -12.133 -3.756 10.422 1 98.19 72 GLY B C 1
ATOM 3255 O O . GLY B 1 72 ? -13.297 -3.416 10.195 1 98.19 72 GLY B O 1
ATOM 3256 N N . VAL B 1 73 ? -11.164 -2.881 10.391 1 98.75 73 VAL B N 1
ATOM 3257 C CA . VAL B 1 73 ? -11.367 -1.49 10 1 98.75 73 VAL B CA 1
ATOM 3258 C C . VAL B 1 73 ? -11.008 -1.315 8.523 1 98.75 73 VAL B C 1
ATOM 3260 O O . VAL B 1 73 ? -9.961 -1.787 8.07 1 98.75 73 VAL B O 1
ATOM 3263 N N . ASP B 1 74 ? -11.898 -0.703 7.73 1 98.81 74 ASP B N 1
ATOM 3264 C CA . ASP B 1 74 ? -11.555 -0.326 6.363 1 98.81 74 ASP B CA 1
ATOM 3265 C C . ASP B 1 74 ? -10.586 0.853 6.348 1 98.81 74 ASP B C 1
ATOM 3267 O O . ASP B 1 74 ? -10.789 1.841 7.055 1 98.81 74 ASP B O 1
ATOM 3271 N N . VAL B 1 75 ? -9.578 0.718 5.539 1 98.94 75 VAL B N 1
ATOM 3272 C CA . VAL B 1 75 ? -8.523 1.729 5.48 1 98.94 75 VAL B CA 1
ATOM 3273 C C . VAL B 1 75 ? -8.57 2.441 4.129 1 98.94 75 VAL B C 1
ATOM 3275 O O . VAL B 1 75 ? -8.578 1.794 3.078 1 98.94 75 VAL B O 1
ATOM 3278 N N . LEU B 1 76 ? -8.664 3.705 4.164 1 98.94 76 LEU B N 1
ATOM 3279 C CA . LEU B 1 76 ? -8.398 4.555 3.012 1 98.94 76 LEU B CA 1
ATOM 3280 C C . LEU B 1 76 ? -7.012 5.191 3.111 1 98.94 76 LEU B C 1
ATOM 3282 O O . LEU B 1 76 ? -6.781 6.055 3.961 1 98.94 76 LEU B O 1
ATOM 3286 N N . ASP B 1 77 ? -6.09 4.742 2.275 1 98.88 77 ASP B N 1
ATOM 3287 C CA . ASP B 1 77 ? -4.711 5.223 2.273 1 98.88 77 ASP B CA 1
ATOM 3288 C C . ASP B 1 77 ? -4.566 6.488 1.435 1 98.88 77 ASP B C 1
ATOM 3290 O O . ASP B 1 77 ? -4.57 6.43 0.204 1 98.88 77 ASP B O 1
ATOM 3294 N N . ALA B 1 78 ? -4.312 7.617 2.061 1 98.88 78 ALA B N 1
ATOM 3295 C CA . ALA B 1 78 ? -4.277 8.914 1.394 1 98.88 78 ALA B CA 1
ATOM 3296 C C . ALA B 1 78 ? -2.863 9.25 0.927 1 98.88 78 ALA B C 1
ATOM 3298 O O . ALA B 1 78 ? -2.646 10.281 0.282 1 98.88 78 ALA B O 1
ATOM 3299 N N . GLY B 1 79 ? -1.882 8.398 1.213 1 98.38 79 GLY B N 1
ATOM 3300 C CA . GLY B 1 79 ? -0.514 8.648 0.789 1 98.38 79 GLY B CA 1
ATOM 3301 C C . GLY B 1 79 ? 0.117 9.844 1.481 1 98.38 79 GLY B C 1
ATOM 3302 O O . GLY B 1 79 ? -0.057 10.031 2.688 1 98.38 79 GLY B O 1
ATOM 3303 N N . VAL B 1 80 ? 0.943 10.547 0.767 1 98.75 80 VAL B N 1
ATOM 3304 C CA . VAL B 1 80 ? 1.663 11.695 1.303 1 98.75 80 VAL B CA 1
ATOM 3305 C C . VAL B 1 80 ? 0.795 12.953 1.188 1 98.75 80 VAL B C 1
ATOM 3307 O O . VAL B 1 80 ? 0.579 13.461 0.088 1 98.75 80 VAL B O 1
ATOM 3310 N N . ILE B 1 81 ? 0.288 13.406 2.295 1 98.75 81 ILE B N 1
ATOM 3311 C CA . ILE B 1 81 ? -0.472 14.648 2.377 1 98.75 81 ILE B CA 1
ATOM 3312 C C . ILE B 1 81 ? -0.207 15.328 3.719 1 98.75 81 ILE B C 1
ATOM 3314 O O . ILE B 1 81 ? 0.273 14.695 4.66 1 98.75 81 ILE B O 1
ATOM 3318 N N . PRO B 1 82 ? -0.505 16.562 3.867 1 98.88 82 PRO B N 1
ATOM 3319 C CA . PRO B 1 82 ? -0.282 17.281 5.125 1 98.88 82 PRO B CA 1
ATOM 3320 C C . PRO B 1 82 ? -1.157 16.766 6.262 1 98.88 82 PRO B C 1
ATOM 3322 O O . PRO B 1 82 ? -2.219 16.188 6.016 1 98.88 82 PRO B O 1
ATOM 3325 N N . THR B 1 83 ? -0.719 16.984 7.504 1 98.75 83 THR B N 1
ATOM 3326 C CA . THR B 1 83 ? -1.48 16.641 8.695 1 98.75 83 THR B CA 1
ATOM 3327 C C . THR B 1 83 ? -2.865 17.281 8.664 1 98.75 83 THR B C 1
ATOM 3329 O O . THR B 1 83 ? -3.873 16.609 8.875 1 98.75 83 THR B O 1
ATOM 3332 N N . PRO B 1 84 ? -2.986 18.578 8.359 1 98.81 84 PRO B N 1
ATOM 3333 C CA . PRO B 1 84 ? -4.328 19.156 8.328 1 98.81 84 PRO B CA 1
ATOM 3334 C C . PRO B 1 84 ? -5.207 18.578 7.227 1 98.81 84 PRO B C 1
ATOM 3336 O O . PRO B 1 84 ? -6.434 18.531 7.359 1 98.81 84 PRO B O 1
ATOM 3339 N N . ALA B 1 85 ? -4.602 18.141 6.113 1 98.94 85 ALA B N 1
ATOM 3340 C CA . ALA B 1 85 ? -5.379 17.469 5.074 1 98.94 85 ALA B CA 1
ATOM 3341 C C . ALA B 1 85 ? -5.984 16.172 5.598 1 98.94 85 ALA B C 1
ATOM 3343 O O . ALA B 1 85 ? -7.148 15.867 5.328 1 98.94 85 ALA B O 1
ATOM 3344 N N . ALA B 1 86 ? -5.207 15.406 6.328 1 98.88 86 ALA B N 1
ATOM 3345 C CA . ALA B 1 86 ? -5.711 14.172 6.926 1 98.88 86 ALA B CA 1
ATOM 3346 C C . ALA B 1 86 ? -6.902 14.453 7.836 1 98.88 86 ALA B C 1
ATOM 3348 O O . ALA B 1 86 ? -7.926 13.773 7.758 1 98.88 86 ALA B O 1
ATOM 3349 N N . ALA B 1 87 ? -6.754 15.469 8.664 1 98.81 87 ALA B N 1
ATOM 3350 C CA . ALA B 1 87 ? -7.84 15.852 9.562 1 98.81 87 ALA B CA 1
ATOM 3351 C C . ALA B 1 87 ? -9.086 16.25 8.781 1 98.81 87 ALA B C 1
ATOM 3353 O O . ALA B 1 87 ? -10.195 15.812 9.094 1 98.81 87 ALA B O 1
ATOM 3354 N N . TYR B 1 88 ? -8.883 17.047 7.762 1 98.88 88 TYR B N 1
ATOM 3355 C CA . TYR B 1 88 ? -9.984 17.5 6.918 1 98.88 88 TYR B CA 1
ATOM 3356 C C . TYR B 1 88 ? -10.703 16.312 6.277 1 98.88 88 TYR B C 1
ATOM 3358 O O . TYR B 1 88 ? -11.93 16.25 6.266 1 98.88 88 TYR B O 1
ATOM 3366 N N . LEU B 1 89 ? -9.906 15.352 5.754 1 98.94 89 LEU B N 1
ATOM 3367 C CA . LEU B 1 89 ? -10.461 14.227 5.012 1 98.94 89 LEU B CA 1
ATOM 3368 C C . LEU B 1 89 ? -11.289 13.328 5.926 1 98.94 89 LEU B C 1
ATOM 3370 O O . LEU B 1 89 ? -12.281 12.742 5.492 1 98.94 89 LEU B O 1
ATOM 3374 N N . VAL B 1 90 ? -10.867 13.195 7.227 1 98.88 90 VAL B N 1
ATOM 3375 C CA . VAL B 1 90 ? -11.656 12.422 8.18 1 98.88 90 VAL B CA 1
ATOM 3376 C C . VAL B 1 90 ? -13.055 13.031 8.297 1 98.88 90 VAL B C 1
ATOM 3378 O O . VAL B 1 90 ? -14.055 12.32 8.203 1 98.88 90 VAL B O 1
ATOM 3381 N N . ALA B 1 91 ? -13.078 14.344 8.43 1 98.69 91 ALA B N 1
ATOM 3382 C CA . ALA B 1 91 ? -14.359 15.031 8.555 1 98.69 91 ALA B CA 1
ATOM 3383 C C . ALA B 1 91 ? -15.148 14.969 7.254 1 98.69 91 ALA B C 1
ATOM 3385 O O . ALA B 1 91 ? -16.344 14.672 7.258 1 98.69 91 ALA B O 1
ATOM 3386 N N . ASP B 1 92 ? -14.492 15.234 6.191 1 98.56 92 ASP B N 1
ATOM 3387 C CA . ASP B 1 92 ? -15.109 15.344 4.871 1 98.56 92 ASP B CA 1
ATOM 3388 C C . ASP B 1 92 ? -15.758 14.031 4.453 1 98.56 92 ASP B C 1
ATOM 3390 O O . ASP B 1 92 ? -16.844 14.023 3.871 1 98.56 92 ASP B O 1
ATOM 3394 N N . THR B 1 93 ? -15.141 12.891 4.746 1 98.44 93 THR B N 1
ATOM 3395 C CA . THR B 1 93 ? -15.609 11.586 4.289 1 98.44 93 THR B CA 1
ATOM 3396 C C . THR B 1 93 ? -16.562 10.961 5.309 1 98.44 93 THR B C 1
ATOM 3398 O O . THR B 1 93 ? -17.266 10 4.996 1 98.44 93 THR B O 1
ATOM 3401 N N . GLY B 1 94 ? -16.562 11.508 6.508 1 98.38 94 GLY B N 1
ATOM 3402 C CA . GLY B 1 94 ? -17.312 10.875 7.578 1 98.38 94 GLY B CA 1
ATOM 3403 C C . GLY B 1 94 ? -16.641 9.641 8.141 1 98.38 94 GLY B C 1
ATOM 3404 O O . GLY B 1 94 ? -17.281 8.797 8.758 1 98.38 94 GLY B O 1
ATOM 3405 N N . ALA B 1 95 ? -15.344 9.445 7.887 1 98.75 95 ALA B N 1
ATOM 3406 C CA . ALA B 1 95 ? -14.586 8.344 8.469 1 98.75 95 ALA B CA 1
ATOM 3407 C C . ALA B 1 95 ? -14.633 8.391 9.992 1 98.75 95 ALA B C 1
ATOM 3409 O O . ALA B 1 95 ? -14.82 9.461 10.586 1 98.75 95 ALA B O 1
ATOM 3410 N N . ASP B 1 96 ? -14.445 7.266 10.594 1 98.81 96 ASP B N 1
ATOM 3411 C CA . ASP B 1 96 ? -14.562 7.156 12.047 1 98.81 96 ASP B CA 1
ATOM 3412 C C . ASP B 1 96 ? -13.344 7.758 12.742 1 98.81 96 ASP B C 1
ATOM 3414 O O . ASP B 1 96 ? -13.453 8.281 13.859 1 98.81 96 ASP B O 1
ATOM 3418 N N . PHE B 1 97 ? -12.195 7.641 12.148 1 98.75 97 PHE B N 1
ATOM 3419 C CA . PHE B 1 97 ? -10.984 8.25 12.688 1 98.75 97 PHE B CA 1
ATOM 3420 C C . PHE B 1 97 ? -9.891 8.32 11.625 1 98.75 97 PHE B C 1
ATOM 3422 O O . PHE B 1 97 ? -10.109 7.938 10.477 1 98.75 97 PHE B O 1
ATOM 3429 N N . GLY B 1 98 ? -8.773 8.977 11.922 1 98.81 98 GLY B N 1
ATOM 3430 C CA . GLY B 1 98 ? -7.633 9.094 11.031 1 98.81 98 GLY B CA 1
ATOM 3431 C C . GLY B 1 98 ? -6.301 8.852 11.719 1 98.81 98 GLY B C 1
ATOM 3432 O O . GLY B 1 98 ? -6.203 8.953 12.938 1 98.81 98 GLY B O 1
ATOM 3433 N N . VAL B 1 99 ? -5.328 8.453 10.938 1 98.88 99 VAL B N 1
ATOM 3434 C CA . VAL B 1 99 ? -3.959 8.258 11.406 1 98.88 99 VAL B CA 1
ATOM 3435 C C . VAL B 1 99 ? -2.998 9.055 10.523 1 98.88 99 VAL B C 1
ATOM 3437 O O . VAL B 1 99 ? -3.043 8.953 9.297 1 98.88 99 VAL B O 1
ATOM 3440 N N . MET B 1 100 ? -2.166 9.852 11.133 1 98.88 100 MET B N 1
ATOM 3441 C CA . MET B 1 100 ? -1.109 10.586 10.445 1 98.88 100 MET B CA 1
ATOM 3442 C C . MET B 1 100 ? 0.267 10.109 10.898 1 98.88 100 MET B C 1
ATOM 3444 O O . MET B 1 100 ? 0.595 10.188 12.086 1 98.88 100 MET B O 1
ATOM 3448 N N . VAL B 1 101 ? 1.031 9.625 9.984 1 98.88 101 VAL B N 1
ATOM 3449 C CA . VAL B 1 101 ? 2.396 9.195 10.266 1 98.88 101 VAL B CA 1
ATOM 3450 C C . VAL B 1 101 ? 3.371 10.328 9.953 1 98.88 101 VAL B C 1
ATOM 3452 O O . VAL B 1 101 ? 3.707 10.562 8.789 1 98.88 101 VAL B O 1
ATOM 3455 N N . SER B 1 102 ? 3.793 10.992 10.969 1 98.5 102 SER B N 1
ATOM 3456 C CA . SER B 1 102 ? 4.684 12.141 10.812 1 98.5 102 SER B CA 1
ATOM 3457 C C . SER B 1 102 ? 5.27 12.57 12.148 1 98.5 102 SER B C 1
ATOM 3459 O O . SER B 1 102 ? 4.609 12.477 13.188 1 98.5 102 SER B O 1
ATOM 3461 N N . ALA B 1 103 ? 6.488 13.047 12.078 1 97.56 103 ALA B N 1
ATOM 3462 C CA . ALA B 1 103 ? 7.105 13.672 13.242 1 97.56 103 ALA B CA 1
ATOM 3463 C C . ALA B 1 103 ? 7.211 15.188 13.055 1 97.56 103 ALA B C 1
ATOM 3465 O O . ALA B 1 103 ? 8.117 15.82 13.602 1 97.56 103 ALA B O 1
ATOM 3466 N N . SER B 1 104 ? 6.402 15.664 12.203 1 96.25 104 SER B N 1
ATOM 3467 C CA . SER B 1 104 ? 6.293 17.109 12.008 1 96.25 104 SER B CA 1
ATOM 3468 C C . SER B 1 104 ? 7.641 17.719 11.625 1 96.25 104 SER B C 1
ATOM 3470 O O . SER B 1 104 ? 8.203 17.391 10.578 1 96.25 104 SER B O 1
ATOM 3472 N N . HIS B 1 105 ? 8.227 18.547 12.555 1 96.75 105 HIS B N 1
ATOM 3473 C CA . HIS B 1 105 ? 9.406 19.328 12.211 1 96.75 105 HIS B CA 1
ATOM 3474 C C . HIS B 1 105 ? 10.688 18.594 12.562 1 96.75 105 HIS B C 1
ATOM 3476 O O . HIS B 1 105 ? 11.789 19.094 12.336 1 96.75 105 HIS B O 1
ATOM 3482 N N . ASN B 1 106 ? 10.586 17.328 13.07 1 97.12 106 ASN B N 1
ATOM 3483 C CA . ASN B 1 106 ? 11.766 16.562 13.461 1 97.12 106 ASN B CA 1
ATOM 3484 C C . ASN B 1 106 ? 12.617 16.203 12.242 1 97.12 106 ASN B C 1
ATOM 3486 O O . ASN B 1 106 ? 12.133 16.203 11.117 1 97.12 106 ASN B O 1
ATOM 3490 N N . PRO B 1 107 ? 13.859 15.883 12.555 1 97.62 107 PRO B N 1
ATOM 3491 C CA . PRO B 1 107 ? 14.695 15.383 11.461 1 97.62 107 PRO B CA 1
ATOM 3492 C C . PRO B 1 107 ? 14.164 14.086 10.852 1 97.62 107 PRO B C 1
ATOM 3494 O O . PRO B 1 107 ? 13.375 13.383 11.484 1 97.62 107 PRO B O 1
ATOM 3497 N N . ALA B 1 108 ? 14.648 13.75 9.688 1 98 108 ALA B N 1
ATOM 3498 C CA . ALA B 1 108 ? 14.133 12.68 8.836 1 98 108 ALA B CA 1
ATOM 3499 C C . ALA B 1 108 ? 14.164 11.336 9.555 1 98 108 ALA B C 1
ATOM 3501 O O . ALA B 1 108 ? 13.258 10.516 9.398 1 98 108 ALA B O 1
ATOM 3502 N N . PRO B 1 109 ? 15.195 11.039 10.422 1 98.38 109 PRO B N 1
ATOM 3503 C CA . PRO B 1 109 ? 15.242 9.711 11.031 1 98.38 109 PRO B CA 1
ATOM 3504 C C . PRO B 1 109 ? 14.141 9.5 12.07 1 98.38 109 PRO B C 1
ATOM 3506 O O . PRO B 1 109 ? 13.852 8.359 12.438 1 98.38 109 PRO B O 1
ATOM 3509 N N . ASP B 1 110 ? 13.609 10.602 12.516 1 98.31 110 ASP B N 1
ATOM 3510 C CA . ASP B 1 110 ? 12.484 10.508 13.445 1 98.31 110 ASP B CA 1
ATOM 3511 C C . ASP B 1 110 ? 11.172 10.281 12.695 1 98.31 110 ASP B C 1
ATOM 3513 O O . ASP B 1 110 ? 11.062 10.594 11.508 1 98.31 110 ASP B O 1
ATOM 3517 N N . ASN B 1 111 ? 10.227 9.727 13.336 1 98.5 111 ASN B N 1
ATOM 3518 C CA . ASN B 1 111 ? 8.852 9.656 12.852 1 98.5 111 ASN B CA 1
ATOM 3519 C C . ASN B 1 111 ? 7.855 9.586 14.008 1 98.5 111 ASN B C 1
ATOM 3521 O O . ASN B 1 111 ? 8.242 9.672 15.172 1 98.5 111 ASN B O 1
ATOM 3525 N N . GLY B 1 112 ? 6.574 9.594 13.664 1 98.12 112 GLY B N 1
ATOM 3526 C CA . GLY B 1 112 ? 5.535 9.586 14.68 1 98.12 112 GLY B CA 1
ATOM 3527 C C . GLY B 1 112 ? 4.184 9.148 14.148 1 98.12 112 GLY B C 1
ATOM 3528 O O . GLY B 1 112 ? 4.012 8.969 12.938 1 98.12 112 GLY B O 1
ATOM 3529 N N . ILE B 1 113 ? 3.299 8.844 15.07 1 98.5 113 ILE B N 1
ATOM 3530 C CA . ILE B 1 113 ? 1.929 8.445 14.766 1 98.5 113 ILE B CA 1
ATOM 3531 C C . ILE B 1 113 ? 0.954 9.312 15.562 1 98.5 113 ILE B C 1
ATOM 3533 O O . ILE B 1 113 ? 1.033 9.375 16.781 1 98.5 113 ILE B O 1
ATOM 3537 N N . LYS B 1 114 ? 0.103 10.023 14.82 1 96.62 114 LYS B N 1
ATOM 3538 C CA . LYS B 1 114 ? -0.985 10.812 15.383 1 96.62 114 LYS B CA 1
ATOM 3539 C C . LYS B 1 114 ? -2.344 10.25 14.984 1 96.62 114 LYS B C 1
ATOM 3541 O O . LYS B 1 114 ? -2.498 9.703 13.891 1 96.62 114 LYS B O 1
ATOM 3546 N N . PHE B 1 115 ? -3.297 10.398 15.914 1 97.88 115 PHE B N 1
ATOM 3547 C CA . PHE B 1 115 ? -4.656 9.977 15.602 1 97.88 115 PHE B CA 1
ATOM 3548 C C . PHE B 1 115 ? -5.605 11.164 15.586 1 97.88 115 PHE B C 1
ATOM 3550 O O . PHE B 1 115 ? -5.41 12.133 16.328 1 97.88 115 PHE B O 1
ATOM 3557 N N . PHE B 1 116 ? -6.559 11.117 14.734 1 97.94 116 PHE B N 1
ATOM 3558 C CA . PHE B 1 116 ? -7.688 12.039 14.719 1 97.94 116 PHE B CA 1
ATOM 3559 C C . PHE B 1 116 ? -8.992 11.305 14.992 1 97.94 116 PHE B C 1
ATOM 3561 O O . PHE B 1 116 ? -9.227 10.219 14.453 1 97.94 116 PHE B O 1
ATOM 3568 N N . ALA B 1 117 ? -9.805 11.852 15.828 1 97.31 117 ALA B N 1
ATOM 3569 C CA . ALA B 1 117 ? -11.141 11.328 16.078 1 97.31 117 ALA B CA 1
ATOM 3570 C C . ALA B 1 117 ? -12.109 11.711 14.969 1 97.31 117 ALA B C 1
ATOM 3572 O O . ALA B 1 117 ? -11.734 12.43 14.039 1 97.31 117 ALA B O 1
ATOM 3573 N N . ALA B 1 118 ? -13.312 11.141 15.047 1 97.62 118 ALA B N 1
ATOM 3574 C CA . ALA B 1 118 ? -14.375 11.531 14.133 1 97.62 118 ALA B CA 1
ATOM 3575 C C . ALA B 1 118 ? -14.477 13.055 14.023 1 97.62 118 ALA B C 1
ATOM 3577 O O . ALA B 1 118 ? -14.328 13.758 15.023 1 97.62 118 ALA B O 1
ATOM 3578 N N . GLY B 1 119 ? -14.641 13.516 12.781 1 97.75 119 GLY B N 1
ATOM 3579 C CA . GLY B 1 119 ? -14.695 14.945 12.555 1 97.75 119 GLY B CA 1
ATOM 3580 C C . GLY B 1 119 ? -13.328 15.57 12.336 1 97.75 119 GLY B C 1
ATOM 3581 O O . GLY B 1 119 ? -13.219 16.781 12.109 1 97.75 119 GLY B O 1
ATOM 3582 N N . GLY B 1 120 ? -12.281 14.75 12.406 1 98.06 120 GLY B N 1
ATOM 3583 C CA . GLY B 1 120 ? -10.93 15.25 12.18 1 98.06 120 GLY B CA 1
ATOM 3584 C C . GLY B 1 120 ? -10.352 15.969 13.383 1 98.06 120 GLY B C 1
ATOM 3585 O O . GLY B 1 120 ? -9.531 16.875 13.234 1 98.06 120 GLY B O 1
ATOM 3586 N N . ARG B 1 121 ? -10.758 15.641 14.555 1 96.62 121 ARG B N 1
ATOM 3587 C CA . ARG B 1 121 ? -10.352 16.328 15.773 1 96.62 121 ARG B CA 1
ATOM 3588 C C . ARG B 1 121 ? -9.242 15.562 16.484 1 96.62 121 ARG B C 1
ATOM 3590 O O . ARG B 1 121 ? -9.188 14.328 16.422 1 96.62 121 ARG B O 1
ATOM 3597 N N . LYS B 1 122 ? -8.406 16.297 17.156 1 94.88 122 LYS B N 1
ATOM 3598 C CA . LYS B 1 122 ? -7.395 15.633 17.969 1 94.88 122 LYS B CA 1
ATOM 3599 C C . LYS B 1 122 ? -8.039 14.82 19.094 1 94.88 122 LYS B C 1
ATOM 3601 O O . LYS B 1 122 ? -9.133 15.141 19.547 1 94.88 122 LYS B O 1
ATOM 3606 N N . LEU B 1 123 ? -7.324 13.82 19.516 1 94.75 123 LEU B N 1
ATOM 3607 C CA . LEU B 1 123 ? -7.852 12.953 20.562 1 94.75 123 LEU B CA 1
ATOM 3608 C C . LEU B 1 123 ? -7.793 13.648 21.922 1 94.75 123 LEU B C 1
ATOM 3610 O O . LEU B 1 123 ? -6.828 14.352 22.219 1 94.75 123 LEU B O 1
ATOM 3614 N N . ALA B 1 124 ? -8.797 13.43 22.688 1 91.19 124 ALA B N 1
ATOM 3615 C CA . ALA B 1 124 ? -8.719 13.781 24.109 1 91.19 124 ALA B CA 1
ATOM 3616 C C . ALA B 1 124 ? -7.73 12.891 24.844 1 91.19 124 ALA B C 1
ATOM 3618 O O . ALA B 1 124 ? -7.504 11.742 24.453 1 91.19 124 ALA B O 1
ATOM 3619 N N . ASP B 1 125 ? -7.195 13.359 25.906 1 89.88 125 ASP B N 1
ATOM 3620 C CA . ASP B 1 125 ? -6.215 12.625 26.688 1 89.88 125 ASP B CA 1
ATOM 3621 C C . ASP B 1 125 ? -6.781 11.281 27.156 1 89.88 125 ASP B C 1
ATOM 3623 O O . ASP B 1 125 ? -6.074 10.273 27.156 1 89.88 125 ASP B O 1
ATOM 3627 N N . GLU B 1 126 ? -8.008 11.297 27.531 1 93.69 126 GLU B N 1
ATOM 3628 C CA . GLU B 1 126 ? -8.641 10.086 28.062 1 93.69 126 GLU B CA 1
ATOM 3629 C C . GLU B 1 126 ? -8.711 8.992 27 1 93.69 126 GLU B C 1
ATOM 3631 O O . GLU B 1 126 ? -8.586 7.809 27.297 1 93.69 126 GLU B O 1
ATOM 3636 N N . ILE B 1 127 ? -8.922 9.375 25.766 1 95 127 ILE B N 1
ATOM 3637 C CA . ILE B 1 127 ? -9.008 8.422 24.656 1 95 127 ILE B CA 1
ATOM 3638 C C . ILE B 1 127 ? -7.621 7.84 24.375 1 95 127 ILE B C 1
ATOM 3640 O O . ILE B 1 127 ? -7.488 6.648 24.094 1 95 127 ILE B O 1
ATOM 3644 N N . GLU B 1 128 ? -6.578 8.688 24.422 1 94.62 128 GLU B N 1
ATOM 3645 C CA . GLU B 1 128 ? -5.207 8.203 24.281 1 94.62 128 GLU B CA 1
ATOM 3646 C C . GLU B 1 128 ? -4.867 7.176 25.344 1 94.62 128 GLU B C 1
ATOM 3648 O O . GLU B 1 128 ? -4.227 6.16 25.062 1 94.62 128 GLU B O 1
ATOM 3653 N N . ASP B 1 129 ? -5.312 7.473 26.531 1 94.94 129 ASP B N 1
ATOM 3654 C CA . ASP B 1 129 ? -5.09 6.547 27.641 1 94.94 129 ASP B CA 1
ATOM 3655 C C . ASP B 1 129 ? -5.781 5.211 27.391 1 94.94 129 ASP B C 1
ATOM 3657 O O . ASP B 1 1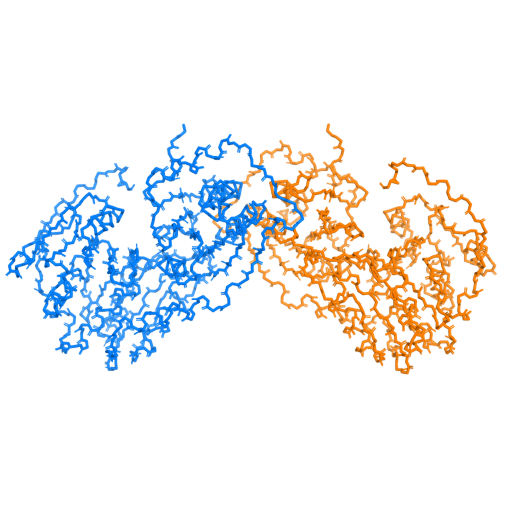29 ? -5.242 4.152 27.719 1 94.94 129 ASP B O 1
ATOM 3661 N N . GLU B 1 130 ? -6.973 5.301 26.844 1 96.62 130 GLU B N 1
ATOM 3662 C CA . GLU B 1 130 ? -7.711 4.082 26.531 1 96.62 130 GLU B CA 1
ATOM 3663 C C . GLU B 1 130 ? -6.98 3.248 25.484 1 96.62 130 GLU B C 1
ATOM 3665 O O . GLU B 1 130 ? -6.941 2.02 25.578 1 96.62 130 GLU B O 1
ATOM 3670 N N . ILE B 1 131 ? -6.418 3.891 24.516 1 97 131 ILE B N 1
ATOM 3671 C CA . ILE B 1 131 ? -5.684 3.199 23.469 1 97 131 ILE B CA 1
ATOM 3672 C C . ILE B 1 131 ? -4.445 2.529 24.047 1 97 131 ILE B C 1
ATOM 3674 O O . ILE B 1 131 ? -4.156 1.368 23.75 1 97 131 ILE B O 1
ATOM 3678 N N . GLU B 1 132 ? -3.732 3.273 24.891 1 95.56 132 GLU B N 1
ATOM 3679 C CA . GLU B 1 132 ? -2.551 2.717 25.531 1 95.56 132 GLU B CA 1
ATOM 3680 C C . GLU B 1 132 ? -2.908 1.496 26.375 1 95.56 132 GLU B C 1
ATOM 3682 O O . GLU B 1 132 ? -2.176 0.503 26.391 1 95.56 132 GLU B O 1
ATOM 3687 N N . ALA B 1 133 ? -4.012 1.603 27.078 1 95.94 133 ALA B N 1
ATOM 3688 C CA . ALA B 1 133 ? -4.469 0.483 27.906 1 95.94 133 ALA B CA 1
ATOM 3689 C C . ALA B 1 133 ? -4.809 -0.727 27.031 1 95.94 133 ALA B C 1
ATOM 3691 O O . ALA B 1 133 ? -4.539 -1.867 27.422 1 95.94 133 ALA B O 1
ATOM 3692 N N . ALA B 1 134 ? -5.375 -0.44 25.891 1 96.19 134 ALA B N 1
ATOM 3693 C CA . ALA B 1 134 ? -5.777 -1.507 24.984 1 96.19 134 ALA B CA 1
ATOM 3694 C C . ALA B 1 134 ? -4.562 -2.242 24.422 1 96.19 134 ALA B C 1
ATOM 3696 O O . ALA B 1 134 ? -4.66 -3.408 24.031 1 96.19 134 ALA B O 1
ATOM 3697 N N . MET B 1 135 ? -3.445 -1.598 24.359 1 95.56 135 MET B N 1
ATOM 3698 C CA . MET B 1 135 ? -2.223 -2.199 23.828 1 95.56 135 MET B CA 1
ATOM 3699 C C . MET B 1 135 ? -1.748 -3.338 24.734 1 95.56 135 MET B C 1
ATOM 3701 O O . MET B 1 135 ? -0.969 -4.191 24.297 1 95.56 135 MET B O 1
ATOM 3705 N N . GLN B 1 136 ? -2.201 -3.357 25.953 1 93.88 136 GLN B N 1
ATOM 3706 C CA . GLN B 1 136 ? -1.76 -4.355 26.922 1 93.88 136 GLN B CA 1
ATOM 3707 C C . GLN B 1 136 ? -2.602 -5.625 26.828 1 93.88 136 GLN B C 1
ATOM 3709 O O . GLN B 1 136 ? -2.301 -6.625 27.484 1 93.88 136 GLN B O 1
ATOM 3714 N N . ARG B 1 137 ? -3.631 -5.559 26.016 1 90.19 137 ARG B N 1
ATOM 3715 C CA . ARG B 1 137 ? -4.508 -6.715 25.844 1 90.19 137 ARG B CA 1
ATOM 3716 C C . ARG B 1 137 ? -4.262 -7.395 24.5 1 90.19 137 ARG B C 1
ATOM 3718 O O . ARG B 1 137 ? -3.832 -6.75 23.547 1 90.19 137 ARG B O 1
ATOM 3725 N N . PRO B 1 138 ? -4.48 -8.719 24.531 1 88.81 138 PRO B N 1
ATOM 3726 C CA . PRO B 1 138 ? -4.383 -9.375 23.234 1 88.81 138 PRO B CA 1
ATOM 3727 C C . PRO B 1 138 ? -5.422 -8.859 22.234 1 88.81 138 PRO B C 1
ATOM 3729 O O . PRO B 1 138 ? -6.559 -8.57 22.609 1 88.81 138 PRO B O 1
ATOM 3732 N N . HIS B 1 139 ? -4.953 -8.727 21.062 1 88.69 139 HIS B N 1
ATOM 3733 C CA . HIS B 1 139 ? -5.871 -8.289 20.016 1 88.69 139 HIS B CA 1
ATOM 3734 C C . HIS B 1 139 ? -6.527 -9.484 19.328 1 88.69 139 HIS B C 1
ATOM 3736 O O . HIS B 1 139 ? -5.852 -10.445 18.953 1 88.69 139 HIS B O 1
ATOM 3742 N N . ALA B 1 140 ? -7.852 -9.469 19.344 1 84.38 140 ALA B N 1
ATOM 3743 C CA . ALA B 1 140 ? -8.57 -10.516 18.625 1 84.38 140 ALA B CA 1
ATOM 3744 C C . ALA B 1 140 ? -8.562 -10.25 17.125 1 84.38 140 ALA B C 1
ATOM 3746 O O . ALA B 1 140 ? -8.898 -9.148 16.672 1 84.38 140 ALA B O 1
ATOM 3747 N N . GLY B 1 141 ? -8.102 -11.18 16.406 1 90.62 141 GLY B N 1
ATOM 3748 C CA . GLY B 1 141 ? -8.156 -11.031 14.953 1 90.62 141 GLY B CA 1
ATOM 3749 C C . GLY B 1 141 ? -9.547 -11.242 14.391 1 90.62 141 GLY B C 1
ATOM 3750 O O . GLY B 1 141 ? -10.438 -11.75 15.086 1 90.62 141 GLY B O 1
ATOM 3751 N N . THR B 1 142 ? -9.789 -10.664 13.242 1 96.75 142 THR B N 1
ATOM 3752 C CA . THR B 1 142 ? -11.023 -10.898 12.5 1 96.75 142 THR B CA 1
ATOM 3753 C C . THR B 1 142 ? -10.781 -11.859 11.336 1 96.75 142 THR B C 1
ATOM 3755 O O . THR B 1 142 ? -9.641 -12.062 10.922 1 96.75 142 THR B O 1
ATOM 3758 N N . THR B 1 143 ? -11.867 -12.539 10.883 1 97.81 143 THR B N 1
ATOM 3759 C CA . THR B 1 143 ? -11.75 -13.531 9.82 1 97.81 143 THR B CA 1
ATOM 3760 C C . THR B 1 143 ? -12.828 -13.312 8.758 1 97.81 143 THR B C 1
ATOM 3762 O O . THR B 1 143 ? -13.82 -12.633 9.008 1 97.81 143 THR B O 1
ATOM 3765 N N . GLY B 1 144 ? -12.539 -13.875 7.594 1 97.38 144 GLY B N 1
ATOM 3766 C CA . GLY B 1 144 ? -13.531 -13.867 6.535 1 97.38 144 GLY B CA 1
ATOM 3767 C C . GLY B 1 144 ? -14.016 -12.477 6.172 1 97.38 144 GLY B C 1
ATOM 3768 O O . GLY B 1 144 ? -13.203 -11.586 5.922 1 97.38 144 GLY B O 1
ATOM 3769 N N . ARG B 1 145 ? -15.297 -12.281 6.258 1 97 145 ARG B N 1
ATOM 3770 C CA . ARG B 1 145 ? -15.922 -11.047 5.793 1 97 145 ARG B CA 1
ATOM 3771 C C . ARG B 1 145 ? -15.719 -9.914 6.797 1 97 145 ARG B C 1
ATOM 3773 O O . ARG B 1 145 ? -15.953 -8.75 6.48 1 97 145 ARG B O 1
ATOM 3780 N N . GLU B 1 146 ? -15.219 -10.203 7.973 1 97.38 146 GLU B N 1
ATOM 3781 C CA . GLU B 1 146 ? -15.023 -9.188 9 1 97.38 146 GLU B CA 1
ATOM 3782 C C . GLU B 1 146 ? -13.68 -8.484 8.828 1 97.38 146 GLU B C 1
ATOM 3784 O O . GLU B 1 146 ? -13.43 -7.453 9.461 1 97.38 146 GLU B O 1
ATOM 3789 N N . VAL B 1 147 ? -12.828 -9.008 7.945 1 98.44 147 VAL B N 1
ATOM 3790 C CA . VAL B 1 147 ? -11.531 -8.398 7.668 1 98.44 147 VAL B CA 1
ATOM 3791 C C . VAL B 1 147 ? -11.734 -7.082 6.914 1 98.44 147 VAL B C 1
ATOM 3793 O O . VAL B 1 147 ? -12.562 -7 6.008 1 98.44 147 VAL B O 1
ATOM 3796 N N . GLY B 1 148 ? -11.008 -6.031 7.348 1 98.56 148 GLY B N 1
ATOM 3797 C CA . GLY B 1 148 ? -11.094 -4.746 6.676 1 98.56 148 GLY B CA 1
ATOM 3798 C C . GLY B 1 148 ? -10.344 -4.711 5.355 1 98.56 148 GLY B C 1
ATOM 3799 O O . GLY B 1 148 ? -9.461 -5.531 5.117 1 98.56 148 GLY B O 1
ATOM 3800 N N . ARG B 1 149 ? -10.703 -3.752 4.543 1 98.56 149 ARG B N 1
ATOM 3801 C CA . ARG B 1 149 ? -10.047 -3.514 3.26 1 98.56 149 ARG B CA 1
ATOM 3802 C C . ARG B 1 149 ? -9 -2.414 3.375 1 98.56 149 ARG B C 1
ATOM 3804 O O . ARG B 1 149 ? -9.086 -1.552 4.25 1 98.56 149 ARG B O 1
ATOM 3811 N N . ILE B 1 150 ? -8.016 -2.525 2.58 1 98.75 150 ILE B N 1
ATOM 3812 C CA . ILE B 1 150 ? -7.051 -1.449 2.379 1 98.75 150 ILE B CA 1
ATOM 3813 C C . ILE B 1 150 ? -7.141 -0.938 0.942 1 98.75 150 ILE B C 1
ATOM 3815 O O . ILE B 1 150 ? -6.863 -1.679 -0.005 1 98.75 150 ILE B O 1
ATOM 3819 N N . ARG B 1 151 ? -7.59 0.292 0.771 1 98.12 151 ARG B N 1
ATOM 3820 C CA . ARG B 1 151 ? -7.777 0.86 -0.56 1 98.12 151 ARG B CA 1
ATOM 3821 C C . ARG B 1 151 ? -7.086 2.215 -0.68 1 98.12 151 ARG B C 1
ATOM 3823 O O . ARG B 1 151 ? -6.949 2.938 0.309 1 98.12 151 ARG B O 1
ATOM 3830 N N . ARG B 1 152 ? -6.648 2.518 -1.862 1 97.81 152 ARG B N 1
ATOM 3831 C CA . ARG B 1 152 ? -6.102 3.842 -2.137 1 97.81 152 ARG B CA 1
ATOM 3832 C C . ARG B 1 152 ? -7.199 4.902 -2.125 1 97.81 152 ARG B C 1
ATOM 3834 O O . ARG B 1 152 ? -8.273 4.695 -2.691 1 97.81 152 ARG B O 1
ATOM 3841 N N . PHE B 1 153 ? -6.934 5.969 -1.425 1 98.31 153 PHE B N 1
ATOM 3842 C CA . PHE B 1 153 ? -7.812 7.133 -1.472 1 98.31 153 PHE B CA 1
ATOM 3843 C C . PHE B 1 153 ? -7.453 8.031 -2.646 1 98.31 153 PHE B C 1
ATOM 3845 O O . PHE B 1 153 ? -6.746 9.031 -2.479 1 98.31 153 PHE B O 1
ATOM 3852 N N . ALA B 1 154 ? -7.98 7.898 -3.828 1 95.5 154 ALA B N 1
ATOM 3853 C CA . ALA B 1 154 ? -7.492 8.406 -5.105 1 95.5 154 ALA B CA 1
ATOM 3854 C C . ALA B 1 154 ? -7.68 9.922 -5.199 1 95.5 154 ALA B C 1
ATOM 3856 O O . ALA B 1 154 ? -6.879 10.617 -5.832 1 95.5 154 ALA B O 1
ATOM 3857 N N . ASP B 1 155 ? -8.664 10.539 -4.578 1 97.56 155 ASP B N 1
ATOM 3858 C CA . ASP B 1 155 ? -8.898 11.969 -4.773 1 97.56 155 ASP B CA 1
ATOM 3859 C C . ASP B 1 155 ? -8.664 12.75 -3.482 1 97.56 155 ASP B C 1
ATOM 3861 O O . ASP B 1 155 ? -9.219 13.828 -3.291 1 97.56 155 ASP B O 1
ATOM 3865 N N . ALA B 1 156 ? -7.852 12.156 -2.59 1 98.5 156 ALA B N 1
ATOM 3866 C CA . ALA B 1 156 ? -7.57 12.758 -1.293 1 98.5 156 ALA B CA 1
ATOM 3867 C C . ALA B 1 156 ? -7 14.164 -1.46 1 98.5 156 ALA B C 1
ATOM 3869 O O . ALA B 1 156 ? -7.508 15.125 -0.87 1 98.5 156 ALA B O 1
ATOM 3870 N N . GLU B 1 157 ? -5.969 14.359 -2.291 1 98.25 157 GLU B N 1
ATOM 3871 C CA . GLU B 1 157 ? -5.316 15.648 -2.5 1 98.25 157 GLU B CA 1
ATOM 3872 C C . GLU B 1 157 ? -6.281 16.672 -3.098 1 98.25 157 GLU B C 1
ATOM 3874 O O . GLU B 1 157 ? -6.344 17.812 -2.641 1 98.25 157 GLU B O 1
ATOM 3879 N N . ASP B 1 158 ? -7.055 16.25 -4.082 1 98.5 158 ASP B N 1
ATOM 3880 C CA . ASP B 1 158 ? -7.969 17.141 -4.785 1 98.5 158 ASP B CA 1
ATOM 3881 C C . ASP B 1 158 ? -9.031 17.703 -3.842 1 98.5 158 ASP B C 1
ATOM 3883 O O . ASP B 1 158 ? -9.383 18.875 -3.922 1 98.5 158 ASP B O 1
ATOM 3887 N N . ARG B 1 159 ? -9.547 16.844 -3.006 1 98.69 159 ARG B N 1
ATOM 3888 C CA . ARG B 1 159 ? -10.57 17.266 -2.059 1 98.69 159 ARG B CA 1
ATOM 3889 C C . ARG B 1 159 ? -10.047 18.375 -1.147 1 98.69 159 ARG B C 1
ATOM 3891 O O . ARG B 1 159 ? -10.75 19.344 -0.876 1 98.69 159 ARG B O 1
ATOM 3898 N N . TYR B 1 160 ? -8.852 18.219 -0.729 1 98.88 160 TYR B N 1
ATOM 3899 C CA . TYR B 1 160 ? -8.25 19.203 0.161 1 98.88 160 TYR B CA 1
ATOM 3900 C C . TYR B 1 160 ? -7.934 20.484 -0.588 1 98.88 160 TYR B C 1
ATOM 3902 O O . TYR B 1 160 ? -8.133 21.594 -0.06 1 98.88 160 TYR B O 1
ATOM 3910 N N . VAL B 1 161 ? -7.461 20.406 -1.802 1 98.88 161 VAL B N 1
ATOM 3911 C CA . VAL B 1 161 ? -7.172 21.578 -2.627 1 98.88 161 VAL B CA 1
ATOM 3912 C C . VAL B 1 161 ? -8.445 22.391 -2.824 1 98.88 161 VAL B C 1
ATOM 3914 O O . VAL B 1 161 ? -8.43 23.609 -2.65 1 98.88 161 VAL B O 1
ATOM 3917 N N . VAL B 1 162 ? -9.508 21.734 -3.129 1 98.81 162 VAL B N 1
ATOM 3918 C CA . VAL B 1 162 ? -10.781 22.406 -3.352 1 98.81 162 VAL B CA 1
ATOM 3919 C C . VAL B 1 162 ? -11.234 23.094 -2.066 1 98.81 162 VAL B C 1
ATOM 3921 O O . VAL B 1 162 ? -11.719 24.219 -2.098 1 98.81 162 VAL B O 1
ATOM 3924 N N . HIS B 1 163 ? -11.078 22.406 -0.963 1 98.88 163 HIS B N 1
ATOM 3925 C CA . HIS B 1 163 ? -11.406 23 0.331 1 98.88 163 HIS B CA 1
ATOM 3926 C C . HIS B 1 163 ? -10.617 24.281 0.569 1 98.88 163 HIS B C 1
ATOM 3928 O O . HIS B 1 163 ? -11.203 25.328 0.892 1 98.88 163 HIS B O 1
ATOM 3934 N N . LEU B 1 164 ? -9.32 24.234 0.378 1 98.94 164 LEU B N 1
ATOM 3935 C CA . LEU B 1 164 ? -8.445 25.375 0.618 1 98.94 164 LEU B CA 1
ATOM 3936 C C . LEU B 1 164 ? -8.859 26.562 -0.25 1 98.94 164 LEU B C 1
ATOM 3938 O O . LEU B 1 164 ? -8.961 27.688 0.238 1 98.94 164 LEU B O 1
ATOM 3942 N N . LEU B 1 165 ? -9.109 26.266 -1.514 1 98.88 165 LEU B N 1
ATOM 3943 C CA . LEU B 1 165 ? -9.508 27.328 -2.426 1 98.88 165 LEU B CA 1
ATOM 3944 C C . LEU B 1 165 ? -10.836 27.953 -1.992 1 98.88 165 LEU B C 1
ATOM 3946 O O . LEU B 1 165 ? -11.023 29.156 -2.09 1 98.88 165 LEU B O 1
ATOM 3950 N N . GLY B 1 166 ? -11.727 27.141 -1.539 1 98.75 166 GLY B N 1
ATOM 3951 C CA . GLY B 1 166 ? -13.023 27.609 -1.09 1 98.75 166 GLY B CA 1
ATOM 3952 C C . GLY B 1 166 ? -12.938 28.562 0.087 1 98.75 166 GLY B C 1
ATOM 3953 O O . GLY B 1 166 ? -13.781 29.453 0.238 1 98.75 166 GLY B O 1
ATOM 3954 N N . THR B 1 167 ? -11.945 28.453 0.917 1 98.69 167 THR B N 1
ATOM 3955 C CA . THR B 1 167 ? -11.82 29.266 2.119 1 98.69 167 THR B CA 1
ATOM 3956 C C . THR B 1 167 ? -11.508 30.719 1.758 1 98.69 167 THR B C 1
ATOM 3958 O O . THR B 1 167 ? -11.656 31.625 2.592 1 98.69 167 THR B O 1
ATOM 3961 N N . LEU B 1 168 ? -11.062 30.969 0.544 1 98.44 168 LEU B N 1
ATOM 3962 C CA . LEU B 1 168 ? -10.68 32.312 0.121 1 98.44 168 LEU B CA 1
ATOM 3963 C C . LEU B 1 168 ? -11.906 33.156 -0.229 1 98.44 168 LEU B C 1
ATOM 3965 O O . LEU B 1 168 ? -11.812 34.375 -0.372 1 98.44 168 LEU B O 1
ATOM 3969 N N . GLU B 1 169 ? -13.047 32.5 -0.381 1 96.94 169 GLU B N 1
ATOM 3970 C CA . GLU B 1 169 ? -14.32 33.188 -0.627 1 96.94 169 GLU B CA 1
ATOM 3971 C C . GLU B 1 169 ? -14.227 34.125 -1.825 1 96.94 169 GLU B C 1
ATOM 3973 O O . GLU B 1 169 ? -14.633 35.281 -1.742 1 96.94 169 GLU B O 1
ATOM 3978 N N . GLY B 1 170 ? -13.516 33.688 -2.832 1 96.69 170 GLY B N 1
ATOM 3979 C CA . GLY B 1 170 ? -13.492 34.438 -4.094 1 96.69 170 GLY B CA 1
ATOM 3980 C C . GLY B 1 170 ? -12.281 35.344 -4.238 1 96.69 170 GLY B C 1
ATOM 3981 O O . GLY B 1 170 ? -12.016 35.844 -5.324 1 96.69 170 GLY B O 1
ATOM 3982 N N . VAL B 1 171 ? -11.547 35.562 -3.152 1 98.06 171 VAL B N 1
ATOM 3983 C CA . VAL B 1 171 ? -10.336 36.375 -3.258 1 98.06 171 VAL B CA 1
ATOM 3984 C C . VAL B 1 171 ? -9.328 35.656 -4.16 1 98.06 171 VAL B C 1
ATOM 3986 O O . VAL B 1 171 ? -9.094 34.469 -4.02 1 98.06 171 VAL B O 1
ATOM 3989 N N . ARG B 1 172 ? -8.797 36.406 -5.09 1 98.5 172 ARG B N 1
ATOM 3990 C CA . ARG B 1 172 ? -7.766 35.906 -5.988 1 98.5 172 ARG B CA 1
ATOM 3991 C C . ARG B 1 172 ? -6.398 36.469 -5.633 1 98.5 172 ARG B C 1
ATOM 3993 O O . ARG B 1 172 ? -6.305 37.531 -5.023 1 98.5 172 ARG B O 1
ATOM 4000 N N . LEU B 1 173 ? -5.352 35.75 -6.035 1 98.81 173 LEU B N 1
ATOM 4001 C CA . LEU B 1 173 ? -3.998 36.188 -5.684 1 98.81 173 LEU B CA 1
ATOM 4002 C C . LEU B 1 173 ? -3.232 36.625 -6.918 1 98.81 173 LEU B C 1
ATOM 4004 O O . LEU B 1 173 ? -1.999 36.625 -6.926 1 98.81 173 LEU B O 1
ATOM 4008 N N . ASP B 1 174 ? -3.986 37 -7.918 1 98.19 174 ASP B N 1
ATOM 4009 C CA . ASP B 1 174 ? -3.359 37.531 -9.133 1 98.19 174 ASP B CA 1
ATOM 4010 C C . ASP B 1 174 ? -2.443 38.688 -8.828 1 98.19 174 ASP B C 1
ATOM 4012 O O . ASP B 1 174 ? -2.805 39.594 -8.055 1 98.19 174 ASP B O 1
ATOM 4016 N N . GLY B 1 175 ? -1.245 38.688 -9.508 1 97.5 175 GLY B N 1
ATOM 4017 C CA . GLY B 1 175 ? -0.308 39.781 -9.344 1 97.5 175 GLY B CA 1
ATOM 4018 C C . GLY B 1 175 ? 0.652 39.594 -8.188 1 97.5 175 GLY B C 1
ATOM 4019 O O . GLY B 1 175 ? 1.648 40.312 -8.07 1 97.5 175 GLY B O 1
ATOM 4020 N N . LEU B 1 176 ? 0.443 38.656 -7.312 1 98.62 176 LEU B N 1
ATOM 4021 C CA . LEU B 1 176 ? 1.337 38.344 -6.199 1 98.62 176 LEU B CA 1
ATOM 4022 C C . LEU B 1 176 ? 2.355 37.281 -6.59 1 98.62 176 LEU B C 1
ATOM 4024 O O . LEU B 1 176 ? 2.002 36.281 -7.203 1 98.62 176 LEU B O 1
ATOM 4028 N N . HIS B 1 177 ? 3.57 37.562 -6.332 1 98.88 177 HIS B N 1
ATOM 4029 C CA . HIS B 1 177 ? 4.633 36.562 -6.438 1 98.88 177 HIS B CA 1
ATOM 4030 C C . HIS B 1 177 ? 4.984 35.969 -5.07 1 98.88 177 HIS B C 1
ATOM 4032 O O . HIS B 1 177 ? 5.422 36.688 -4.176 1 98.88 177 HIS B O 1
ATOM 4038 N N . VAL B 1 178 ? 4.793 34.688 -4.938 1 98.94 178 VAL B N 1
ATOM 4039 C CA . VAL B 1 178 ? 4.98 34.031 -3.654 1 98.94 178 VAL B CA 1
ATOM 4040 C C . VAL B 1 178 ? 6.09 33 -3.775 1 98.94 178 VAL B C 1
ATOM 4042 O O . VAL B 1 178 ? 6.086 32.156 -4.699 1 98.94 178 VAL B O 1
ATOM 4045 N N . VAL B 1 179 ? 7.055 33.031 -2.865 1 98.94 179 VAL B N 1
ATOM 4046 C CA . VAL B 1 179 ? 8.023 31.938 -2.729 1 98.94 179 VAL B CA 1
ATOM 4047 C C . VAL B 1 179 ? 7.527 30.938 -1.683 1 98.94 179 VAL B C 1
ATOM 4049 O O . VAL B 1 179 ? 7.188 31.328 -0.562 1 98.94 179 VAL B O 1
ATOM 4052 N N . LEU B 1 180 ? 7.434 29.672 -2.072 1 98.94 180 LEU B N 1
ATOM 4053 C CA . LEU B 1 180 ? 6.984 28.625 -1.165 1 98.94 180 LEU B CA 1
ATOM 4054 C C . LEU B 1 180 ? 8.133 27.688 -0.805 1 98.94 180 LEU B C 1
ATOM 4056 O O . LEU B 1 180 ? 8.773 27.109 -1.688 1 98.94 180 LEU B O 1
ATOM 4060 N N . ASP B 1 181 ? 8.422 27.609 0.468 1 98.94 181 ASP B N 1
ATOM 4061 C CA . ASP B 1 181 ? 9.32 26.594 1.012 1 98.94 181 ASP B CA 1
ATOM 4062 C C . ASP B 1 181 ? 8.539 25.422 1.581 1 98.94 181 ASP B C 1
ATOM 4064 O O . ASP B 1 181 ? 7.945 25.516 2.654 1 98.94 181 ASP B O 1
ATOM 4068 N N . CYS B 1 182 ? 8.656 24.281 0.932 1 98.94 182 CYS B N 1
ATOM 4069 C CA . CYS B 1 182 ? 7.805 23.156 1.282 1 98.94 182 CYS B CA 1
ATOM 4070 C C . CYS B 1 182 ? 8.547 22.172 2.17 1 98.94 182 CYS B C 1
ATOM 4072 O O . CYS B 1 182 ? 8.07 21.062 2.408 1 98.94 182 CYS B O 1
ATOM 4074 N N . ALA B 1 183 ? 9.766 22.5 2.578 1 98.88 183 ALA B N 1
ATOM 4075 C CA . ALA B 1 183 ? 10.547 21.75 3.564 1 98.88 183 ALA B CA 1
ATOM 4076 C C . ALA B 1 183 ? 10.828 20.328 3.086 1 98.88 183 ALA B C 1
ATOM 4078 O O . ALA B 1 183 ? 11.086 19.438 3.895 1 98.88 183 ALA B O 1
ATOM 4079 N N . HIS B 1 184 ? 10.672 20.078 1.828 1 98.81 184 HIS B N 1
ATOM 4080 C CA . HIS B 1 184 ? 10.711 18.719 1.288 1 98.81 184 HIS B CA 1
ATOM 4081 C C . HIS B 1 184 ? 9.734 17.812 2.02 1 98.81 184 HIS B C 1
ATOM 4083 O O . HIS B 1 184 ? 10.023 16.625 2.25 1 98.81 184 HIS B O 1
ATOM 4089 N N . GLY B 1 185 ? 8.578 18.422 2.457 1 98.88 185 GLY B N 1
ATOM 4090 C CA . GLY B 1 185 ? 7.598 17.703 3.258 1 98.88 185 GLY B CA 1
ATOM 4091 C C . GLY B 1 185 ? 6.301 17.438 2.52 1 98.88 185 GLY B C 1
ATOM 4092 O O . GLY B 1 185 ? 6.293 17.312 1.293 1 98.88 185 GLY B O 1
ATOM 4093 N N . ALA B 1 186 ? 5.25 17.297 3.258 1 98.88 186 ALA B N 1
ATOM 4094 C CA . ALA B 1 186 ? 3.947 16.875 2.754 1 98.88 186 ALA B CA 1
ATOM 4095 C C . ALA B 1 186 ? 3.281 17.984 1.94 1 98.88 186 ALA B C 1
ATOM 4097 O O . ALA B 1 186 ? 2.324 17.734 1.204 1 98.88 186 ALA B O 1
ATOM 4098 N N . ALA B 1 187 ? 3.799 19.172 2.049 1 98.75 187 ALA B N 1
ATOM 4099 C CA . ALA B 1 187 ? 3.211 20.297 1.326 1 98.75 187 ALA B CA 1
ATOM 4100 C C . ALA B 1 187 ? 3.744 20.375 -0.102 1 98.75 187 ALA B C 1
ATOM 4102 O O . ALA B 1 187 ? 3.271 21.172 -0.906 1 98.75 187 ALA B O 1
ATOM 4103 N N . ALA B 1 188 ? 4.699 19.562 -0.472 1 98.62 188 ALA B N 1
ATOM 4104 C CA . ALA B 1 188 ? 5.48 19.688 -1.699 1 98.62 188 ALA B CA 1
ATOM 4105 C C . ALA B 1 188 ? 4.574 19.703 -2.928 1 98.62 188 ALA B C 1
ATOM 4107 O O . ALA B 1 188 ? 4.855 20.391 -3.906 1 98.62 188 ALA B O 1
ATOM 4108 N N . GLY B 1 189 ? 3.533 18.953 -2.896 1 97.94 189 GLY B N 1
ATOM 4109 C CA . GLY B 1 189 ? 2.617 18.906 -4.023 1 97.94 189 GLY B CA 1
ATOM 4110 C C . GLY B 1 189 ? 1.489 19.922 -3.916 1 97.94 189 GLY B C 1
ATOM 4111 O O . GLY B 1 189 ? 1.329 20.766 -4.789 1 97.94 189 GLY B O 1
ATOM 4112 N N . ILE B 1 190 ? 0.859 20.016 -2.803 1 98.75 190 ILE B N 1
ATOM 4113 C CA . ILE B 1 190 ? -0.419 20.703 -2.625 1 98.75 190 ILE B CA 1
ATOM 4114 C C . ILE B 1 190 ? -0.192 22.203 -2.512 1 98.75 190 ILE B C 1
ATOM 4116 O O . ILE B 1 190 ? -0.94 23 -3.09 1 98.75 190 ILE B O 1
ATOM 4120 N N . SER B 1 191 ? 0.792 22.625 -1.812 1 98.88 191 SER B N 1
ATOM 4121 C CA . SER B 1 191 ? 0.981 24.047 -1.555 1 98.88 191 SER B CA 1
ATOM 4122 C C . SER B 1 191 ? 1.219 24.812 -2.85 1 98.88 191 SER B C 1
ATOM 4124 O O . SER B 1 191 ? 0.5 25.766 -3.15 1 98.88 191 SER B O 1
ATOM 4126 N N . PRO B 1 192 ? 2.213 24.359 -3.703 1 98.94 192 PRO B N 1
ATOM 4127 C CA . PRO B 1 192 ? 2.375 25.078 -4.973 1 98.94 192 PRO B CA 1
ATOM 4128 C C . PRO B 1 192 ? 1.113 25.047 -5.832 1 98.94 192 PRO B C 1
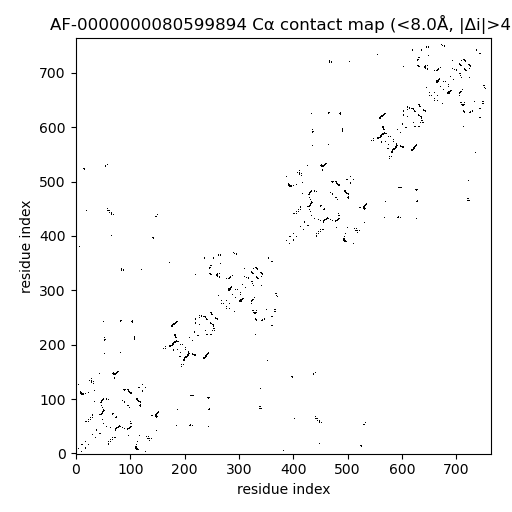ATOM 4130 O O . PRO B 1 192 ? 0.771 26.031 -6.473 1 98.94 192 PRO B O 1
ATOM 4133 N N . GLU B 1 193 ? 0.413 23.922 -5.805 1 98.81 193 GLU B N 1
ATOM 4134 C CA . GLU B 1 193 ? -0.791 23.781 -6.617 1 98.81 193 GLU B CA 1
ATOM 4135 C C . GLU B 1 193 ? -1.863 24.781 -6.195 1 98.81 193 GLU B C 1
ATOM 4137 O O . GLU B 1 193 ? -2.42 25.5 -7.031 1 98.81 193 GLU B O 1
ATOM 4142 N N . VAL B 1 194 ? -2.119 24.891 -4.957 1 98.81 194 VAL B N 1
ATOM 4143 C CA . VAL B 1 194 ? -3.256 25.672 -4.492 1 98.81 194 VAL B CA 1
ATOM 4144 C C . VAL B 1 194 ? -2.945 27.156 -4.637 1 98.81 194 VAL B C 1
ATOM 4146 O O . VAL B 1 194 ? -3.834 27.969 -4.945 1 98.81 194 VAL B O 1
ATOM 4149 N N . PHE B 1 195 ? -1.728 27.609 -4.402 1 98.94 195 PHE B N 1
ATOM 4150 C CA . PHE B 1 195 ? -1.357 29.016 -4.598 1 98.94 195 PHE B CA 1
ATOM 4151 C C . PHE B 1 195 ? -1.453 29.391 -6.07 1 98.94 195 PHE B C 1
ATOM 4153 O O . PHE B 1 195 ? -1.939 30.469 -6.406 1 98.94 195 PHE B O 1
ATOM 4160 N N . SER B 1 196 ? -0.972 28.469 -6.961 1 98.88 196 SER B N 1
ATOM 4161 C CA . SER B 1 196 ? -1.085 28.703 -8.398 1 98.88 196 SER B CA 1
ATOM 4162 C C . SER B 1 196 ? -2.545 28.766 -8.828 1 98.88 196 SER B C 1
ATOM 4164 O O . SER B 1 196 ? -2.928 29.656 -9.594 1 98.88 196 SER B O 1
ATOM 4166 N N . ASP B 1 197 ? -3.314 27.859 -8.32 1 98.81 197 ASP B N 1
ATOM 4167 C CA . ASP B 1 197 ? -4.73 27.812 -8.672 1 98.81 197 ASP B CA 1
ATOM 4168 C C . ASP B 1 197 ? -5.453 29.062 -8.18 1 98.81 197 ASP B C 1
ATOM 4170 O O . ASP B 1 197 ? -6.434 29.5 -8.789 1 98.81 197 ASP B O 1
ATOM 4174 N N . ALA B 1 198 ? -4.969 29.641 -7.113 1 98.81 198 ALA B N 1
ATOM 4175 C CA . ALA B 1 198 ? -5.559 30.859 -6.574 1 98.81 198 ALA B CA 1
ATOM 4176 C C . ALA B 1 198 ? -5.133 32.062 -7.391 1 98.81 198 ALA B C 1
ATOM 4178 O O . ALA B 1 198 ? -5.668 33.156 -7.211 1 98.81 198 ALA B O 1
ATOM 4179 N N . GLY B 1 199 ? -4.113 31.906 -8.234 1 98.81 199 GLY B N 1
ATOM 4180 C CA . GLY B 1 199 ? -3.762 32.969 -9.172 1 98.81 199 GLY B CA 1
ATOM 4181 C C . GLY B 1 199 ? -2.352 33.5 -8.977 1 98.81 199 GLY B C 1
ATOM 4182 O O . GLY B 1 199 ? -1.854 34.281 -9.789 1 98.81 199 GLY B O 1
ATOM 4183 N N . ALA B 1 200 ? -1.641 33.062 -7.988 1 98.88 200 ALA B N 1
ATOM 4184 C CA . ALA B 1 200 ? -0.327 33.625 -7.66 1 98.88 200 ALA B CA 1
ATOM 4185 C C . ALA B 1 200 ? 0.737 33.094 -8.625 1 98.88 200 ALA B C 1
ATOM 4187 O O . ALA B 1 200 ? 0.642 31.969 -9.117 1 98.88 200 ALA B O 1
ATOM 4188 N N . LYS B 1 201 ? 1.705 33.938 -8.93 1 98.88 201 LYS B N 1
ATOM 4189 C CA . LYS B 1 201 ? 2.979 33.438 -9.438 1 98.88 201 LYS B CA 1
ATOM 4190 C C . LYS B 1 201 ? 3.779 32.75 -8.328 1 98.88 201 LYS B C 1
ATOM 4192 O O . LYS B 1 201 ? 3.951 33.312 -7.246 1 98.88 201 LYS B O 1
ATOM 4197 N N . VAL B 1 202 ? 4.305 31.531 -8.594 1 98.88 202 VAL B N 1
ATOM 4198 C CA . VAL B 1 202 ? 4.91 30.781 -7.508 1 98.88 202 VAL B CA 1
ATOM 4199 C C . VAL B 1 202 ? 6.348 30.422 -7.867 1 98.88 202 VAL B C 1
ATOM 4201 O O . VAL B 1 202 ? 6.637 30.031 -9 1 98.88 202 VAL B O 1
ATOM 4204 N N . THR B 1 203 ? 7.254 30.703 -7.027 1 98.94 203 THR B N 1
ATOM 4205 C CA . THR B 1 203 ? 8.578 30.109 -6.977 1 98.94 203 THR B CA 1
ATOM 4206 C C . THR B 1 203 ? 8.688 29.125 -5.812 1 98.94 203 THR B C 1
ATOM 4208 O O . THR B 1 203 ? 8.375 29.469 -4.672 1 98.94 203 THR B O 1
ATOM 4211 N N . VAL B 1 204 ? 9.094 27.875 -6.098 1 98.88 204 VAL B N 1
ATOM 4212 C CA . VAL B 1 204 ? 9.016 26.844 -5.07 1 98.88 204 VAL B CA 1
ATOM 4213 C C . VAL B 1 204 ? 10.422 26.344 -4.73 1 98.88 204 VAL B C 1
ATOM 4215 O O . VAL B 1 204 ? 11.258 26.156 -5.621 1 98.88 204 VAL B O 1
ATOM 4218 N N . ILE B 1 205 ? 10.734 26.234 -3.496 1 98.81 205 ILE B N 1
ATOM 4219 C CA . ILE B 1 205 ? 11.945 25.578 -3.016 1 98.81 205 ILE B CA 1
ATOM 4220 C C . ILE B 1 205 ? 11.578 24.469 -2.027 1 98.81 205 ILE B C 1
ATOM 4222 O O . ILE B 1 205 ? 10.453 24.438 -1.522 1 98.81 205 ILE B O 1
ATOM 4226 N N . GLY B 1 206 ? 12.508 23.578 -1.767 1 98.5 206 GLY B N 1
ATOM 4227 C CA . GLY B 1 206 ? 12.258 22.484 -0.826 1 98.5 206 GLY B CA 1
ATOM 4228 C C . GLY B 1 206 ? 11.109 21.594 -1.244 1 98.5 206 GLY B C 1
ATOM 4229 O O . GLY B 1 206 ? 10.32 21.156 -0.406 1 98.5 206 GLY B O 1
ATOM 4230 N N . ASN B 1 207 ? 10.906 21.266 -2.523 1 98.38 207 ASN B N 1
ATOM 4231 C CA . ASN B 1 207 ? 9.734 20.531 -2.986 1 98.38 207 ASN B CA 1
ATOM 4232 C C . ASN B 1 207 ? 10.125 19.25 -3.729 1 98.38 207 ASN B C 1
ATOM 4234 O O . ASN B 1 207 ? 9.414 18.812 -4.629 1 98.38 207 ASN B O 1
ATOM 4238 N N . ASP B 1 208 ? 11.258 18.703 -3.379 1 98.31 208 ASP B N 1
ATOM 4239 C CA . ASP B 1 208 ? 11.734 17.469 -3.973 1 98.31 208 ASP B CA 1
ATOM 4240 C C . ASP B 1 208 ? 12.047 16.422 -2.898 1 98.31 208 ASP B C 1
ATOM 4242 O O . ASP B 1 208 ? 13.203 16.031 -2.73 1 98.31 208 ASP B O 1
ATOM 4246 N N . PRO B 1 209 ? 11.023 15.938 -2.229 1 98.75 209 PRO B N 1
ATOM 4247 C CA . PRO B 1 209 ? 11.266 14.961 -1.165 1 98.75 209 PRO B CA 1
ATOM 4248 C C . PRO B 1 209 ? 11.875 13.664 -1.684 1 98.75 209 PRO B C 1
ATOM 4250 O O . PRO B 1 209 ? 11.461 13.156 -2.729 1 98.75 209 PRO B O 1
ATOM 4253 N N . ASP B 1 210 ? 12.852 13.117 -0.939 1 98.12 210 ASP B N 1
ATOM 4254 C CA . ASP B 1 210 ? 13.492 11.875 -1.356 1 98.12 210 ASP B CA 1
ATOM 4255 C C . ASP B 1 210 ? 13.484 10.844 -0.229 1 98.12 210 ASP B C 1
ATOM 4257 O O . ASP B 1 210 ? 14.156 9.812 -0.314 1 98.12 210 ASP B O 1
ATOM 4261 N N . GLY B 1 211 ? 12.766 11.141 0.837 1 98.19 211 GLY B N 1
ATOM 4262 C CA . GLY B 1 211 ? 12.656 10.234 1.965 1 98.19 211 GLY B CA 1
ATOM 4263 C C . GLY B 1 211 ? 13.625 10.555 3.09 1 98.19 211 GLY B C 1
ATOM 4264 O O . GLY B 1 211 ? 13.453 10.094 4.219 1 98.19 211 GLY B O 1
ATOM 4265 N N . PHE B 1 212 ? 14.625 11.438 2.854 1 98.44 212 PHE B N 1
ATOM 4266 C CA . PHE B 1 212 ? 15.703 11.609 3.822 1 98.44 212 PHE B CA 1
ATOM 4267 C C . PHE B 1 212 ? 15.977 13.086 4.066 1 98.44 212 PHE B C 1
ATOM 4269 O O . PHE B 1 212 ? 16.688 13.445 5.008 1 98.44 212 PHE B O 1
ATOM 4276 N N . ASN B 1 213 ? 15.352 13.945 3.258 1 98.62 213 ASN B N 1
ATOM 4277 C CA . ASN B 1 213 ? 15.781 15.336 3.26 1 98.62 213 ASN B CA 1
ATOM 4278 C C . ASN B 1 213 ? 14.727 16.25 3.869 1 98.62 213 ASN B C 1
ATOM 4280 O O . ASN B 1 213 ? 14.883 17.469 3.879 1 98.62 213 ASN B O 1
ATOM 4284 N N . ILE B 1 214 ? 13.633 15.703 4.395 1 98.75 214 ILE B N 1
ATOM 4285 C CA . ILE B 1 214 ? 12.57 16.484 5.02 1 98.75 214 ILE B CA 1
ATOM 4286 C C . ILE B 1 214 ? 13.148 17.344 6.141 1 98.75 214 ILE B C 1
ATOM 4288 O O . ILE B 1 214 ? 13.938 16.859 6.961 1 98.75 214 ILE B O 1
ATOM 4292 N N . ASN B 1 215 ? 12.906 18.672 6.188 1 98.62 215 ASN B N 1
ATOM 4293 C CA . ASN B 1 215 ? 13.266 19.625 7.219 1 98.62 215 ASN B CA 1
ATOM 4294 C C . ASN B 1 215 ? 14.773 19.844 7.285 1 98.62 215 ASN B C 1
ATOM 4296 O O . ASN B 1 215 ? 15.281 20.469 8.227 1 98.62 215 ASN B O 1
ATOM 4300 N N . ASP B 1 216 ? 15.531 19.297 6.344 1 98.5 216 ASP B N 1
ATOM 4301 C CA . ASP B 1 216 ? 16.984 19.359 6.406 1 98.5 216 ASP B CA 1
ATOM 4302 C C . ASP B 1 216 ? 17.5 20.719 5.969 1 98.5 216 ASP B C 1
ATOM 4304 O O . ASP B 1 216 ? 17.812 20.938 4.793 1 98.5 216 ASP B O 1
ATOM 4308 N N . GLY B 1 217 ? 17.641 21.625 6.961 1 98.19 217 GLY B N 1
ATOM 4309 C CA . GLY B 1 217 ? 18.125 22.969 6.68 1 98.19 217 GLY B CA 1
ATOM 4310 C C . GLY B 1 217 ? 17.141 23.781 5.852 1 98.19 217 GLY B C 1
ATOM 4311 O O . GLY B 1 217 ? 17.547 24.688 5.117 1 98.19 217 GLY B O 1
ATOM 4312 N N . ILE B 1 218 ? 15.93 23.516 5.883 1 98.19 218 ILE B N 1
ATOM 4313 C CA . ILE B 1 218 ? 14.898 24.141 5.059 1 98.19 218 ILE B CA 1
ATOM 4314 C C . ILE B 1 218 ? 13.562 24.141 5.801 1 98.19 218 ILE B C 1
ATOM 4316 O O . ILE B 1 218 ? 13.406 23.438 6.805 1 98.19 218 ILE B O 1
ATOM 4320 N N . GLY B 1 219 ? 12.633 25 5.422 1 98.38 219 GLY B N 1
ATOM 4321 C CA . GLY B 1 219 ? 11.312 25.031 6.035 1 98.38 219 GLY B CA 1
ATOM 4322 C C . GLY B 1 219 ? 11.188 26.062 7.141 1 98.38 219 GLY B C 1
ATOM 4323 O O . GLY B 1 219 ? 12.023 26.953 7.254 1 98.38 219 GLY B O 1
ATOM 4324 N N . SER B 1 220 ? 10.141 25.891 7.941 1 98.38 220 SER B N 1
ATOM 4325 C CA . SER B 1 220 ? 9.766 26.922 8.914 1 98.38 220 SER B CA 1
ATOM 4326 C C . SER B 1 220 ? 10.766 26.969 10.07 1 98.38 220 SER B C 1
ATOM 4328 O O . SER B 1 220 ? 10.828 27.969 10.797 1 98.38 220 SER B O 1
ATOM 4330 N N . THR B 1 221 ? 11.617 25.922 10.164 1 96.88 221 THR B N 1
ATOM 4331 C CA . THR B 1 221 ? 12.609 25.938 11.234 1 96.88 221 THR B CA 1
ATOM 4332 C C . THR B 1 221 ? 13.945 26.469 10.719 1 96.88 221 THR B C 1
ATOM 4334 O O . THR B 1 221 ? 14.867 26.688 11.508 1 96.88 221 THR B O 1
ATOM 4337 N N . HIS B 1 222 ? 14.086 26.641 9.453 1 98.25 222 HIS B N 1
ATOM 4338 C CA . HIS B 1 222 ? 15.258 27.188 8.789 1 98.25 222 HIS B CA 1
ATOM 4339 C C . HIS B 1 222 ? 14.859 28.125 7.652 1 98.25 222 HIS B C 1
ATOM 4341 O O . HIS B 1 222 ? 14.789 27.703 6.496 1 98.25 222 HIS B O 1
ATOM 4347 N N . LEU B 1 223 ? 14.852 29.438 7.906 1 98.75 223 LEU B N 1
ATOM 4348 C CA . LEU B 1 223 ? 14.211 30.359 6.977 1 98.75 223 LEU B CA 1
ATOM 4349 C C . LEU B 1 223 ? 15.234 30.984 6.047 1 98.75 223 LEU B C 1
ATOM 4351 O O . LEU B 1 223 ? 14.875 31.75 5.137 1 98.75 223 LEU B O 1
ATOM 4355 N N . GLU B 1 224 ? 16.516 30.672 6.207 1 98.62 224 GLU B N 1
ATOM 4356 C CA . GLU B 1 224 ? 17.594 31.359 5.516 1 98.62 224 GLU B CA 1
ATOM 4357 C C . GLU B 1 224 ? 17.422 31.281 4 1 98.62 224 GLU B C 1
ATOM 4359 O O . GLU B 1 224 ? 17.516 32.281 3.305 1 98.62 224 GLU B O 1
ATOM 4364 N N . GLN B 1 225 ? 17.141 30.109 3.523 1 98.62 225 GLN B N 1
ATOM 4365 C CA . GLN B 1 225 ? 17 29.938 2.082 1 98.62 225 GLN B CA 1
ATOM 4366 C C . GLN B 1 225 ? 15.766 30.656 1.56 1 98.62 225 GLN B C 1
ATOM 4368 O O . GLN B 1 225 ? 15.766 31.172 0.442 1 98.62 225 GLN B O 1
ATOM 4373 N N . LEU B 1 226 ? 14.734 30.641 2.322 1 98.88 226 LEU B N 1
ATOM 4374 C CA . LEU B 1 226 ? 13.531 31.359 1.929 1 98.88 226 LEU B CA 1
ATOM 4375 C C . LEU B 1 226 ? 13.797 32.875 1.818 1 98.88 226 LEU B C 1
ATOM 4377 O O . LEU B 1 226 ? 13.414 33.5 0.833 1 98.88 226 LEU B O 1
ATOM 4381 N N . ILE B 1 227 ? 14.43 33.406 2.812 1 98.88 227 ILE B N 1
ATOM 4382 C CA . ILE B 1 227 ? 14.75 34.844 2.848 1 98.88 227 ILE B CA 1
ATOM 4383 C C . ILE B 1 227 ? 15.578 35.219 1.615 1 98.88 227 ILE B C 1
ATOM 4385 O O . ILE B 1 227 ? 15.25 36.156 0.911 1 98.88 227 ILE B O 1
ATOM 4389 N N . GLU B 1 228 ? 16.578 34.406 1.336 1 98.81 228 GLU B N 1
ATOM 4390 C CA . GLU B 1 228 ? 17.453 34.656 0.186 1 98.81 228 GLU B CA 1
ATOM 4391 C C . GLU B 1 228 ? 16.656 34.594 -1.12 1 98.81 228 GLU B C 1
ATOM 4393 O O . GLU B 1 228 ? 16.844 35.438 -1.999 1 98.81 228 GLU B O 1
ATOM 4398 N N . THR B 1 229 ? 15.789 33.625 -1.254 1 98.88 229 THR B N 1
ATOM 4399 C CA . THR B 1 229 ? 15.039 33.438 -2.488 1 98.88 229 THR B CA 1
ATOM 4400 C C . THR B 1 229 ? 14.039 34.562 -2.689 1 98.88 229 THR B C 1
ATOM 4402 O O . THR B 1 229 ? 13.852 35.031 -3.811 1 98.88 229 THR B O 1
ATOM 4405 N N . VAL B 1 230 ? 13.359 35 -1.622 1 98.88 230 VAL B N 1
ATOM 4406 C CA . VAL B 1 230 ? 12.422 36.125 -1.708 1 98.88 230 VAL B CA 1
ATOM 4407 C C . VAL B 1 230 ? 13.141 37.375 -2.213 1 98.88 230 VAL B C 1
ATOM 4409 O O . VAL B 1 230 ? 12.672 38.031 -3.143 1 98.88 230 VAL B O 1
ATOM 4412 N N . ARG B 1 231 ? 14.234 37.656 -1.682 1 98.62 231 ARG B N 1
ATOM 4413 C CA . ARG B 1 231 ? 15 38.844 -2.055 1 98.62 231 ARG B CA 1
ATOM 4414 C C . ARG B 1 231 ? 15.492 38.75 -3.496 1 98.62 231 ARG B C 1
ATOM 4416 O O . ARG B 1 231 ? 15.359 39.719 -4.27 1 98.62 231 ARG B O 1
ATOM 4423 N N . SER B 1 232 ? 16.047 37.594 -3.848 1 98.69 232 SER B N 1
ATOM 4424 C CA . SER B 1 232 ? 16.688 37.406 -5.152 1 98.69 232 SER B CA 1
ATOM 4425 C C . SER B 1 232 ? 15.656 37.406 -6.273 1 98.69 232 SER B C 1
ATOM 4427 O O . SER B 1 232 ? 15.938 37.812 -7.398 1 98.69 232 SER B O 1
ATOM 4429 N N . THR B 1 233 ? 14.422 36.969 -5.992 1 98.69 233 THR B N 1
ATOM 4430 C CA . THR B 1 233 ? 13.398 36.875 -7.031 1 98.69 233 THR B CA 1
ATOM 4431 C C . THR B 1 233 ? 12.5 38.094 -7.035 1 98.69 233 THR B C 1
ATOM 4433 O O . THR B 1 233 ? 11.719 38.312 -7.969 1 98.69 233 THR B O 1
ATOM 4436 N N . GLY B 1 234 ? 12.594 38.938 -5.977 1 98.5 234 GLY B N 1
ATOM 4437 C CA . GLY B 1 234 ? 11.719 40.094 -5.859 1 98.5 234 GLY B CA 1
ATOM 4438 C C . GLY B 1 234 ? 10.281 39.719 -5.531 1 98.5 234 GLY B C 1
ATOM 4439 O O . GLY B 1 234 ? 9.352 40.406 -5.934 1 98.5 234 GLY B O 1
ATOM 4440 N N . ALA B 1 235 ? 10.117 38.625 -4.836 1 98.88 235 ALA B N 1
ATOM 4441 C CA . ALA B 1 235 ? 8.773 38.156 -4.488 1 98.88 235 ALA B CA 1
ATOM 4442 C C . ALA B 1 235 ? 8.133 39.094 -3.453 1 98.88 235 ALA B C 1
ATOM 4444 O O . ALA B 1 235 ? 8.828 39.812 -2.748 1 98.88 235 ALA B O 1
ATOM 4445 N N . ASP B 1 236 ? 6.809 39 -3.469 1 98.81 236 ASP B N 1
ATOM 4446 C CA . ASP B 1 236 ? 6.047 39.844 -2.549 1 98.81 236 ASP B CA 1
ATOM 4447 C C . ASP B 1 236 ? 6.023 39.25 -1.146 1 98.81 236 ASP B C 1
ATOM 4449 O O . ASP B 1 236 ? 5.895 39.969 -0.157 1 98.81 236 ASP B O 1
ATOM 4453 N N . LEU B 1 237 ? 6.102 37.938 -1.08 1 98.31 237 LEU B N 1
ATOM 4454 C CA . LEU B 1 237 ? 6.129 37.25 0.203 1 98.31 237 LEU B CA 1
ATOM 4455 C C . LEU B 1 237 ? 6.691 35.844 0.048 1 98.31 237 LEU B C 1
ATOM 4457 O O . LEU B 1 237 ? 6.73 35.312 -1.06 1 98.31 237 LEU B O 1
ATOM 4461 N N . GLY B 1 238 ? 7.258 35.344 1.118 1 98.94 238 GLY B N 1
ATOM 4462 C CA . GLY B 1 238 ? 7.652 33.969 1.257 1 98.94 238 GLY B CA 1
ATOM 4463 C C . GLY B 1 238 ? 6.863 33.219 2.324 1 98.94 238 GLY B C 1
ATOM 4464 O O . GLY B 1 238 ? 6.535 33.781 3.365 1 98.94 238 GLY B O 1
ATOM 4465 N N . ILE B 1 239 ? 6.52 31.984 2.084 1 98.94 239 ILE B N 1
ATOM 4466 C CA . ILE B 1 239 ? 5.844 31.094 3.031 1 98.94 239 ILE B CA 1
ATOM 4467 C C . ILE B 1 239 ? 6.684 29.844 3.26 1 98.94 239 ILE B C 1
ATOM 4469 O O . ILE B 1 239 ? 7.129 29.203 2.305 1 98.94 239 ILE B O 1
ATOM 4473 N N . ALA B 1 240 ? 6.891 29.547 4.535 1 98.94 240 ALA B N 1
ATOM 4474 C CA . ALA B 1 240 ? 7.621 28.328 4.898 1 98.94 240 ALA B CA 1
ATOM 4475 C C . ALA B 1 240 ? 6.734 27.375 5.688 1 98.94 240 ALA B C 1
ATOM 4477 O O . ALA B 1 240 ? 6.07 27.781 6.645 1 98.94 240 ALA B O 1
ATOM 4478 N N . HIS B 1 241 ? 6.699 26.109 5.262 1 98.88 241 HIS B N 1
ATOM 4479 C CA . HIS B 1 241 ? 6.016 25.047 5.977 1 98.88 241 HIS B CA 1
ATOM 4480 C C . HIS B 1 241 ? 7.008 24.156 6.715 1 98.88 241 HIS B C 1
ATOM 4482 O O . HIS B 1 241 ? 8.219 24.281 6.535 1 98.88 241 HIS B O 1
ATOM 4488 N N . ASP B 1 242 ? 6.539 23.312 7.633 1 98.44 242 ASP B N 1
ATOM 4489 C CA . ASP B 1 242 ? 7.359 22.219 8.164 1 98.44 242 ASP B CA 1
ATOM 4490 C C . ASP B 1 242 ? 6.988 20.891 7.52 1 98.44 242 ASP B C 1
ATOM 4492 O O . ASP B 1 242 ? 6.262 20.859 6.523 1 98.44 242 ASP B O 1
ATOM 4496 N N . GLY B 1 243 ? 7.48 19.828 7.992 1 98.5 243 GLY B N 1
ATOM 4497 C CA . GLY B 1 243 ? 7.449 18.531 7.336 1 98.5 243 GLY B CA 1
ATOM 4498 C C . GLY B 1 243 ? 6.043 18.047 7.039 1 98.5 243 GLY B C 1
ATOM 4499 O O . GLY B 1 243 ? 5.801 17.422 6.004 1 98.5 243 GLY B O 1
ATOM 4500 N N . ASP B 1 244 ? 5.086 18.266 7.973 1 98.5 244 ASP B N 1
ATOM 4501 C CA . ASP B 1 244 ? 3.723 17.812 7.715 1 98.5 244 ASP B CA 1
ATOM 4502 C C . ASP B 1 244 ? 2.773 19 7.543 1 98.5 244 ASP B C 1
ATOM 4504 O O . ASP B 1 244 ? 1.553 18.828 7.586 1 98.5 244 ASP B O 1
ATOM 4508 N N . ALA B 1 245 ? 3.291 20.234 7.441 1 98.81 245 ALA B N 1
ATOM 4509 C CA . ALA B 1 245 ? 2.639 21.453 7 1 98.81 245 ALA B CA 1
ATOM 4510 C C . ALA B 1 245 ? 1.537 21.875 7.969 1 98.81 245 ALA B C 1
ATOM 4512 O O . ALA B 1 245 ? 0.501 22.391 7.555 1 98.81 245 ALA B O 1
ATOM 4513 N N . ASP B 1 246 ? 1.799 21.594 9.266 1 98.25 246 ASP B N 1
ATOM 4514 C CA . ASP B 1 246 ? 0.845 22.141 10.219 1 98.25 246 ASP B CA 1
ATOM 4515 C C . ASP B 1 246 ? 1.332 23.484 10.773 1 98.25 246 ASP B C 1
ATOM 4517 O O . ASP B 1 246 ? 0.668 24.094 11.609 1 98.25 246 ASP B O 1
ATOM 4521 N N . ARG B 1 247 ? 2.479 23.969 10.227 1 98.12 247 ARG B N 1
ATOM 4522 C CA . ARG B 1 247 ? 3.004 25.281 10.586 1 98.12 247 ARG B CA 1
ATOM 4523 C C . ARG B 1 247 ? 3.186 26.156 9.352 1 98.12 247 ARG B C 1
ATOM 4525 O O . ARG B 1 247 ? 3.338 25.641 8.234 1 98.12 247 ARG B O 1
ATOM 4532 N N . CYS B 1 248 ? 3.219 27.438 9.633 1 98.25 248 CYS B N 1
ATOM 4533 C CA . CYS B 1 248 ? 3.477 28.453 8.617 1 98.25 248 CYS B CA 1
ATOM 4534 C C . CYS B 1 248 ? 4.254 29.625 9.211 1 98.25 248 CYS B C 1
ATOM 4536 O O . CYS B 1 248 ? 3.846 30.188 10.227 1 98.25 248 CYS B O 1
ATOM 4538 N N . LEU B 1 249 ? 5.375 29.906 8.695 1 98.81 249 LEU B N 1
ATOM 4539 C CA . LEU B 1 249 ? 6.043 31.188 8.883 1 98.81 249 LEU B CA 1
ATOM 4540 C C . LEU B 1 249 ? 6.148 31.953 7.559 1 98.81 249 LEU B C 1
ATOM 4542 O O . LEU B 1 249 ? 6.043 31.344 6.488 1 98.81 249 LEU B O 1
ATOM 4546 N N . ALA B 1 250 ? 6.293 33.25 7.648 1 98.88 250 ALA B N 1
ATOM 4547 C CA . ALA B 1 250 ? 6.352 34.031 6.43 1 98.88 250 ALA B CA 1
ATOM 4548 C C . ALA B 1 250 ? 7.559 34.969 6.438 1 98.88 250 ALA B C 1
ATOM 4550 O O . ALA B 1 250 ? 8.234 35.125 7.461 1 98.88 250 ALA B O 1
ATOM 4551 N N . VAL B 1 251 ? 7.883 35.406 5.266 1 98.75 251 VAL B N 1
ATOM 4552 C CA . VAL B 1 251 ? 8.922 36.375 5.004 1 98.75 251 VAL B CA 1
ATOM 4553 C C . VAL B 1 251 ? 8.375 37.469 4.074 1 98.75 251 VAL B C 1
ATOM 4555 O O . VAL B 1 251 ? 7.75 37.156 3.057 1 98.75 251 VAL B O 1
ATOM 4558 N N . ASP B 1 252 ? 8.609 38.719 4.445 1 98.5 252 ASP B N 1
ATOM 4559 C CA . ASP B 1 252 ? 8.102 39.781 3.584 1 98.5 252 ASP B CA 1
ATOM 4560 C C . ASP B 1 252 ? 9.07 40.094 2.445 1 98.5 252 ASP B C 1
ATOM 4562 O O . ASP B 1 252 ? 10.109 39.438 2.318 1 98.5 252 ASP B O 1
ATOM 4566 N N . ALA B 1 253 ? 8.695 41.031 1.614 1 98.38 253 ALA B N 1
ATOM 4567 C CA . ALA B 1 253 ? 9.445 41.344 0.397 1 98.38 253 ALA B CA 1
ATOM 4568 C C . ALA B 1 253 ? 10.852 41.812 0.727 1 98.38 253 ALA B C 1
ATOM 4570 O O . ALA B 1 253 ? 11.773 41.656 -0.082 1 98.38 253 ALA B O 1
ATOM 4571 N N . ASP B 1 254 ? 11.094 42.312 1.925 1 97.5 254 ASP B N 1
ATOM 4572 C CA . ASP B 1 254 ? 12.391 42.844 2.338 1 97.5 254 ASP B CA 1
ATOM 4573 C C . ASP B 1 254 ? 13.234 41.75 3.01 1 97.5 254 ASP B C 1
ATOM 4575 O O . ASP B 1 254 ? 14.406 42 3.332 1 97.5 254 ASP B O 1
ATOM 4579 N N . GLY B 1 255 ? 12.641 40.625 3.209 1 98.25 255 GLY B N 1
ATOM 4580 C CA . GLY B 1 255 ? 13.352 39.5 3.836 1 98.25 255 GLY B CA 1
ATOM 4581 C C . GLY B 1 255 ? 13.156 39.469 5.34 1 98.25 255 GLY B C 1
ATOM 4582 O O . GLY B 1 255 ? 13.805 38.656 6.023 1 98.25 255 GLY B O 1
ATOM 4583 N N . ALA B 1 256 ? 12.312 40.281 5.863 1 98.25 256 ALA B N 1
ATOM 4584 C CA . ALA B 1 256 ? 12.023 40.25 7.297 1 98.25 256 ALA B CA 1
ATOM 4585 C C . ALA B 1 256 ? 11.094 39.094 7.637 1 98.25 256 ALA B C 1
ATOM 4587 O O . ALA B 1 256 ? 10.148 38.812 6.898 1 98.25 256 ALA B O 1
ATOM 4588 N N . VAL B 1 257 ? 11.383 38.469 8.797 1 98.19 257 VAL B N 1
ATOM 4589 C CA . VAL B 1 257 ? 10.602 37.312 9.227 1 98.19 257 VAL B CA 1
ATOM 4590 C C . VAL B 1 257 ? 9.273 37.781 9.812 1 98.19 257 VAL B C 1
ATOM 4592 O O . VAL B 1 257 ? 9.234 38.75 10.578 1 98.19 257 VAL B O 1
ATOM 4595 N N . VAL B 1 258 ? 8.227 37.219 9.391 1 98.31 258 VAL B N 1
ATOM 4596 C CA . VAL B 1 258 ? 6.895 37.344 9.961 1 98.31 258 VAL B CA 1
ATOM 4597 C C . VAL B 1 258 ? 6.508 36.062 10.664 1 98.31 258 VAL B C 1
ATOM 4599 O O . VAL B 1 258 ? 5.969 35.156 10.039 1 98.31 258 VAL B O 1
ATOM 4602 N N . ASP B 1 259 ? 6.711 36 12 1 97.62 259 ASP B N 1
ATOM 4603 C CA . ASP B 1 259 ? 6.551 34.75 12.742 1 97.62 259 ASP B CA 1
ATOM 4604 C C . ASP B 1 259 ? 5.094 34.531 13.141 1 97.62 259 ASP B C 1
ATOM 4606 O O . ASP B 1 259 ? 4.207 35.25 12.688 1 97.62 259 ASP B O 1
ATOM 4610 N N . GLY B 1 260 ? 4.84 33.531 13.906 1 98.31 260 GLY B N 1
ATOM 4611 C CA . GLY B 1 260 ? 3.484 33.156 14.258 1 98.31 260 GLY B CA 1
ATOM 4612 C C . GLY B 1 260 ? 2.717 34.219 14.992 1 98.31 260 GLY B C 1
ATOM 4613 O O . GLY B 1 260 ? 1.507 34.375 14.797 1 98.31 260 GLY B O 1
ATOM 4614 N N . ASP B 1 261 ? 3.383 35 15.797 1 98.12 261 ASP B N 1
ATOM 4615 C CA . ASP B 1 261 ? 2.723 36.094 16.516 1 98.12 261 ASP B CA 1
ATOM 4616 C C . ASP B 1 261 ? 2.248 37.156 15.555 1 98.12 261 ASP B C 1
ATOM 4618 O O . ASP B 1 261 ? 1.114 37.656 15.656 1 98.12 261 ASP B O 1
ATOM 4622 N N . ARG B 1 262 ? 3.109 37.531 14.664 1 98.38 262 ARG B N 1
ATOM 4623 C CA . ARG B 1 262 ? 2.742 38.562 13.688 1 98.38 262 ARG B CA 1
ATOM 4624 C C . ARG B 1 262 ? 1.643 38.031 12.758 1 98.38 262 ARG B C 1
ATOM 4626 O O . ARG B 1 262 ? 0.74 38.812 12.383 1 98.38 262 ARG B O 1
ATOM 4633 N N . ILE B 1 263 ? 1.783 36.781 12.391 1 98.75 263 ILE B N 1
ATOM 4634 C CA . ILE B 1 263 ? 0.757 36.188 11.555 1 98.75 263 ILE B CA 1
ATOM 4635 C C . ILE B 1 263 ? -0.592 36.25 12.266 1 98.75 263 ILE B C 1
ATOM 4637 O O . ILE B 1 263 ? -1.591 36.688 11.688 1 98.75 263 ILE B O 1
ATOM 4641 N N . MET B 1 264 ? -0.609 35.844 13.508 1 98.88 264 MET B N 1
ATOM 4642 C CA . MET B 1 264 ? -1.841 35.875 14.289 1 98.88 264 MET B CA 1
ATOM 4643 C C . MET B 1 264 ? -2.375 37.312 14.406 1 98.88 264 MET B C 1
ATOM 4645 O O . MET B 1 264 ? -3.584 37.531 14.312 1 98.88 264 MET B O 1
ATOM 4649 N N . ALA B 1 265 ? -1.489 38.25 14.578 1 98.75 265 ALA B N 1
ATOM 4650 C CA . ALA B 1 265 ? -1.92 39.656 14.688 1 98.75 265 ALA B CA 1
ATOM 4651 C C . ALA B 1 265 ? -2.6 40.125 13.406 1 98.75 265 ALA B C 1
ATOM 4653 O O . ALA B 1 265 ? -3.684 40.688 13.445 1 98.75 265 ALA B O 1
ATOM 4654 N N . ILE B 1 266 ? -1.954 39.844 12.289 1 98.69 266 ILE B N 1
ATOM 4655 C CA . ILE B 1 266 ? -2.477 40.25 10.992 1 98.69 266 ILE B CA 1
ATOM 4656 C C . ILE B 1 266 ? -3.855 39.625 10.773 1 98.69 266 ILE B C 1
ATOM 4658 O O . ILE B 1 266 ? -4.809 40.312 10.422 1 98.69 266 ILE B O 1
ATOM 4662 N N . LEU B 1 267 ? -3.957 38.344 11.047 1 98.81 267 LEU B N 1
ATOM 4663 C CA . LEU B 1 267 ? -5.199 37.625 10.773 1 98.81 267 LEU B CA 1
ATOM 4664 C C . LEU B 1 267 ? -6.289 38.062 11.758 1 98.81 267 LEU B C 1
ATOM 4666 O O . LEU B 1 267 ? -7.453 38.188 11.383 1 98.81 267 LEU B O 1
ATOM 4670 N N . ALA B 1 268 ? -5.953 38.219 13.031 1 98.88 268 ALA B N 1
ATOM 4671 C CA . ALA B 1 268 ? -6.926 38.625 14.039 1 98.88 268 ALA B CA 1
ATOM 4672 C C . ALA B 1 268 ? -7.535 39.969 13.695 1 98.88 268 ALA B C 1
ATOM 4674 O O . ALA B 1 268 ? -8.758 40.156 13.773 1 98.88 268 ALA B O 1
ATOM 4675 N N . LEU B 1 269 ? -6.707 40.906 13.312 1 98.56 269 LEU B N 1
ATOM 4676 C CA . LEU B 1 269 ? -7.188 42.25 12.969 1 98.56 269 LEU B CA 1
ATOM 4677 C C . LEU B 1 269 ? -8.086 42.188 11.734 1 98.56 269 LEU B C 1
ATOM 4679 O O . LEU B 1 269 ? -9.133 42.844 11.695 1 98.56 269 LEU B O 1
ATOM 4683 N N . SER B 1 270 ? -7.617 41.469 10.766 1 98.06 270 SER B N 1
ATOM 4684 C CA . SER B 1 270 ? -8.406 41.312 9.555 1 98.06 270 SER B CA 1
ATOM 4685 C C . SER B 1 270 ? -9.766 40.688 9.852 1 98.06 270 SER B C 1
ATOM 4687 O O . SER B 1 270 ? -10.797 41.188 9.406 1 98.06 270 SER B O 1
ATOM 4689 N N . MET B 1 271 ? -9.773 39.594 10.602 1 98.44 271 MET B N 1
ATOM 4690 C CA . MET B 1 271 ? -11 38.875 10.93 1 98.44 271 MET B CA 1
ATOM 4691 C C . MET B 1 271 ? -11.93 39.75 11.773 1 98.44 271 MET B C 1
ATOM 4693 O O . MET B 1 271 ? -13.148 39.719 11.57 1 98.44 271 MET B O 1
ATOM 4697 N N . ALA B 1 272 ? -11.383 40.438 12.688 1 98.31 272 ALA B N 1
ATOM 4698 C CA . ALA B 1 272 ? -12.18 41.375 13.508 1 98.31 272 ALA B CA 1
ATOM 4699 C C . ALA B 1 272 ? -12.867 42.406 12.641 1 98.31 272 ALA B C 1
ATOM 4701 O O . ALA B 1 272 ? -14.055 42.688 12.812 1 98.31 272 ALA B O 1
ATOM 4702 N N . GLY B 1 273 ? -12.148 43 11.742 1 97.5 273 GLY B N 1
ATOM 4703 C CA . GLY B 1 273 ? -12.688 44 10.852 1 97.5 273 GLY B CA 1
ATOM 4704 C C . GLY B 1 273 ? -13.797 43.5 9.953 1 97.5 273 GLY B C 1
ATOM 4705 O O . GLY B 1 273 ? -14.672 44.25 9.547 1 97.5 273 GLY B O 1
ATOM 4706 N N . ARG B 1 274 ? -13.797 42.25 9.727 1 96.88 274 ARG B N 1
ATOM 4707 C CA . ARG B 1 274 ? -14.781 41.656 8.836 1 96.88 274 ARG B CA 1
ATOM 4708 C C . ARG B 1 274 ? -15.875 40.938 9.625 1 96.88 274 ARG B C 1
ATOM 4710 O O . ARG B 1 274 ? -16.734 40.281 9.039 1 96.88 274 ARG B O 1
ATOM 4717 N N . GLY B 1 275 ? -15.797 40.969 10.891 1 97.31 275 GLY B N 1
ATOM 4718 C CA . GLY B 1 275 ? -16.797 40.344 11.734 1 97.31 275 GLY B CA 1
ATOM 4719 C C . GLY B 1 275 ? -16.672 38.812 11.805 1 97.31 275 GLY B C 1
ATOM 4720 O O . GLY B 1 275 ? -17.656 38.125 12.023 1 97.31 275 GLY B O 1
ATOM 4721 N N . LYS B 1 276 ? -15.445 38.344 11.664 1 97.94 276 LYS B N 1
ATOM 4722 C CA . LYS B 1 276 ? -15.227 36.906 11.586 1 97.94 276 LYS B CA 1
ATOM 4723 C C . LYS B 1 276 ? -14.453 36.375 12.797 1 97.94 276 LYS B C 1
ATOM 4725 O O . LYS B 1 276 ? -14.234 35.188 12.938 1 97.94 276 LYS B O 1
ATOM 4730 N N . LEU B 1 277 ? -14.023 37.312 13.633 1 98.69 277 LEU B N 1
ATOM 4731 C CA . LEU B 1 277 ? -13.328 36.938 14.859 1 98.69 277 LEU B CA 1
ATOM 4732 C C . LEU B 1 277 ? -14.312 36.75 16 1 98.69 277 LEU B C 1
ATOM 4734 O O . LEU B 1 277 ? -14.672 37.719 16.672 1 98.69 277 LEU B O 1
ATOM 4738 N N . GLU B 1 278 ? -14.602 35.531 16.266 1 98.38 278 GLU B N 1
ATOM 4739 C CA . GLU B 1 278 ? -15.633 35.25 17.25 1 98.38 278 GLU B CA 1
ATOM 4740 C C . GLU B 1 278 ? -15.297 35.875 18.609 1 98.38 278 GLU B C 1
ATOM 4742 O O . GLU B 1 278 ? -14.195 35.688 19.125 1 98.38 278 GLU B O 1
ATOM 4747 N N . GLN B 1 279 ? -16.234 36.719 19.141 1 98 279 GLN B N 1
ATOM 4748 C CA . GLN B 1 279 ? -16.141 37.375 20.453 1 98 279 GLN B CA 1
ATOM 4749 C C . GLN B 1 279 ? -14.945 38.312 20.5 1 98 279 GLN B C 1
ATOM 4751 O O . GLN B 1 279 ? -14.469 38.625 21.594 1 98 279 GLN B O 1
ATOM 4756 N N . ASN B 1 280 ? -14.391 38.594 19.344 1 98.44 280 ASN B N 1
ATOM 4757 C CA . ASN B 1 280 ? -13.211 39.438 19.25 1 98.44 280 ASN B CA 1
ATOM 4758 C C . ASN B 1 280 ? -12.086 38.938 20.141 1 98.44 280 ASN B C 1
ATOM 4760 O O . ASN B 1 280 ? -11.547 39.688 20.969 1 98.44 280 ASN B O 1
ATOM 4764 N N . THR B 1 281 ? -11.797 37.656 19.953 1 98.81 281 THR B N 1
ATOM 4765 C CA . THR B 1 281 ? -10.867 37 20.859 1 98.81 281 THR B CA 1
ATOM 4766 C C . THR B 1 281 ? -9.836 36.156 20.094 1 98.81 281 THR B C 1
ATOM 4768 O O . THR B 1 281 ? -10.188 35.438 19.172 1 98.81 281 THR B O 1
ATOM 4771 N N . LEU B 1 282 ? -8.633 36.312 20.422 1 98.81 282 LEU B N 1
ATOM 4772 C CA . LEU B 1 282 ? -7.512 35.531 19.938 1 98.81 282 LEU B CA 1
ATOM 4773 C C . LEU B 1 282 ? -6.98 34.594 21.031 1 98.81 282 LEU B C 1
ATOM 4775 O O . LEU B 1 282 ? -6.805 35.031 22.172 1 98.81 282 LEU B O 1
ATOM 4779 N N . VAL B 1 283 ? -6.797 33.344 20.688 1 98.88 283 VAL B N 1
ATOM 4780 C CA . VAL B 1 283 ? -6.18 32.406 21.625 1 98.88 283 VAL B CA 1
ATOM 4781 C C . VAL B 1 283 ? -4.695 32.25 21.312 1 98.88 283 VAL B C 1
ATOM 4783 O O . VAL B 1 283 ? -4.328 31.922 20.188 1 98.88 283 VAL B O 1
ATOM 4786 N N . ALA B 1 284 ? -3.809 32.5 22.234 1 98.44 284 ALA B N 1
ATOM 4787 C CA . ALA B 1 284 ? -2.363 32.375 22.078 1 98.44 284 ALA B CA 1
ATOM 4788 C C . ALA B 1 284 ? -1.736 31.719 23.297 1 98.44 284 ALA B C 1
ATOM 4790 O O . ALA B 1 284 ? -2.404 31.516 24.328 1 98.44 284 ALA B O 1
ATOM 4791 N N . THR B 1 285 ? -0.489 31.312 23.188 1 96.88 285 THR B N 1
ATOM 4792 C CA . THR B 1 285 ? 0.179 30.719 24.328 1 96.88 285 THR B CA 1
ATOM 4793 C C . THR B 1 285 ? 0.885 31.797 25.172 1 96.88 285 THR B C 1
ATOM 4795 O O . THR B 1 285 ? 1.059 32.938 24.703 1 96.88 285 THR B O 1
ATOM 4798 N N . VAL B 1 286 ? 1.299 31.359 26.312 1 95 286 VAL B N 1
ATOM 4799 C CA . VAL B 1 286 ? 2 32.25 27.234 1 95 286 VAL B CA 1
ATOM 4800 C C . VAL B 1 286 ? 3.35 32.656 26.641 1 95 286 VAL B C 1
ATOM 4802 O O . VAL B 1 286 ? 3.961 33.625 27.062 1 95 286 VAL B O 1
ATOM 4805 N N . MET B 1 287 ? 3.729 32 25.656 1 94.06 287 MET B N 1
ATOM 4806 C CA . MET B 1 287 ? 5.035 32.25 25.047 1 94.06 287 MET B CA 1
ATOM 4807 C C . MET B 1 287 ? 4.961 33.375 24.016 1 94.06 287 MET B C 1
ATOM 4809 O O . MET B 1 287 ? 5.992 33.875 23.562 1 94.06 287 MET B O 1
ATOM 4813 N N . SER B 1 288 ? 3.799 33.781 23.656 1 96.06 288 SER B N 1
ATOM 4814 C CA . SER B 1 288 ? 3.65 34.812 22.641 1 96.06 288 SER B CA 1
ATOM 4815 C C . SER B 1 288 ? 4.266 36.125 23.109 1 96.06 288 SER B C 1
ATOM 4817 O O . SER B 1 288 ? 4.281 36.438 24.312 1 96.06 288 SER B O 1
ATOM 4819 N N . ASN B 1 289 ? 4.734 36.875 22.188 1 95.38 289 ASN B N 1
ATOM 4820 C CA . ASN B 1 289 ? 5.391 38.156 22.453 1 95.38 289 ASN B CA 1
ATOM 4821 C C . ASN B 1 289 ? 4.43 39.156 23.078 1 95.38 289 ASN B C 1
ATOM 4823 O O . ASN B 1 289 ? 3.25 39.188 22.719 1 95.38 289 ASN B O 1
ATOM 4827 N N . LEU B 1 290 ? 4.977 40 23.922 1 94.88 290 LEU B N 1
ATOM 4828 C CA . LEU B 1 290 ? 4.191 41.062 24.547 1 94.88 290 LEU B CA 1
ATOM 4829 C C . LEU B 1 290 ? 3.584 41.969 23.484 1 94.88 290 LEU B C 1
ATOM 4831 O O . LEU B 1 290 ? 2.473 42.469 23.656 1 94.88 290 LEU B O 1
ATOM 4835 N N . GLY B 1 291 ? 4.281 42.156 22.422 1 96.25 291 GLY B N 1
ATOM 4836 C CA . GLY B 1 291 ? 3.799 42.969 21.328 1 96.25 291 GLY B CA 1
ATOM 4837 C C . GLY B 1 291 ? 2.475 42.5 20.766 1 96.25 291 GLY B C 1
ATOM 4838 O O . GLY B 1 291 ? 1.636 43.312 20.375 1 96.25 291 GLY B O 1
ATOM 4839 N N . LEU B 1 292 ? 2.322 41.25 20.688 1 97.94 292 LEU B N 1
ATOM 4840 C CA . LEU B 1 292 ? 1.049 40.688 20.234 1 97.94 292 LEU B CA 1
ATOM 4841 C C . LEU B 1 292 ? -0.08 41.062 21.188 1 97.94 292 LEU B C 1
ATOM 4843 O O . LEU B 1 292 ? -1.134 41.531 20.75 1 97.94 292 LEU B O 1
ATOM 4847 N N . LYS B 1 293 ? 0.094 40.906 22.422 1 97.06 293 LYS B N 1
ATOM 4848 C CA . LYS B 1 293 ? -0.913 41.188 23.438 1 97.06 293 LYS B CA 1
ATOM 4849 C C . LYS B 1 293 ? -1.311 42.656 23.422 1 97.06 293 LYS B C 1
ATOM 4851 O O . LYS B 1 293 ? -2.496 42.969 23.5 1 97.06 293 LYS B O 1
ATOM 4856 N N . LEU B 1 294 ? -0.294 43.438 23.328 1 97.19 294 LEU B N 1
ATOM 4857 C CA . LEU B 1 294 ? -0.55 44.875 23.312 1 97.19 294 LEU B CA 1
ATOM 4858 C C . LEU B 1 294 ? -1.31 45.281 22.062 1 97.19 294 LEU B C 1
ATOM 4860 O O . LEU B 1 294 ? -2.258 46.062 22.125 1 97.19 294 LEU B O 1
ATOM 4864 N N . ALA B 1 295 ? -0.863 44.812 20.938 1 97.94 295 ALA B N 1
ATOM 4865 C CA . ALA B 1 295 ? -1.527 45.125 19.672 1 97.94 295 ALA B CA 1
ATOM 4866 C C . ALA B 1 295 ? -3 44.719 19.719 1 97.94 295 ALA B C 1
ATOM 4868 O O . ALA B 1 295 ? -3.861 45.469 19.219 1 97.94 295 ALA B O 1
ATOM 4869 N N . MET B 1 296 ? -3.26 43.562 20.25 1 98.5 296 MET B N 1
ATOM 4870 C CA . MET B 1 296 ? -4.641 43.125 20.375 1 98.5 296 MET B CA 1
ATOM 4871 C C . MET B 1 296 ? -5.434 44.031 21.312 1 98.5 296 MET B C 1
ATOM 4873 O O . MET B 1 296 ? -6.539 44.438 20.969 1 98.5 296 MET B O 1
ATOM 4877 N N . SER B 1 297 ? -4.883 44.312 22.438 1 97.94 297 SER B N 1
ATOM 4878 C CA . SER B 1 297 ? -5.539 45.188 23.406 1 97.94 297 SER B CA 1
ATOM 4879 C C . SER B 1 297 ? -5.867 46.531 22.781 1 97.94 297 SER B C 1
ATOM 4881 O O . SER B 1 297 ? -6.977 47.031 22.938 1 97.94 297 SER B O 1
ATOM 4883 N N . ASP B 1 298 ? -4.969 47.062 22.109 1 97.81 298 ASP B N 1
ATOM 4884 C CA . ASP B 1 298 ? -5.121 48.375 21.484 1 97.81 298 ASP B CA 1
ATOM 4885 C C . ASP B 1 298 ? -6.246 48.375 20.453 1 97.81 298 ASP B C 1
ATOM 4887 O O . ASP B 1 298 ? -6.777 49.406 20.094 1 97.81 298 ASP B O 1
ATOM 4891 N N . ASN B 1 299 ? -6.586 47.25 20 1 98 299 ASN B N 1
ATOM 4892 C CA . ASN B 1 299 ? -7.602 47.125 18.969 1 98 299 ASN B CA 1
ATOM 4893 C C . ASN B 1 299 ? -8.875 46.469 19.484 1 98 299 ASN B C 1
ATOM 4895 O O . ASN B 1 299 ? -9.695 46 18.703 1 98 299 ASN B O 1
ATOM 4899 N N . GLY B 1 300 ? -8.984 46.344 20.781 1 98.19 300 GLY B N 1
ATOM 4900 C CA . GLY B 1 300 ? -10.195 45.812 21.391 1 98.19 300 GLY B CA 1
ATOM 4901 C C . GLY B 1 300 ? -10.359 44.312 21.219 1 98.19 300 GLY B C 1
ATOM 4902 O O . GLY B 1 300 ? -11.484 43.812 21.203 1 98.19 300 GLY B O 1
ATOM 4903 N N . ILE B 1 301 ? -9.281 43.625 20.984 1 98.75 301 ILE B N 1
ATOM 4904 C CA . ILE B 1 301 ? -9.305 42.156 20.844 1 98.75 301 ILE B CA 1
ATOM 4905 C C . ILE B 1 301 ? -8.766 41.531 22.125 1 98.75 301 ILE B C 1
ATOM 4907 O O . ILE B 1 301 ? -7.68 41.875 22.594 1 98.75 301 ILE B O 1
ATOM 4911 N N . ASP B 1 302 ? -9.508 40.656 22.688 1 98.56 302 ASP B N 1
ATOM 4912 C CA . ASP B 1 302 ? -9.07 39.906 23.859 1 98.56 302 ASP B CA 1
ATOM 4913 C C . ASP B 1 302 ? -8.102 38.812 23.484 1 98.56 302 ASP B C 1
ATOM 4915 O O . ASP B 1 302 ? -8.227 38.188 22.422 1 98.56 302 ASP B O 1
ATOM 4919 N N . VAL B 1 303 ? -7.18 38.562 24.406 1 98.56 303 VAL B N 1
ATOM 4920 C CA . VAL B 1 303 ? -6.254 37.438 24.203 1 98.56 303 VAL B CA 1
ATOM 4921 C C . VAL B 1 303 ? -6.422 36.438 25.328 1 98.56 303 VAL B C 1
ATOM 4923 O O . VAL B 1 303 ? -6.238 36.75 26.516 1 98.56 303 VAL B O 1
ATOM 4926 N N . ILE B 1 304 ? -6.82 35.281 24.984 1 98.44 304 ILE B N 1
ATOM 4927 C CA . ILE B 1 304 ? -6.816 34.156 25.906 1 98.44 304 ILE B CA 1
ATOM 4928 C C . ILE B 1 304 ? -5.465 33.438 25.859 1 98.44 304 ILE B C 1
ATOM 4930 O O . ILE B 1 304 ? -5.043 32.969 24.797 1 98.44 304 ILE B O 1
ATOM 4934 N N . GLU B 1 305 ? -4.809 33.375 27 1 97.81 305 GLU B N 1
ATOM 4935 C CA . GLU B 1 305 ? -3.49 32.75 27.062 1 97.81 305 GLU B CA 1
ATOM 4936 C C . GLU B 1 305 ? -3.582 31.297 27.578 1 97.81 305 GLU B C 1
ATOM 4938 O O . GLU B 1 305 ? -4.211 31.031 28.594 1 97.81 305 GLU B O 1
ATOM 4943 N N . THR B 1 306 ? -3.062 30.438 26.859 1 96.81 306 THR B N 1
ATOM 4944 C CA . THR B 1 306 ? -3.023 29.031 27.25 1 96.81 306 THR B CA 1
ATOM 4945 C C . THR B 1 306 ? -1.591 28.594 27.547 1 96.81 306 THR B C 1
ATOM 4947 O O . THR B 1 306 ? -0.647 29.359 27.344 1 96.81 306 THR B O 1
ATOM 4950 N N . GLY B 1 307 ? -1.427 27.328 28.078 1 92.75 307 GLY B N 1
ATOM 4951 C CA . GLY B 1 307 ? -0.104 26.719 28.156 1 92.75 307 GLY B CA 1
ATOM 4952 C C . GLY B 1 307 ? 0.539 26.5 26.797 1 92.75 307 GLY B C 1
ATOM 4953 O O . GLY B 1 307 ? -0.097 26.703 25.766 1 92.75 307 GLY B O 1
ATOM 4954 N N . VAL B 1 308 ? 1.777 26.062 26.859 1 91.19 308 VAL B N 1
ATOM 4955 C CA . VAL B 1 308 ? 2.527 25.844 25.625 1 91.19 308 VAL B CA 1
ATOM 4956 C C . VAL B 1 308 ? 2.059 24.547 24.969 1 91.19 308 VAL B C 1
ATOM 4958 O O . VAL B 1 308 ? 1.904 23.531 25.625 1 91.19 308 VAL B O 1
ATOM 4961 N N . GLY B 1 309 ? 1.798 24.719 23.672 1 89.94 309 GLY B N 1
ATOM 4962 C CA . GLY B 1 309 ? 1.348 23.562 22.922 1 89.94 309 GLY B CA 1
ATOM 4963 C C . GLY B 1 309 ? 0.031 23.797 22.203 1 89.94 309 GLY B C 1
ATOM 4964 O O . GLY B 1 309 ? -0.916 24.328 22.781 1 89.94 309 GLY B O 1
ATOM 4965 N N . ASP B 1 310 ? -0.017 23.328 20.984 1 90.75 310 ASP B N 1
ATOM 4966 C CA . ASP B 1 310 ? -1.194 23.547 20.156 1 90.75 310 ASP B CA 1
ATOM 4967 C C . ASP B 1 310 ? -2.424 22.859 20.734 1 90.75 310 ASP B C 1
ATOM 4969 O O . ASP B 1 310 ? -3.555 23.297 20.5 1 90.75 310 ASP B O 1
ATOM 4973 N N . ARG B 1 311 ? -2.178 21.844 21.531 1 88.94 311 ARG B N 1
ATOM 4974 C CA . ARG B 1 311 ? -3.289 21.141 22.156 1 88.94 311 ARG B CA 1
ATOM 4975 C C . ARG B 1 311 ? -4.082 22.062 23.078 1 88.94 311 ARG B C 1
ATOM 4977 O O . ARG B 1 311 ? -5.312 22 23.094 1 88.94 311 ARG B O 1
ATOM 4984 N N . TYR B 1 312 ? -3.42 22.891 23.75 1 91.69 312 TYR B N 1
ATOM 4985 C CA . TYR B 1 312 ? -4.086 23.781 24.688 1 91.69 312 TYR B CA 1
ATOM 4986 C C . TYR B 1 312 ? -4.789 24.906 23.953 1 91.69 312 TYR B C 1
ATOM 4988 O O . TYR B 1 312 ? -5.852 25.375 24.375 1 91.69 312 TYR B O 1
ATOM 4996 N N . VAL B 1 313 ? -4.172 25.344 22.922 1 96.5 313 VAL B N 1
ATOM 4997 C CA . VAL B 1 313 ? -4.809 26.344 22.078 1 96.5 313 VAL B CA 1
ATOM 4998 C C . VAL B 1 313 ? -6.125 25.797 21.531 1 96.5 313 VAL B C 1
ATOM 5000 O O . VAL B 1 313 ? -7.16 26.453 21.609 1 96.5 313 VAL B O 1
ATOM 5003 N N . LEU B 1 314 ? -6.016 24.609 21.047 1 95.69 314 LEU B N 1
ATOM 5004 C CA . LEU B 1 314 ? -7.184 23.969 20.453 1 95.69 314 LEU B CA 1
ATOM 5005 C C . LEU B 1 314 ? -8.273 23.75 21.5 1 95.69 314 LEU B C 1
ATOM 5007 O O . LEU B 1 314 ? -9.461 23.922 21.219 1 95.69 314 LEU B O 1
ATOM 5011 N N . GLU B 1 315 ? -7.902 23.344 22.672 1 93.81 315 GLU B N 1
ATOM 5012 C CA . GLU B 1 315 ? -8.859 23.141 23.75 1 93.81 315 GLU B CA 1
ATOM 5013 C C . GLU B 1 315 ? -9.633 24.422 24.047 1 93.81 315 GLU B C 1
ATOM 5015 O O . GLU B 1 315 ? -10.852 24.391 24.234 1 93.81 315 GLU B O 1
ATOM 5020 N N . ALA B 1 316 ? -8.93 25.516 24.094 1 96.94 316 ALA B N 1
ATOM 5021 C CA . ALA B 1 316 ? -9.57 26.797 24.344 1 96.94 316 ALA B CA 1
ATOM 5022 C C . ALA B 1 316 ? -10.5 27.188 23.203 1 96.94 316 ALA B C 1
ATOM 5024 O O . ALA B 1 316 ? -11.609 27.672 23.438 1 96.94 316 ALA B O 1
ATOM 5025 N N . ILE B 1 317 ? -10.102 27 22 1 97.94 317 ILE B N 1
ATOM 5026 C CA . ILE B 1 317 ? -10.906 27.297 20.828 1 97.94 317 ILE B CA 1
ATOM 5027 C C . ILE B 1 317 ? -12.203 26.484 20.859 1 97.94 317 ILE B C 1
ATOM 5029 O O . ILE B 1 317 ? -13.289 27.047 20.703 1 97.94 317 ILE B O 1
ATOM 5033 N N . ASN B 1 318 ? -12.047 25.25 21.141 1 95.88 318 ASN B N 1
ATOM 5034 C CA . ASN B 1 318 ? -13.203 24.375 21.125 1 95.88 318 ASN B CA 1
ATOM 5035 C C . ASN B 1 318 ? -14.156 24.672 22.281 1 95.88 318 ASN B C 1
ATOM 5037 O O . ASN B 1 318 ? -15.375 24.594 22.125 1 95.88 318 ASN B O 1
ATOM 5041 N N . ALA B 1 319 ? -13.617 24.984 23.422 1 96.31 319 ALA B N 1
ATOM 5042 C CA . ALA B 1 319 ? -14.414 25.219 24.625 1 96.31 319 ALA B CA 1
ATOM 5043 C C . ALA B 1 319 ? -15.32 26.438 24.453 1 96.31 319 ALA B C 1
ATOM 5045 O O . ALA B 1 319 ? -16.438 26.469 25 1 96.31 319 ALA B O 1
ATOM 5046 N N . HIS B 1 320 ? -14.875 27.422 23.641 1 97 320 HIS B N 1
ATOM 5047 C CA . HIS B 1 320 ? -15.617 28.672 23.609 1 97 320 HIS B CA 1
ATOM 5048 C C . HIS B 1 320 ? -16 29.031 22.172 1 97 320 HIS B C 1
ATOM 5050 O O . HIS B 1 320 ? -16.625 30.078 21.938 1 97 320 HIS B O 1
ATOM 5056 N N . GLY B 1 321 ? -15.609 28.203 21.203 1 97.62 321 GLY B N 1
ATOM 5057 C CA . GLY B 1 321 ? -15.953 28.422 19.797 1 97.62 321 GLY B CA 1
ATOM 5058 C C . GLY B 1 321 ? -15.188 29.562 19.172 1 97.62 321 GLY B C 1
ATOM 5059 O O . GLY B 1 321 ? -15.734 30.297 18.328 1 97.62 321 GLY B O 1
ATOM 5060 N N . TYR B 1 322 ? -13.969 29.812 19.641 1 98.62 322 TYR B N 1
ATOM 5061 C CA . TYR B 1 322 ? -13.172 30.891 19.078 1 98.62 322 TYR B CA 1
ATOM 5062 C C . TYR B 1 322 ? -12.75 30.562 17.656 1 98.62 322 TYR B C 1
ATOM 5064 O O . TYR B 1 322 ? -12.695 29.391 17.266 1 98.62 322 TYR B O 1
ATOM 5072 N N . SER B 1 323 ? -12.422 31.594 16.859 1 98.69 323 SER B N 1
ATOM 5073 C CA . SER B 1 323 ? -12.195 31.438 15.438 1 98.69 323 SER B CA 1
ATOM 5074 C C . SER B 1 323 ? -10.711 31.297 15.117 1 98.69 323 SER B C 1
ATOM 5076 O O . SER B 1 323 ? -10.336 30.781 14.062 1 98.69 323 SER B O 1
ATOM 5078 N N . LEU B 1 324 ? -9.898 31.812 16.062 1 98.88 324 LEU B N 1
ATOM 5079 C CA . LEU B 1 324 ? -8.484 31.922 15.711 1 98.88 324 LEU B CA 1
ATOM 5080 C C . LEU B 1 324 ? -7.605 31.688 16.938 1 98.88 324 LEU B C 1
ATOM 5082 O O . LEU B 1 324 ? -7.902 32.188 18.031 1 98.88 324 LEU B O 1
ATOM 5086 N N . GLY B 1 325 ? -6.566 30.969 16.781 1 98.75 325 GLY B N 1
ATOM 5087 C CA . GLY B 1 325 ? -5.523 30.797 17.781 1 98.75 325 GLY B CA 1
ATOM 5088 C C . GLY B 1 325 ? -4.254 30.188 17.219 1 98.75 325 GLY B C 1
ATOM 5089 O O . GLY B 1 325 ? -4.215 29.781 16.062 1 98.75 325 GLY B O 1
ATOM 5090 N N . GLY B 1 326 ? -3.217 30.234 18.078 1 98.44 326 GLY B N 1
ATOM 5091 C CA . GLY B 1 326 ? -1.99 29.641 17.562 1 98.44 326 GLY B CA 1
ATOM 5092 C C . GLY B 1 326 ? -0.785 29.906 18.453 1 98.44 326 GLY B C 1
ATOM 5093 O O . GLY B 1 326 ? -0.932 30.219 19.625 1 98.44 326 GLY B O 1
ATOM 5094 N N . GLU B 1 327 ? 0.365 29.641 17.828 1 97.38 327 GLU B N 1
ATOM 5095 C CA . GLU B 1 327 ? 1.651 29.781 18.5 1 97.38 327 GLU B CA 1
ATOM 5096 C C . GLU B 1 327 ? 2.643 30.562 17.656 1 97.38 327 GLU B C 1
ATOM 5098 O O . GLU B 1 327 ? 2.484 30.672 16.438 1 97.38 327 GLU B O 1
ATOM 5103 N N . GLN B 1 328 ? 3.684 31.031 18.375 1 96.69 328 GLN B N 1
ATOM 5104 C CA . GLN B 1 328 ? 4.727 31.797 17.703 1 96.69 328 GLN B CA 1
ATOM 5105 C C . GLN B 1 328 ? 5.43 30.969 16.625 1 96.69 328 GLN B C 1
ATOM 5107 O O . GLN B 1 328 ? 5.918 31.5 15.633 1 96.69 328 GLN B O 1
ATOM 5112 N N . SER B 1 329 ? 5.367 29.625 16.812 1 96.06 329 SER B N 1
ATOM 5113 C CA . SER B 1 329 ? 6.047 28.703 15.914 1 96.06 329 SER B CA 1
ATOM 5114 C C . SER B 1 329 ? 5.324 28.609 14.57 1 96.06 329 SER B C 1
ATOM 5116 O O . SER B 1 329 ? 5.84 28 13.625 1 96.06 329 SER B O 1
ATOM 5118 N N . GLY B 1 330 ? 4.164 29.188 14.461 1 97.88 330 GLY B N 1
ATOM 5119 C CA . GLY B 1 330 ? 3.463 29.188 13.188 1 97.88 330 GLY B CA 1
ATOM 5120 C C . GLY B 1 330 ? 2.344 28.172 13.117 1 97.88 330 GLY B C 1
ATOM 5121 O O . GLY B 1 330 ? 1.703 28.016 12.078 1 97.88 330 GLY B O 1
ATOM 5122 N N . HIS B 1 331 ? 2.211 27.422 14.242 1 98.06 331 HIS B N 1
ATOM 5123 C CA . HIS B 1 331 ? 1.03 26.578 14.352 1 98.06 331 HIS B CA 1
ATOM 5124 C C . HIS B 1 331 ? -0.224 27.406 14.602 1 98.06 331 HIS B C 1
ATOM 5126 O O . HIS B 1 331 ? -0.568 27.688 15.75 1 98.06 331 HIS B O 1
ATOM 5132 N N . VAL B 1 332 ? -0.957 27.719 13.516 1 98.75 332 VAL B N 1
ATOM 5133 C CA . VAL B 1 332 ? -2.105 28.609 13.586 1 98.75 332 VAL B CA 1
ATOM 5134 C C . VAL B 1 332 ? -3.375 27.859 13.195 1 98.75 332 VAL B C 1
ATOM 5136 O O . VAL B 1 332 ? -3.391 27.125 12.195 1 98.75 332 VAL B O 1
ATOM 5139 N N . ILE B 1 333 ? -4.395 28.016 13.992 1 98.75 333 ILE B N 1
ATOM 5140 C CA . ILE B 1 333 ? -5.664 27.328 13.797 1 98.75 333 ILE B CA 1
ATOM 5141 C C . ILE B 1 333 ? -6.758 28.328 13.445 1 98.75 333 ILE B C 1
ATOM 5143 O O . ILE B 1 333 ? -7.051 29.234 14.234 1 98.75 333 ILE B O 1
ATOM 5147 N N . MET B 1 334 ? -7.281 28.234 12.281 1 98.75 334 MET B N 1
ATOM 5148 C CA . MET B 1 334 ? -8.516 28.906 11.898 1 98.75 334 MET B CA 1
ATOM 5149 C C . MET B 1 334 ? -9.695 27.938 11.93 1 98.75 334 MET B C 1
ATOM 5151 O O . MET B 1 334 ? -9.922 27.203 10.969 1 98.75 334 MET B O 1
ATOM 5155 N N . SER B 1 335 ? -10.516 28.047 12.953 1 98.44 335 SER B N 1
ATOM 5156 C CA . SER B 1 335 ? -11.414 26.953 13.352 1 98.44 335 SER B CA 1
ATOM 5157 C C . SER B 1 335 ? -12.609 26.859 12.406 1 98.44 335 SER B C 1
ATOM 5159 O O . SER B 1 335 ? -13.289 25.844 12.367 1 98.44 335 SER B O 1
ATOM 5161 N N . GLU B 1 336 ? -12.875 27.938 11.648 1 97.94 336 GLU B N 1
ATOM 5162 C CA . GLU B 1 336 ? -13.938 27.844 10.648 1 97.94 336 GLU B CA 1
ATOM 5163 C C . GLU B 1 336 ? -13.578 26.844 9.547 1 97.94 336 GLU B C 1
ATOM 5165 O O . GLU B 1 336 ? -14.461 26.219 8.961 1 97.94 336 GLU B O 1
ATOM 5170 N N . HIS B 1 337 ? -12.312 26.641 9.359 1 98.38 337 HIS B N 1
ATOM 5171 C CA . HIS B 1 337 ? -11.883 25.922 8.156 1 98.38 337 HIS B CA 1
ATOM 5172 C C . HIS B 1 337 ? -11.094 24.672 8.516 1 98.38 337 HIS B C 1
ATOM 5174 O O . HIS B 1 337 ? -10.914 23.781 7.672 1 98.38 337 HIS B O 1
ATOM 5180 N N . ALA B 1 338 ? -10.594 24.609 9.719 1 98.38 338 ALA B N 1
ATOM 5181 C CA . ALA B 1 338 ? -9.703 23.5 10.078 1 98.38 338 ALA B CA 1
ATOM 5182 C C . ALA B 1 338 ? -9.852 23.141 11.555 1 98.38 338 ALA B C 1
ATOM 5184 O O . ALA B 1 338 ? -10.156 23.984 12.391 1 98.38 338 ALA B O 1
ATOM 5185 N N . THR B 1 339 ? -9.547 21.906 11.844 1 97.56 339 THR B N 1
ATOM 5186 C CA . THR B 1 339 ? -9.656 21.406 13.211 1 97.56 339 THR B CA 1
ATOM 5187 C C . THR B 1 339 ? -8.281 21.297 13.859 1 97.56 339 THR B C 1
ATOM 5189 O O . THR B 1 339 ? -8.164 20.844 15.008 1 97.56 339 THR B O 1
ATOM 5192 N N . THR B 1 340 ? -7.258 21.578 13.188 1 97.56 340 THR B N 1
ATOM 5193 C CA . THR B 1 340 ? -5.879 21.609 13.648 1 97.56 340 THR B CA 1
ATOM 5194 C C . THR B 1 340 ? -5.078 22.672 12.922 1 97.56 340 THR B C 1
ATOM 5196 O O . THR B 1 340 ? -5.605 23.359 12.039 1 97.56 340 THR B O 1
ATOM 5199 N N . GLY B 1 341 ? -3.855 22.922 13.406 1 98 341 GLY B N 1
ATOM 5200 C CA . GLY B 1 341 ? -3.004 23.859 12.688 1 98 341 GLY B CA 1
ATOM 5201 C C . GLY B 1 341 ? -2.838 23.516 11.227 1 98 341 GLY B C 1
ATOM 5202 O O . GLY B 1 341 ? -2.621 22.359 10.875 1 98 341 GLY B O 1
ATOM 5203 N N . ASP B 1 342 ? -3.021 24.5 10.367 1 98.81 342 ASP B N 1
ATOM 5204 C CA . ASP B 1 342 ? -2.926 24.312 8.922 1 98.81 342 ASP B CA 1
ATOM 5205 C C . ASP B 1 342 ? -2.053 25.391 8.289 1 98.81 342 ASP B C 1
ATOM 5207 O O . ASP B 1 342 ? -2.512 26.5 8.047 1 98.81 342 ASP B O 1
ATOM 5211 N N . GLY B 1 343 ? -0.869 24.953 7.984 1 98.94 343 GLY B N 1
ATOM 5212 C CA . GLY B 1 343 ? 0.107 25.906 7.48 1 98.94 343 GLY B CA 1
ATOM 5213 C C . GLY B 1 343 ? -0.218 26.422 6.09 1 98.94 343 GLY B C 1
ATOM 5214 O O . GLY B 1 343 ? 0.017 27.594 5.781 1 98.94 343 GLY B O 1
ATOM 5215 N N . ILE B 1 344 ? -0.727 25.578 5.25 1 98.94 344 ILE B N 1
ATOM 5216 C CA . ILE B 1 344 ? -1.054 26 3.893 1 98.94 344 ILE B CA 1
ATOM 5217 C C . ILE B 1 344 ? -2.227 26.984 3.92 1 98.94 344 ILE B C 1
ATOM 5219 O O . ILE B 1 344 ? -2.193 28.016 3.256 1 98.94 344 ILE B O 1
ATOM 5223 N N . LEU B 1 345 ? -3.199 26.641 4.719 1 98.94 345 LEU B N 1
ATOM 5224 C CA . LEU B 1 345 ? -4.344 27.531 4.914 1 98.94 345 LEU B CA 1
ATOM 5225 C C . LEU B 1 345 ? -3.896 28.891 5.422 1 98.94 345 LEU B C 1
ATOM 5227 O O . LEU B 1 345 ? -4.324 29.922 4.898 1 98.94 345 LEU B O 1
ATOM 5231 N N . THR B 1 346 ? -3.064 28.891 6.398 1 98.94 346 THR B N 1
ATOM 5232 C CA . THR B 1 346 ? -2.557 30.109 7 1 98.94 346 THR B CA 1
ATOM 5233 C C . THR B 1 346 ? -1.826 30.953 5.961 1 98.94 346 THR B C 1
ATOM 5235 O O . THR B 1 346 ? -2.064 32.156 5.855 1 98.94 346 THR B O 1
ATOM 5238 N N . GLY B 1 347 ? -0.962 30.312 5.199 1 98.94 347 GLY B N 1
ATOM 5239 C CA . GLY B 1 347 ? -0.241 31.016 4.148 1 98.94 347 GLY B CA 1
ATOM 5240 C C . GLY B 1 347 ? -1.155 31.641 3.115 1 98.94 347 GLY B C 1
ATOM 5241 O O . GLY B 1 347 ? -0.95 32.781 2.715 1 98.94 347 GLY B O 1
ATOM 5242 N N . LEU B 1 348 ? -2.154 30.922 2.715 1 98.94 348 LEU B N 1
ATOM 5243 C CA . LEU B 1 348 ? -3.127 31.422 1.752 1 98.94 348 LEU B CA 1
ATOM 5244 C C . LEU B 1 348 ? -3.834 32.656 2.291 1 98.94 348 LEU B C 1
ATOM 5246 O O . LEU B 1 348 ? -4.051 33.625 1.555 1 98.94 348 LEU B O 1
ATOM 5250 N N . HIS B 1 349 ? -4.137 32.688 3.529 1 98.88 349 HIS B N 1
ATOM 5251 C CA . HIS B 1 349 ? -4.918 33.781 4.09 1 98.88 349 HIS B CA 1
ATOM 5252 C C . HIS B 1 349 ? -4.051 35 4.332 1 98.88 349 HIS B C 1
ATOM 5254 O O . HIS B 1 349 ? -4.539 36.125 4.266 1 98.88 349 HIS B O 1
ATOM 5260 N N . ILE B 1 350 ? -2.791 34.812 4.605 1 98.75 350 ILE B N 1
ATOM 5261 C CA . ILE B 1 350 ? -1.876 35.938 4.633 1 98.75 350 ILE B CA 1
ATOM 5262 C C . ILE B 1 350 ? -1.807 36.594 3.252 1 98.75 350 ILE B C 1
ATOM 5264 O O . ILE B 1 350 ? -1.898 37.812 3.123 1 98.75 350 ILE B O 1
ATOM 5268 N N . ALA B 1 351 ? -1.607 35.75 2.234 1 98.88 351 ALA B N 1
ATOM 5269 C CA . ALA B 1 351 ? -1.571 36.25 0.861 1 98.88 351 ALA B CA 1
ATOM 5270 C C . ALA B 1 351 ? -2.877 36.938 0.496 1 98.88 351 ALA B C 1
ATOM 5272 O O . ALA B 1 351 ? -2.869 37.969 -0.163 1 98.88 351 ALA B O 1
ATOM 5273 N N . ALA B 1 352 ? -3.955 36.375 0.921 1 98.75 352 ALA B N 1
ATOM 5274 C CA . ALA B 1 352 ? -5.266 36.969 0.644 1 98.75 352 ALA B CA 1
ATOM 5275 C C . ALA B 1 352 ? -5.402 38.344 1.292 1 98.75 352 ALA B C 1
ATOM 5277 O O . ALA B 1 352 ? -6.043 39.219 0.734 1 98.75 352 ALA B O 1
ATOM 5278 N N . GLU B 1 353 ? -4.844 38.469 2.506 1 98.5 353 GLU B N 1
ATOM 5279 C CA . GLU B 1 353 ? -4.902 39.781 3.178 1 98.5 353 GLU B CA 1
ATOM 5280 C C . GLU B 1 353 ? -4.117 40.844 2.404 1 98.5 353 GLU B C 1
ATOM 5282 O O . GLU B 1 353 ? -4.539 42 2.328 1 98.5 353 GLU B O 1
ATOM 5287 N N . ILE B 1 354 ? -2.977 40.406 1.865 1 98.69 354 ILE B N 1
ATOM 5288 C CA . ILE B 1 354 ? -2.205 41.312 1.02 1 98.69 354 ILE B CA 1
ATOM 5289 C C . ILE B 1 354 ? -3.043 41.75 -0.185 1 98.69 354 ILE B C 1
ATOM 5291 O O . ILE B 1 354 ? -3.141 42.938 -0.497 1 98.69 354 ILE B O 1
ATOM 5295 N N . ALA B 1 355 ? -3.648 40.781 -0.769 1 98.38 355 ALA B N 1
ATOM 5296 C CA . ALA B 1 355 ? -4.473 41.031 -1.945 1 98.38 355 ALA B CA 1
ATOM 5297 C C . ALA B 1 355 ? -5.664 41.938 -1.592 1 98.38 355 ALA B C 1
ATOM 5299 O O . ALA B 1 355 ? -5.973 42.875 -2.311 1 98.38 355 ALA B O 1
ATOM 5300 N N . ARG B 1 356 ? -6.336 41.688 -0.521 1 97 356 ARG B N 1
ATOM 5301 C CA . ARG B 1 356 ? -7.543 42.406 -0.107 1 97 356 ARG B CA 1
ATOM 5302 C C . ARG B 1 356 ? -7.227 43.875 0.237 1 97 356 ARG B C 1
ATOM 5304 O O . ARG B 1 356 ? -8.008 44.75 -0.082 1 97 356 ARG B O 1
ATOM 5311 N N . THR B 1 357 ? -6.129 44.062 0.898 1 97.31 357 THR B N 1
ATOM 5312 C CA . THR B 1 357 ? -5.828 45.375 1.43 1 97.31 357 THR B CA 1
ATOM 5313 C C . THR B 1 357 ? -5.008 46.188 0.429 1 97.31 357 THR B C 1
ATOM 5315 O O . THR B 1 357 ? -4.961 47.406 0.506 1 97.31 357 THR B O 1
ATOM 5318 N N . GLY B 1 358 ? -4.273 45.469 -0.417 1 97.88 358 GLY B N 1
ATOM 5319 C CA . GLY B 1 358 ? -3.34 46.125 -1.318 1 97.88 358 GLY B CA 1
ATOM 5320 C C . GLY B 1 358 ? -2.061 46.562 -0.633 1 97.88 358 GLY B C 1
ATOM 5321 O O . GLY B 1 358 ? -1.25 47.281 -1.225 1 97.88 358 GLY B O 1
ATOM 5322 N N . LYS B 1 359 ? -1.863 46.188 0.59 1 98.31 359 LYS B N 1
ATOM 5323 C CA . LYS B 1 359 ? -0.675 46.562 1.356 1 98.31 359 LYS B CA 1
ATOM 5324 C C . LYS B 1 359 ? 0.362 45.438 1.326 1 98.31 359 LYS B C 1
ATOM 5326 O O . LYS B 1 359 ? 0.009 44.25 1.356 1 98.31 359 LYS B O 1
ATOM 5331 N N . PRO B 1 360 ? 1.629 45.906 1.228 1 98.31 360 PRO B N 1
ATOM 5332 C CA . PRO B 1 360 ? 2.65 44.875 1.343 1 98.31 360 PRO B CA 1
ATOM 5333 C C . PRO B 1 360 ? 2.672 44.219 2.723 1 98.31 360 PRO B C 1
ATOM 5335 O O . PRO B 1 360 ? 2.24 44.812 3.705 1 98.31 360 PRO B O 1
ATOM 5338 N N . GLU B 1 361 ? 3.193 43.031 2.762 1 98.06 361 GLU B N 1
ATOM 5339 C CA . GLU B 1 361 ? 3.246 42.281 4.008 1 98.06 361 GLU B CA 1
ATOM 5340 C C . GLU B 1 361 ? 3.986 43.062 5.094 1 98.06 361 GLU B C 1
ATOM 5342 O O . GLU B 1 361 ? 3.635 42.969 6.273 1 98.06 361 GLU B O 1
ATOM 5347 N N . SER B 1 362 ? 5.047 43.75 4.672 1 97.75 362 SER B N 1
ATOM 5348 C CA . SER B 1 362 ? 5.836 44.562 5.617 1 97.75 362 SER B CA 1
ATOM 5349 C C . SER B 1 362 ? 4.973 45.594 6.324 1 97.75 362 SER B C 1
ATOM 5351 O O . SER B 1 362 ? 5.176 45.875 7.504 1 97.75 362 SER B O 1
ATOM 5353 N N . GLU B 1 363 ? 4.059 46.156 5.617 1 98.12 363 GLU B N 1
ATOM 5354 C CA . GLU B 1 363 ? 3.145 47.125 6.207 1 98.12 363 GLU B CA 1
ATOM 5355 C C . GLU B 1 363 ? 2.127 46.438 7.121 1 98.12 363 GLU B C 1
ATOM 5357 O O . GLU B 1 363 ? 1.846 46.938 8.219 1 98.12 363 GLU B O 1
ATOM 5362 N N . LEU B 1 364 ? 1.567 45.375 6.68 1 98.12 364 LEU B N 1
ATOM 5363 C CA . LEU B 1 364 ? 0.622 44.625 7.5 1 98.12 364 LEU B CA 1
ATOM 5364 C C . LEU B 1 364 ? 1.272 44.156 8.805 1 98.12 364 LEU B C 1
ATOM 5366 O O . LEU B 1 364 ? 0.639 44.188 9.859 1 98.12 364 LEU B O 1
ATOM 5370 N N . ALA B 1 365 ? 2.551 43.812 8.781 1 97.06 365 ALA B N 1
ATOM 5371 C CA . ALA B 1 365 ? 3.273 43.219 9.922 1 97.06 365 ALA B CA 1
ATOM 5372 C C . ALA B 1 365 ? 3.59 44.281 10.961 1 97.06 365 ALA B C 1
ATOM 5374 O O . ALA B 1 365 ? 3.939 43.969 12.102 1 97.06 365 ALA B O 1
ATOM 5375 N N . LYS B 1 366 ? 3.406 45.5 10.602 1 96.19 366 LYS B N 1
ATOM 5376 C CA . LYS B 1 366 ? 3.66 46.625 11.531 1 96.19 366 LYS B CA 1
ATOM 5377 C C . LYS B 1 366 ? 2.561 46.719 12.586 1 96.19 366 LYS B C 1
ATOM 5379 O O . LYS B 1 366 ? 2.67 47.469 13.531 1 96.19 366 LYS B O 1
ATOM 5384 N N . CYS B 1 367 ? 1.592 45.938 12.414 1 94.81 367 CYS B N 1
ATOM 5385 C CA . CYS B 1 367 ? 0.455 45.969 13.328 1 94.81 367 CYS B CA 1
ATOM 5386 C C . CYS B 1 367 ? 0.873 45.562 14.734 1 94.81 367 CYS B C 1
ATOM 5388 O O . CYS B 1 367 ? 0.134 45.781 15.695 1 94.81 367 CYS B O 1
ATOM 5390 N N . MET B 1 368 ? 2.102 45 14.844 1 92 368 MET B N 1
ATOM 5391 C CA . MET B 1 368 ? 2.635 44.75 16.172 1 92 368 MET B CA 1
ATOM 5392 C C . MET B 1 368 ? 4.125 45.062 16.234 1 92 368 MET B C 1
ATOM 5394 O O . MET B 1 368 ? 4.805 45.062 15.211 1 92 368 MET B O 1
ATOM 5398 N N . THR B 1 369 ? 4.531 45.375 17.422 1 90.81 369 THR B N 1
ATOM 5399 C CA . THR B 1 369 ? 5.945 45.594 17.703 1 90.81 369 THR B CA 1
ATOM 5400 C C . THR B 1 369 ? 6.512 44.438 18.531 1 90.81 369 THR B C 1
ATOM 5402 O O . THR B 1 369 ? 5.867 43.969 19.469 1 90.81 369 THR B O 1
ATOM 5405 N N . VAL B 1 370 ? 7.625 43.938 18.141 1 88 370 VAL B N 1
ATOM 5406 C CA . VAL B 1 370 ? 8.25 42.844 18.875 1 88 370 VAL B CA 1
ATOM 5407 C C . VAL B 1 370 ? 9.062 43.406 20.047 1 88 370 VAL B C 1
ATOM 5409 O O . VAL B 1 370 ? 9.891 44.312 19.859 1 88 370 VAL B O 1
ATOM 5412 N N . TYR B 1 371 ? 8.75 42.938 21.141 1 87.25 371 TYR B N 1
ATOM 5413 C CA . TYR B 1 371 ? 9.492 43.344 22.328 1 87.25 371 TYR B CA 1
ATOM 5414 C C . TYR B 1 371 ? 10.547 42.312 22.688 1 87.25 371 TYR B C 1
ATOM 5416 O O . TYR B 1 371 ? 10.352 41.094 22.484 1 87.25 371 TYR B O 1
ATOM 5424 N N . PRO B 1 372 ? 11.766 42.812 23.141 1 81.75 372 PRO B N 1
ATOM 5425 C CA . PRO B 1 372 ? 12.781 41.875 23.578 1 81.75 372 PRO B CA 1
ATOM 5426 C C . PRO B 1 372 ? 12.281 40.938 24.703 1 81.75 372 PRO B C 1
ATOM 5428 O O . PRO B 1 372 ? 11.609 41.406 25.625 1 81.75 372 PRO B O 1
ATOM 5431 N N . GLN B 1 373 ? 12.102 39.75 24.438 1 72.31 373 GLN B N 1
ATOM 5432 C CA . GLN B 1 373 ? 11.633 38.781 25.438 1 72.31 373 GLN B CA 1
ATOM 5433 C C . GLN B 1 373 ? 12.656 37.656 25.656 1 72.31 373 GLN B C 1
ATOM 5435 O O . GLN B 1 373 ? 13.289 37.219 24.703 1 72.31 373 GLN B O 1
ATOM 5440 N N . VAL B 1 374 ? 13.336 37.438 26.938 1 55.19 374 VAL B N 1
ATOM 5441 C CA . VAL B 1 374 ? 14.242 36.344 27.281 1 55.19 374 VAL B CA 1
ATOM 5442 C C . VAL B 1 374 ? 13.453 35.062 27.5 1 55.19 374 VAL B C 1
ATOM 5444 O O . VAL B 1 374 ? 12.57 35 28.359 1 55.19 374 VAL B O 1
ATOM 5447 N N . LEU B 1 375 ? 13.297 34.281 26.391 1 51.91 375 LEU B N 1
ATOM 5448 C CA . LEU B 1 375 ? 12.648 32.969 26.516 1 51.91 375 LEU B CA 1
ATOM 5449 C C . LEU B 1 375 ? 13.523 32 27.312 1 51.91 375 LEU B C 1
ATOM 5451 O O . LEU B 1 375 ? 14.703 31.844 27 1 51.91 375 LEU B O 1
ATOM 5455 N N . VAL B 1 376 ? 13.312 31.828 28.547 1 46.06 376 VAL B N 1
ATOM 5456 C CA . VAL B 1 376 ? 14.062 30.828 29.297 1 46.06 376 VAL B CA 1
ATOM 5457 C C . VAL B 1 376 ? 13.633 29.422 28.859 1 46.06 376 VAL B C 1
ATOM 5459 O O . VAL B 1 376 ? 12.484 29.031 29.062 1 46.06 376 VAL B O 1
ATOM 5462 N N . ASN B 1 377 ? 14.25 29.016 27.766 1 45.47 377 ASN B N 1
ATOM 5463 C CA . ASN B 1 377 ? 13.977 27.656 27.312 1 45.47 377 ASN B CA 1
ATOM 5464 C C . ASN B 1 377 ? 14.25 26.641 28.422 1 45.47 377 ASN B C 1
ATOM 5466 O O . ASN B 1 377 ? 15.375 26.547 28.922 1 45.47 377 ASN B O 1
ATOM 5470 N N . VAL B 1 378 ? 13.367 26.25 29.156 1 39.44 378 VAL B N 1
ATOM 5471 C CA . VAL B 1 378 ? 13.57 25.172 30.109 1 39.44 378 VAL B CA 1
ATOM 5472 C C . VAL B 1 378 ? 13.633 23.844 29.375 1 39.44 378 VAL B C 1
ATOM 5474 O O . VAL B 1 378 ? 12.719 23.5 28.609 1 39.44 378 VAL B O 1
ATOM 5477 N N . ARG B 1 379 ? 14.695 23.203 29.438 1 48 379 ARG B N 1
ATOM 5478 C CA . ARG B 1 379 ? 15.062 21.906 28.844 1 48 379 ARG B CA 1
ATOM 5479 C C . ARG B 1 379 ? 14.133 20.797 29.328 1 48 379 ARG B C 1
ATOM 5481 O O . ARG B 1 379 ? 13.711 20.797 30.484 1 48 379 ARG B O 1
ATOM 5488 N N . GLY B 1 380 ? 13.281 19.969 28.438 1 38.44 380 GLY B N 1
ATOM 5489 C CA . GLY B 1 380 ? 12.469 18.812 28.75 1 38.44 380 GLY B CA 1
ATOM 5490 C C . GLY B 1 380 ? 11 19.016 28.422 1 38.44 380 GLY B C 1
ATOM 5491 O O . GLY B 1 380 ? 10.164 18.156 28.734 1 38.44 380 GLY B O 1
ATOM 5492 N N . VAL B 1 381 ? 10.461 20.172 28.344 1 37.38 381 VAL B N 1
ATOM 5493 C CA . VAL B 1 381 ? 9.008 20.312 28.25 1 37.38 381 VAL B CA 1
ATOM 5494 C C . VAL B 1 381 ? 8.602 20.453 26.781 1 37.38 381 VAL B C 1
ATOM 5496 O O . VAL B 1 381 ? 8.68 21.531 26.219 1 37.38 381 VAL B O 1
ATOM 5499 N N . ASP B 1 382 ? 9.203 19.922 25.859 1 32.91 382 ASP B N 1
ATOM 5500 C CA . ASP B 1 382 ? 8.641 19.969 24.516 1 32.91 382 ASP B CA 1
ATOM 5501 C C . ASP B 1 382 ? 7.363 19.141 24.422 1 32.91 382 ASP B C 1
ATOM 5503 O O . ASP B 1 382 ? 7.289 18.031 24.984 1 32.91 382 ASP B O 1
#

Nearest PDB structures (foldseek):
  3pdk-assembly1_B  TM=9.679E-01  e=1.864E-49  Bacillus anthracis
  6gyz-assembly1_B  TM=9.808E-01  e=8.733E-48  Staphylococcus aureus
  7olh-assembly1_B  TM=9.758E-01  e=2.494E-47  Bacillus subtilis subsp. subtilis str. 168
  7ojr-assembly1_A  TM=9.570E-01  e=8.733E-48  Bacillus subtilis subsp. subtilis str. 168
  1tuo-assembly1_A  TM=8.730E-01  e=6.497E-26  Thermus thermophilus

Sequence (764 aa):
MGRLFGTDGVRGLAGVDVTAELALGLAQSAAFVLGRDARTESRRATAIVARDPRVSGEFIAAAVAAGLASAGVDVLDAGVIPTPAAAYLVADTGADFGVMVSASHNPAPDNGIKFFAAGGRKLADEIEDEIEAAMQRPHAGTTGREVGRIRRFADAEDRYVVHLLGTLEGVRLDGLHVVLDCAHGAAAGISPEVFSDAGAKVTVIGNDPDGFNINDGIGSTHLEQLIETVRSTGADLGIAHDGDADRCLAVDADGAVVDGDRIMAILALSMAGRGKLEQNTLVATVMSNLGLKLAMSDNGIDVIETGVGDRYVLEAINAHGYSLGGEQSGHVIMSEHATTGDGILTGLHIAAEIARTGKPESELAKCMTVYPQVLVNVRGVDMGRLFGTDGVRGLAGVDVTAELALGLAQSAAFVLGRDARTESRRATAIVARDPRVSGEFIAAAVAAGLASAGVDVLDAGVIPTPAAAYLVADTGADFGVMVSASHNPAPDNGIKFFAAGGRKLADEIEDEIEAAMQRPHAGTTGREVGRIRRFADAEDRYVVHLLGTLEGVRLDGLHVVLDCAHGAAAGISPEVFSDAGAKVTVIGNDPDGFNINDGIGSTHLEQLIETVRSTGADLGIAHDGDADRCLAVDADGAVVDGDRIMAILALSMAGRGKLEQNTLVATVMSNLGLKLAMSDNGIDVIETGVGDRYVLEAINAHGYSLGGEQSGHVIMSEHATTGDGILTGLHIAAEIARTGKPESELAKCMTVYPQVLVNVRGVD

pLDDT: mean 95.63, std 9.72, range [32.91, 98.94]